Protein AF-A0A955V3N7-F1 (afdb_monomer_lite)

Foldseek 3Di:
DVVVVVVVVVVVVVVVVVVVVVCVVVVQLVVVCPFLLCPPFDQDPVVSAGAAAAAQFFDFDLDPPTDGDPVGHDAAFKAKEWPDQDDDKADDAFDPPQPLFQAFDDPQDDDPDGAWTKMKMFTASSDDVVNQHIGADGPQQAFAKKKKFKFWPQFPLQKAAQACPSPDPLRPDVSVRRLDTQWMDIFGDHRRMTIDTIHGLAFEASLWTIKMKMKMKAAGHAFDCVALNRRGHDGHIDIHQAQADFDSPSVQFDPSPPPDDDDSRDNPGTDTDGSDRDDNVDPNGNVSRMDGRPSPGSRMHMYTYHYDAFDFKFKKDFDDSVPDDVVVVFDWHWFAAPVRHIGIIGTDPPQKDAQPQHKDKIFIFGHHPSRHQYWDPAWFKKKKAWDPFKFWPPPDDPVGRGMDIDTAGTRNTGMTIMGTTGGMDIDTPPDPPPPVVVVPPPD

Sequence (443 aa):
MSARRRSADAARIAAVIALALACVAGGARDARAQDPVFSGDFVDPATSEIVELVPGAPWVLPDASVVPNPQAIGDVDLVVRTGLTGFTGAIPPTSPLRIPSAVPIAIAEPAGAGASIPVVVAISDGTTPPAEGMAIVSPELEGDPVLVIAFADLDGDGFVGVTALDGDPNDETIEEQEIAAVGRRFGFFASGQAPAQLFVGVAGPDEAPLRIVATAVAYVGATSPSFFGGVVPDGPAVMTRLPALLRTDPDDVIDGNLPGPPGENEPVGVEVTDHFTPDPVRDDYGEAFTLVADGSDATTDVADAKSGAVASFGLARLASSATYDSATGHPLRPGLDAAGARAVLEMLNPLVVDTGAGVEAVRIVPTDRLGNVATLGTPTLATLRAGPGLAIRAPDADADPTKETLLVLDTRGVGIDLEGAGALSVELVPEPSAIALQAGALA

Structure (mmCIF, N/CA/C/O backbone):
data_AF-A0A955V3N7-F1
#
_entry.id   AF-A0A955V3N7-F1
#
loop_
_atom_site.group_PDB
_atom_site.id
_atom_site.type_symbol
_atom_site.label_atom_id
_atom_site.label_alt_id
_atom_site.label_comp_id
_atom_site.label_asym_id
_atom_site.label_entity_id
_atom_site.label_seq_id
_atom_site.pdbx_PDB_ins_code
_atom_site.Cartn_x
_atom_site.Cartn_y
_atom_site.Cartn_z
_atom_site.occupancy
_atom_site.B_iso_or_equiv
_atom_site.auth_seq_id
_atom_site.auth_comp_id
_atom_site.auth_asym_id
_atom_site.auth_atom_id
_atom_site.pdbx_PDB_model_num
ATOM 1 N N . MET A 1 1 ? 69.698 -13.967 -31.836 1.00 51.81 1 MET A N 1
ATOM 2 C CA . MET A 1 1 ? 68.506 -13.777 -32.703 1.00 51.81 1 MET A CA 1
ATOM 3 C C . MET A 1 1 ? 67.192 -14.326 -32.127 1.00 51.81 1 MET A C 1
ATOM 5 O O . MET A 1 1 ? 66.151 -13.889 -32.597 1.00 51.81 1 MET A O 1
ATOM 9 N N . SER A 1 2 ? 67.180 -15.215 -31.120 1.00 56.25 2 SER A N 1
ATOM 10 C CA . SER A 1 2 ? 65.928 -15.809 -30.602 1.00 56.25 2 SER A CA 1
ATOM 11 C C . SER A 1 2 ? 65.138 -14.924 -29.620 1.00 56.25 2 SER A C 1
ATOM 13 O O . SER A 1 2 ? 63.918 -15.020 -29.585 1.00 56.25 2 SER A O 1
ATOM 15 N N . ALA A 1 3 ? 65.788 -14.014 -28.883 1.00 45.59 3 ALA A N 1
ATOM 16 C CA . ALA A 1 3 ? 65.109 -13.142 -27.914 1.00 45.59 3 ALA A CA 1
ATOM 17 C C . ALA A 1 3 ? 64.238 -12.044 -28.565 1.00 45.59 3 ALA A C 1
ATOM 19 O O . ALA A 1 3 ? 63.137 -11.777 -28.099 1.00 45.59 3 ALA A O 1
ATOM 20 N N . ARG A 1 4 ? 64.681 -11.462 -29.693 1.00 48.12 4 ARG A N 1
ATOM 21 C CA . ARG A 1 4 ? 63.918 -10.424 -30.420 1.00 48.12 4 ARG A CA 1
ATOM 22 C C . ARG A 1 4 ? 62.668 -10.959 -31.128 1.00 48.12 4 ARG A C 1
ATOM 24 O O . ARG A 1 4 ? 61.719 -10.211 -31.301 1.00 48.12 4 ARG A O 1
ATOM 31 N N . ARG A 1 5 ? 62.654 -12.238 -31.530 1.00 50.91 5 ARG A N 1
ATOM 32 C CA . ARG A 1 5 ? 61.455 -12.862 -32.120 1.00 50.91 5 ARG A CA 1
ATOM 33 C C . ARG A 1 5 ? 60.389 -13.139 -31.056 1.00 50.91 5 ARG A C 1
ATOM 35 O O . ARG A 1 5 ? 59.237 -12.798 -31.266 1.00 50.91 5 ARG A O 1
ATOM 42 N N . ARG A 1 6 ? 60.796 -13.610 -29.870 1.00 52.66 6 ARG A N 1
ATOM 43 C CA . ARG A 1 6 ? 59.872 -13.850 -28.747 1.00 52.66 6 ARG A CA 1
ATOM 44 C C . ARG A 1 6 ? 59.190 -12.575 -28.237 1.00 52.66 6 ARG A C 1
ATOM 46 O O . ARG A 1 6 ? 58.025 -12.643 -27.871 1.00 52.66 6 ARG A O 1
ATOM 53 N N . SER A 1 7 ? 59.869 -11.421 -28.244 1.00 57.09 7 SER A N 1
ATOM 54 C CA . SER A 1 7 ? 59.232 -10.162 -27.817 1.00 57.09 7 SER A CA 1
ATOM 55 C C . SER A 1 7 ? 58.260 -9.601 -28.862 1.00 57.09 7 SER A C 1
ATOM 57 O O . SER A 1 7 ? 57.270 -8.979 -28.494 1.00 57.09 7 SER A O 1
ATOM 59 N N . ALA A 1 8 ? 58.516 -9.834 -30.154 1.00 59.62 8 ALA A N 1
ATOM 60 C CA . ALA A 1 8 ? 57.617 -9.422 -31.231 1.00 59.62 8 ALA A CA 1
ATOM 61 C C . ALA A 1 8 ? 56.336 -10.273 -31.270 1.00 59.62 8 ALA A C 1
ATOM 63 O O . ALA A 1 8 ? 55.257 -9.734 -31.509 1.00 59.62 8 ALA A O 1
ATOM 64 N N . ASP A 1 9 ? 56.442 -11.572 -30.981 1.00 62.06 9 ASP A N 1
ATOM 65 C CA . ASP A 1 9 ? 55.284 -12.471 -30.911 1.00 62.06 9 ASP A CA 1
ATOM 66 C C . ASP A 1 9 ? 54.432 -12.197 -29.659 1.00 62.06 9 ASP A C 1
ATOM 68 O O . ASP A 1 9 ? 53.209 -12.134 -29.756 1.00 62.06 9 ASP A O 1
ATOM 72 N N . ALA A 1 10 ? 55.056 -11.913 -28.508 1.00 60.91 10 ALA A N 1
ATOM 73 C CA . ALA A 1 10 ? 54.340 -11.519 -27.290 1.00 60.91 10 ALA A CA 1
ATOM 74 C C . ALA A 1 10 ? 53.583 -10.186 -27.448 1.00 60.91 10 ALA A C 1
ATOM 76 O O . ALA A 1 10 ? 52.434 -10.078 -27.028 1.00 60.91 10 ALA A O 1
ATOM 77 N N . ALA A 1 11 ? 54.188 -9.190 -28.106 1.00 64.69 11 ALA A N 1
ATOM 78 C CA . ALA A 1 11 ? 53.539 -7.904 -28.367 1.00 64.69 11 ALA A CA 1
ATOM 79 C C . ALA A 1 11 ? 52.347 -8.028 -29.334 1.00 64.69 11 ALA A C 1
ATOM 81 O O . ALA A 1 11 ? 51.340 -7.346 -29.165 1.00 64.69 11 ALA A O 1
ATOM 82 N N . ARG A 1 12 ? 52.430 -8.925 -30.325 1.00 65.44 12 ARG A N 1
ATOM 83 C CA . ARG A 1 12 ? 51.323 -9.202 -31.254 1.00 65.44 12 ARG A CA 1
ATOM 84 C C . ARG A 1 12 ? 50.167 -9.928 -30.575 1.00 65.44 12 ARG A C 1
ATOM 86 O O . ARG A 1 12 ? 49.023 -9.565 -30.811 1.00 65.44 12 ARG A O 1
ATOM 93 N N . ILE A 1 13 ? 50.457 -10.904 -29.715 1.00 69.25 13 ILE A N 1
ATOM 94 C CA . ILE A 1 13 ? 49.429 -11.609 -28.936 1.00 69.25 13 ILE A CA 1
ATOM 95 C C . ILE A 1 13 ? 48.737 -10.639 -27.969 1.00 69.25 13 ILE A C 1
ATOM 97 O O . ILE A 1 13 ? 47.512 -10.611 -27.923 1.00 69.25 13 ILE A O 1
ATOM 101 N N . ALA A 1 14 ? 49.493 -9.785 -27.273 1.00 66.19 14 ALA A N 1
ATOM 102 C CA . ALA A 1 14 ? 48.924 -8.763 -26.394 1.00 66.19 14 ALA A CA 1
ATOM 103 C C . ALA A 1 14 ? 48.048 -7.752 -27.156 1.00 66.19 14 ALA A C 1
ATOM 105 O O . ALA A 1 14 ? 46.972 -7.410 -26.682 1.00 66.19 14 ALA A O 1
ATOM 106 N N . ALA A 1 15 ? 48.462 -7.320 -28.352 1.00 64.56 15 ALA A N 1
ATOM 107 C CA . ALA A 1 15 ? 47.669 -6.414 -29.184 1.00 64.56 15 ALA A CA 1
ATOM 108 C C . ALA A 1 15 ? 46.377 -7.064 -29.708 1.00 64.56 15 ALA A C 1
ATOM 110 O O . ALA A 1 15 ? 45.346 -6.405 -29.758 1.00 64.56 15 ALA A O 1
ATOM 111 N N . VAL A 1 16 ? 46.410 -8.353 -30.062 1.00 66.25 16 VAL A N 1
ATOM 112 C CA . VAL A 1 16 ? 45.211 -9.097 -30.487 1.00 66.25 16 VAL A CA 1
ATOM 113 C C . VAL A 1 16 ? 44.257 -9.321 -29.313 1.00 66.25 16 VAL A C 1
ATOM 115 O O . VAL A 1 16 ? 43.057 -9.153 -29.485 1.00 66.25 16 VAL A O 1
ATOM 118 N N . ILE A 1 17 ? 44.770 -9.634 -28.119 1.00 68.38 17 ILE A N 1
ATOM 119 C CA . ILE A 1 17 ? 43.953 -9.758 -26.902 1.00 68.38 17 ILE A CA 1
ATOM 120 C C . ILE A 1 17 ? 43.345 -8.404 -26.519 1.00 68.38 17 ILE A C 1
ATOM 122 O O . ILE A 1 17 ? 42.159 -8.341 -26.225 1.00 68.38 17 ILE A O 1
ATOM 126 N N . ALA A 1 18 ? 44.118 -7.317 -26.578 1.00 61.38 18 ALA A N 1
ATOM 127 C CA . ALA A 1 18 ? 43.623 -5.971 -26.298 1.00 61.38 18 ALA A CA 1
ATOM 128 C C . ALA A 1 18 ? 42.567 -5.516 -27.318 1.00 61.38 18 ALA A C 1
ATOM 130 O O . ALA A 1 18 ? 41.569 -4.923 -26.929 1.00 61.38 18 ALA A O 1
ATOM 131 N N . LEU A 1 19 ? 42.749 -5.829 -28.605 1.00 58.94 19 LEU A N 1
ATOM 132 C CA . LEU A 1 19 ? 41.763 -5.530 -29.644 1.00 58.94 19 LEU A CA 1
ATOM 133 C C . LEU A 1 19 ? 40.498 -6.384 -29.485 1.00 58.94 19 LEU A C 1
ATOM 135 O O . LEU A 1 19 ? 39.401 -5.866 -29.635 1.00 58.94 19 LEU A O 1
ATOM 139 N N . ALA A 1 20 ? 40.633 -7.664 -29.128 1.00 54.47 20 ALA A N 1
ATOM 140 C CA . ALA A 1 20 ? 39.494 -8.531 -28.836 1.00 54.47 20 ALA A CA 1
ATOM 141 C C . ALA A 1 20 ? 38.720 -8.054 -27.594 1.00 54.47 20 ALA A C 1
ATOM 143 O O . ALA A 1 20 ? 37.499 -7.976 -27.644 1.00 54.47 20 ALA A O 1
ATOM 144 N N . LEU A 1 21 ? 39.411 -7.657 -26.519 1.00 53.88 21 LEU A N 1
ATOM 145 C CA . LEU A 1 21 ? 38.796 -7.055 -25.328 1.00 53.88 21 LEU A CA 1
ATOM 146 C C . LEU A 1 21 ? 38.117 -5.718 -25.649 1.00 53.88 21 LEU A C 1
ATOM 148 O O . LEU A 1 21 ? 37.008 -5.484 -25.188 1.00 53.88 21 LEU A O 1
ATOM 152 N N . ALA A 1 22 ? 38.737 -4.871 -26.475 1.00 49.91 22 ALA A N 1
ATOM 153 C CA . ALA A 1 22 ? 38.151 -3.601 -26.902 1.00 49.91 22 ALA A CA 1
ATOM 154 C C . ALA A 1 22 ? 36.921 -3.793 -27.807 1.00 49.91 22 ALA A C 1
ATOM 156 O O . ALA A 1 22 ? 35.950 -3.057 -27.672 1.00 49.91 22 ALA A O 1
ATOM 157 N N . CYS A 1 23 ? 36.920 -4.794 -28.693 1.00 45.03 23 CYS A N 1
ATOM 158 C CA . CYS A 1 23 ? 35.763 -5.113 -29.533 1.00 45.03 23 CYS A CA 1
ATOM 159 C C . CYS A 1 23 ? 34.612 -5.752 -28.741 1.00 45.03 23 CYS A C 1
ATOM 161 O O . CYS A 1 23 ? 33.457 -5.477 -29.046 1.00 45.03 23 CYS A O 1
ATOM 163 N N . VAL A 1 24 ? 34.904 -6.566 -27.721 1.00 47.69 24 VAL A N 1
ATOM 164 C CA . VAL A 1 24 ? 33.879 -7.147 -26.835 1.00 47.69 24 VAL A CA 1
ATOM 165 C C . VAL A 1 24 ? 33.299 -6.084 -25.895 1.00 47.69 24 VAL A C 1
ATOM 167 O O . VAL A 1 24 ? 32.085 -6.005 -25.750 1.00 47.69 24 VAL A O 1
ATOM 170 N N . ALA A 1 25 ? 34.139 -5.218 -25.317 1.00 44.81 25 ALA A N 1
ATOM 171 C CA . ALA A 1 25 ? 33.689 -4.143 -24.433 1.00 44.81 25 ALA A CA 1
ATOM 172 C C . ALA A 1 25 ? 32.967 -3.007 -25.179 1.00 44.81 25 ALA A C 1
ATOM 174 O O . ALA A 1 25 ? 32.034 -2.433 -24.635 1.00 44.81 25 ALA A O 1
ATOM 175 N N . GLY A 1 26 ? 33.372 -2.684 -26.414 1.00 39.94 26 GLY A N 1
ATOM 176 C CA . GLY A 1 26 ? 32.692 -1.684 -27.245 1.00 39.94 26 GLY A CA 1
ATOM 177 C C . GLY A 1 26 ? 31.381 -2.194 -27.850 1.00 39.94 26 GLY A C 1
ATOM 178 O O . GLY A 1 26 ? 30.380 -1.491 -27.812 1.00 39.94 26 GLY A O 1
ATOM 179 N N . GLY A 1 27 ? 31.355 -3.439 -28.343 1.00 41.44 27 GLY A N 1
ATOM 180 C CA . GLY A 1 27 ? 30.162 -4.019 -28.972 1.00 41.44 27 GLY A CA 1
ATOM 181 C C . GLY A 1 27 ? 29.018 -4.333 -28.004 1.00 41.44 27 GLY A C 1
ATOM 182 O O . GLY A 1 27 ? 27.864 -4.272 -28.406 1.00 41.44 27 GLY A O 1
ATOM 183 N N . ALA A 1 28 ? 29.313 -4.637 -26.735 1.00 49.12 28 ALA A N 1
ATOM 184 C CA . ALA A 1 28 ? 28.283 -4.854 -25.714 1.00 49.12 28 ALA A CA 1
ATOM 185 C C . ALA A 1 28 ? 27.617 -3.547 -25.237 1.00 49.12 28 ALA A C 1
ATOM 187 O O . ALA A 1 28 ? 26.483 -3.576 -24.776 1.00 49.12 28 ALA A O 1
ATOM 188 N N . ARG A 1 29 ? 28.309 -2.405 -25.357 1.00 49.91 29 ARG A N 1
ATOM 189 C CA . ARG A 1 29 ? 27.811 -1.087 -24.923 1.00 49.91 29 ARG A CA 1
ATOM 190 C C . ARG A 1 29 ? 26.868 -0.456 -25.946 1.00 49.91 29 ARG A C 1
ATOM 192 O O . ARG A 1 29 ? 25.807 0.019 -25.567 1.00 49.91 29 ARG A O 1
ATOM 199 N N . ASP A 1 30 ? 27.211 -0.543 -27.233 1.00 50.16 30 ASP A N 1
ATOM 200 C CA . ASP A 1 30 ? 26.339 -0.088 -28.329 1.00 50.16 30 ASP A CA 1
ATOM 201 C C . ASP A 1 30 ? 25.070 -0.949 -28.483 1.00 50.16 30 ASP A C 1
ATOM 203 O O . ASP A 1 30 ? 24.101 -0.496 -29.083 1.00 50.16 30 ASP A O 1
ATOM 207 N N . ALA A 1 31 ? 25.070 -2.188 -27.970 1.00 52.09 31 ALA A N 1
ATOM 208 C CA . ALA A 1 31 ? 23.913 -3.082 -28.029 1.00 52.09 31 ALA A CA 1
ATOM 209 C C . ALA A 1 31 ? 22.810 -2.695 -27.026 1.00 52.09 31 ALA A C 1
ATOM 211 O O . ALA A 1 31 ? 21.649 -2.678 -27.419 1.00 52.09 31 ALA A O 1
ATOM 212 N N . ARG A 1 32 ? 23.168 -2.299 -25.791 1.00 58.25 32 ARG A N 1
ATOM 213 C CA . ARG A 1 32 ? 22.199 -1.853 -24.766 1.00 58.25 32 ARG A CA 1
ATOM 214 C C . ARG A 1 32 ? 21.434 -0.604 -25.206 1.00 58.25 32 ARG A C 1
ATOM 216 O O . ARG A 1 32 ? 20.219 -0.569 -25.137 1.00 58.25 32 ARG A O 1
ATOM 223 N N . ALA A 1 33 ? 22.129 0.380 -25.784 1.00 56.66 33 ALA A N 1
ATOM 224 C CA . ALA A 1 33 ? 21.506 1.585 -26.349 1.00 56.66 33 ALA A CA 1
ATOM 225 C C . ALA A 1 33 ? 20.619 1.327 -27.589 1.00 56.66 33 ALA A C 1
ATOM 227 O O . ALA A 1 33 ? 20.061 2.267 -28.152 1.00 56.66 33 ALA A O 1
ATOM 228 N N . GLN A 1 34 ? 20.534 0.079 -28.065 1.00 64.12 34 GLN A N 1
ATOM 229 C CA . GLN A 1 34 ? 19.681 -0.330 -29.182 1.00 64.12 34 GLN A CA 1
ATOM 230 C C . GLN A 1 34 ? 18.516 -1.226 -28.754 1.00 64.12 34 GLN A C 1
ATOM 232 O O . GLN A 1 34 ? 17.707 -1.567 -29.625 1.00 64.12 34 GLN A O 1
ATOM 237 N N . ASP A 1 35 ? 18.415 -1.622 -27.478 1.00 77.12 35 ASP A N 1
ATOM 238 C CA . ASP A 1 35 ? 17.228 -2.345 -27.029 1.00 77.12 35 ASP A CA 1
ATOM 239 C C . ASP A 1 35 ? 16.013 -1.406 -27.105 1.00 77.12 35 ASP A C 1
ATOM 241 O O . ASP A 1 35 ? 16.100 -0.256 -26.667 1.00 77.12 35 ASP A O 1
ATOM 245 N N . PRO A 1 36 ? 14.886 -1.859 -27.681 1.00 80.62 36 PRO A N 1
ATOM 246 C CA . PRO A 1 36 ? 13.670 -1.063 -27.766 1.00 80.62 36 PRO A CA 1
ATOM 247 C C . PRO A 1 36 ? 13.174 -0.493 -26.434 1.00 80.62 36 PRO A C 1
ATOM 249 O O . PRO A 1 36 ? 12.494 0.527 -26.476 1.00 80.62 36 PRO A O 1
ATOM 252 N N . VAL A 1 37 ? 13.498 -1.125 -25.296 1.00 83.50 37 VAL A N 1
ATOM 253 C CA . VAL A 1 37 ? 13.099 -0.628 -23.970 1.00 83.50 37 VAL A CA 1
ATOM 254 C C . VAL A 1 37 ? 13.778 0.693 -23.604 1.00 83.50 37 VAL A C 1
ATOM 256 O O . VAL A 1 37 ? 13.170 1.478 -22.911 1.00 83.50 37 VAL A O 1
ATOM 259 N N . PHE A 1 38 ? 14.977 0.976 -24.123 1.00 83.62 38 PHE A N 1
ATOM 260 C CA . PHE A 1 38 ? 15.722 2.213 -23.837 1.00 83.62 38 PHE A CA 1
ATOM 261 C C . PHE A 1 38 ? 15.551 3.279 -24.932 1.00 83.62 38 PHE A C 1
ATOM 263 O O . PHE A 1 38 ? 16.398 4.155 -25.146 1.00 83.62 38 PHE A O 1
ATOM 270 N N . SER A 1 39 ? 14.507 3.149 -25.751 1.00 80.25 39 SER A N 1
ATOM 271 C CA . SER A 1 39 ? 14.334 3.954 -26.957 1.00 80.25 39 SER A CA 1
ATOM 272 C C . SER A 1 39 ? 13.813 5.358 -26.641 1.00 80.25 39 SER A C 1
ATOM 274 O O . SER A 1 39 ? 12.639 5.648 -26.845 1.00 80.25 39 SER A O 1
ATOM 276 N N . GLY A 1 40 ? 14.714 6.279 -26.321 1.00 76.50 40 GLY A N 1
ATOM 277 C CA . GLY A 1 40 ? 14.338 7.649 -25.949 1.00 76.50 40 GLY A CA 1
ATOM 278 C C . GLY A 1 40 ? 15.094 8.134 -24.725 1.00 76.50 40 GLY A C 1
ATOM 279 O O . GLY A 1 40 ? 15.239 9.346 -24.540 1.00 76.50 40 GLY A O 1
ATOM 280 N N . ASP A 1 41 ? 15.663 7.182 -23.991 1.00 80.44 41 ASP A N 1
ATOM 281 C CA . ASP A 1 41 ? 16.395 7.423 -22.771 1.00 80.44 41 ASP A CA 1
ATOM 282 C C . ASP A 1 41 ? 17.622 8.302 -22.931 1.00 80.44 41 ASP A C 1
ATOM 284 O O . ASP A 1 41 ? 18.331 8.341 -23.950 1.00 80.44 41 ASP A O 1
ATOM 288 N N . PHE A 1 42 ? 17.902 9.006 -21.841 1.00 83.38 42 PHE A N 1
ATOM 289 C CA . PHE A 1 42 ? 19.084 9.827 -21.735 1.00 83.38 42 PHE A CA 1
ATOM 290 C C . PHE A 1 42 ? 20.336 8.955 -21.575 1.00 83.38 42 PHE A C 1
ATOM 292 O O . PHE A 1 42 ? 20.435 8.096 -20.703 1.00 83.38 42 PHE A O 1
ATOM 299 N N . VAL A 1 43 ? 21.344 9.239 -22.398 1.00 83.62 43 VAL A N 1
ATOM 300 C CA . VAL A 1 43 ? 22.683 8.661 -22.267 1.00 83.62 43 VAL A CA 1
ATOM 301 C C . VAL A 1 43 ? 23.594 9.718 -21.666 1.00 83.62 43 VAL A C 1
ATOM 303 O O . VAL A 1 43 ? 23.791 10.779 -22.271 1.00 83.62 43 VAL A O 1
ATOM 306 N N . ASP A 1 44 ? 24.177 9.434 -20.500 1.00 77.56 44 ASP A N 1
ATOM 307 C CA . ASP A 1 44 ? 25.108 10.358 -19.857 1.00 77.56 44 ASP A CA 1
ATOM 308 C C . ASP A 1 44 ? 26.333 10.568 -20.764 1.00 77.56 44 ASP A C 1
ATOM 310 O O . ASP A 1 44 ? 27.074 9.622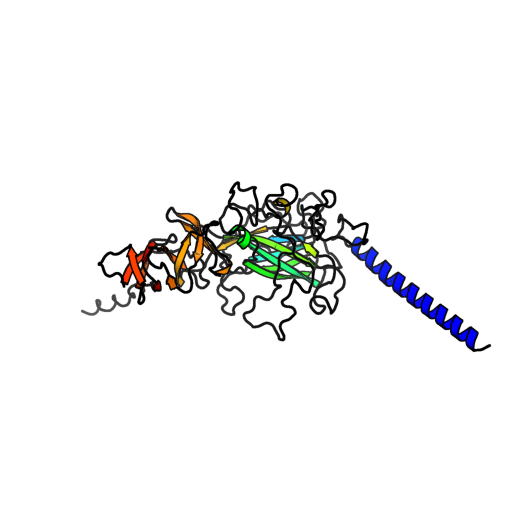 -21.048 1.00 77.56 44 ASP A O 1
ATOM 314 N N . PRO A 1 45 ? 26.605 11.800 -21.234 1.00 75.75 45 PRO A N 1
ATOM 315 C CA . PRO A 1 45 ? 27.745 12.065 -22.103 1.00 75.75 45 PRO A CA 1
ATOM 316 C C . PRO A 1 45 ? 29.103 11.810 -21.430 1.00 75.75 45 PRO A C 1
ATOM 318 O O . PRO A 1 45 ? 30.106 11.676 -22.138 1.00 75.75 45 PRO A O 1
ATOM 321 N N . ALA A 1 46 ? 29.174 11.772 -20.095 1.00 77.62 46 ALA A N 1
ATOM 322 C CA . ALA A 1 46 ? 30.409 11.530 -19.356 1.00 77.62 46 ALA A CA 1
ATOM 323 C C . ALA A 1 46 ? 30.780 10.040 -19.299 1.00 77.62 46 ALA A C 1
ATOM 325 O O . ALA A 1 46 ? 31.949 9.696 -19.500 1.00 77.62 46 ALA A O 1
ATOM 326 N N . THR A 1 47 ? 29.808 9.164 -19.048 1.00 75.56 47 THR A N 1
ATOM 327 C CA . THR A 1 47 ? 30.013 7.708 -18.922 1.00 75.56 47 THR A CA 1
ATOM 328 C C . THR A 1 47 ? 29.684 6.952 -20.210 1.00 75.56 47 THR A C 1
ATOM 330 O O . THR A 1 47 ? 30.233 5.874 -20.447 1.00 75.56 47 THR A O 1
ATOM 333 N N . SER A 1 48 ? 28.876 7.553 -21.091 1.00 75.94 48 SER A N 1
ATOM 334 C CA . SER A 1 48 ? 28.220 6.901 -22.234 1.00 75.94 48 SER A CA 1
ATOM 335 C C . SER A 1 48 ? 27.323 5.730 -21.817 1.00 75.94 48 SER A C 1
ATOM 337 O O . SER A 1 48 ? 27.177 4.769 -22.572 1.00 75.94 48 SER A O 1
ATOM 339 N N . GLU A 1 49 ? 26.760 5.796 -20.612 1.00 77.38 49 GLU A N 1
ATOM 340 C CA . GLU A 1 49 ? 25.831 4.806 -20.067 1.00 77.38 49 GLU A CA 1
ATOM 341 C C . GLU A 1 49 ? 24.407 5.373 -20.064 1.00 77.38 49 GLU A C 1
ATOM 343 O O . GLU A 1 49 ? 24.211 6.581 -19.906 1.00 77.38 49 GLU A O 1
ATOM 348 N N . ILE A 1 50 ? 23.424 4.496 -20.287 1.00 78.56 50 ILE A N 1
ATOM 349 C CA . ILE A 1 50 ? 22.012 4.817 -20.060 1.00 78.56 50 ILE A CA 1
ATOM 350 C C . ILE A 1 50 ? 21.844 5.067 -18.563 1.00 78.56 50 ILE A C 1
ATOM 352 O O . ILE A 1 50 ? 22.353 4.289 -17.751 1.00 78.56 50 ILE A O 1
ATOM 356 N N . VAL A 1 51 ? 21.188 6.169 -18.216 1.00 77.38 51 VAL A N 1
ATOM 357 C CA . VAL A 1 51 ? 20.921 6.521 -16.820 1.00 77.38 51 VAL A CA 1
ATOM 358 C C . VAL A 1 51 ? 19.571 5.966 -16.395 1.00 77.38 51 VAL A C 1
ATOM 360 O O . VAL A 1 51 ? 18.669 5.814 -17.208 1.00 77.38 51 VAL A O 1
ATOM 363 N N . GLU A 1 52 ? 19.428 5.697 -15.106 1.00 78.62 52 GLU A N 1
ATOM 364 C CA . GLU A 1 52 ? 18.165 5.249 -14.530 1.00 78.62 52 GLU A CA 1
ATOM 365 C C . GLU A 1 52 ? 17.235 6.442 -14.333 1.00 78.62 52 GLU A C 1
ATOM 367 O O . GLU A 1 52 ? 17.610 7.435 -13.696 1.00 78.62 52 GLU A O 1
ATOM 372 N N . LEU A 1 53 ? 16.029 6.343 -14.886 1.00 79.81 53 LEU A N 1
ATOM 373 C CA . LEU A 1 53 ? 15.022 7.393 -14.830 1.00 79.81 53 LEU A CA 1
ATOM 374 C C . LEU A 1 53 ? 13.704 6.822 -14.329 1.00 79.81 53 LEU A C 1
ATOM 376 O O . LEU A 1 53 ? 13.233 5.789 -14.792 1.00 79.81 53 LEU A O 1
ATOM 380 N N . VAL A 1 54 ? 13.087 7.535 -13.391 1.00 84.75 54 VAL A N 1
ATOM 381 C CA . VAL A 1 54 ? 11.685 7.303 -13.052 1.00 84.75 54 VAL A CA 1
ATOM 382 C C . VAL A 1 54 ? 10.834 8.005 -14.120 1.00 84.75 54 VAL A C 1
ATOM 384 O O . VAL A 1 54 ? 11.090 9.184 -14.398 1.00 84.75 54 VAL A O 1
ATOM 387 N N . PRO A 1 55 ? 9.819 7.342 -14.704 1.00 87.88 55 PRO A N 1
ATOM 388 C CA . PRO A 1 55 ? 8.911 7.962 -15.662 1.00 87.88 55 PRO A CA 1
ATOM 389 C C . PRO A 1 55 ? 8.350 9.298 -15.163 1.00 87.88 55 PRO A C 1
ATOM 391 O O . PRO A 1 55 ? 7.812 9.389 -14.059 1.00 87.88 55 PRO A O 1
ATOM 394 N N . GLY A 1 56 ? 8.479 10.348 -15.977 1.00 84.94 56 GLY A N 1
ATOM 395 C CA . GLY A 1 56 ? 8.020 11.703 -15.654 1.00 84.94 56 GLY A CA 1
ATOM 396 C C . GLY A 1 56 ? 8.911 12.491 -14.684 1.00 84.94 56 GLY A C 1
ATOM 397 O O . GLY A 1 56 ? 8.693 13.694 -14.527 1.00 84.94 56 GLY A O 1
ATOM 398 N N . ALA A 1 57 ? 9.933 11.871 -14.086 1.00 83.62 57 ALA A N 1
ATOM 399 C CA . ALA A 1 57 ? 10.882 12.540 -13.204 1.00 83.62 57 ALA A CA 1
ATOM 400 C C . ALA A 1 57 ? 12.152 12.980 -13.948 1.00 83.62 57 ALA A C 1
ATOM 402 O O . ALA A 1 57 ? 12.595 12.306 -14.885 1.00 83.62 57 ALA A O 1
ATOM 403 N N . PRO A 1 58 ? 12.761 14.113 -13.551 1.00 81.69 58 PRO A N 1
ATOM 404 C CA . PRO A 1 58 ? 14.064 14.497 -14.066 1.00 81.69 58 PRO A CA 1
ATOM 405 C C . PRO A 1 58 ? 15.152 13.561 -13.528 1.00 81.69 58 PRO A C 1
ATOM 407 O O . PRO A 1 58 ? 15.079 13.092 -12.393 1.00 81.69 58 PRO A O 1
ATOM 410 N N . TRP A 1 59 ? 16.218 13.365 -14.301 1.00 77.62 59 TRP A N 1
ATOM 411 C CA . TRP A 1 59 ? 17.411 12.678 -13.821 1.00 77.62 59 TRP A CA 1
ATOM 412 C C . TRP A 1 59 ? 18.005 13.435 -12.636 1.00 77.62 59 TRP A C 1
ATOM 414 O O . TRP A 1 59 ? 18.324 14.624 -12.744 1.00 77.62 59 TRP A O 1
ATOM 424 N N . VAL A 1 60 ? 18.191 12.740 -11.522 1.00 71.12 60 VAL A N 1
ATOM 425 C CA . VAL A 1 60 ? 18.825 13.282 -10.325 1.00 71.12 60 VAL A CA 1
ATOM 426 C C . VAL A 1 60 ? 20.210 12.670 -10.204 1.00 71.12 60 VAL A C 1
ATOM 428 O O . VAL A 1 60 ? 20.355 11.455 -10.104 1.00 71.12 60 VAL A O 1
ATOM 431 N N . LEU A 1 61 ? 21.243 13.514 -10.200 1.00 65.12 61 LEU A N 1
ATOM 432 C CA . LEU A 1 61 ? 22.594 13.057 -9.895 1.00 65.12 61 LEU A CA 1
ATOM 433 C C . LEU A 1 61 ? 22.677 12.698 -8.404 1.00 65.12 61 LEU A C 1
ATOM 435 O O . LEU A 1 61 ? 22.437 13.580 -7.572 1.00 65.12 61 LEU A O 1
ATOM 439 N N . PRO A 1 62 ? 23.056 11.457 -8.046 1.00 54.19 62 PRO A N 1
ATOM 440 C CA . PRO A 1 62 ? 23.273 11.070 -6.661 1.00 54.19 62 PRO A CA 1
ATOM 441 C C . PRO A 1 62 ? 24.618 11.632 -6.179 1.00 54.19 62 PRO A C 1
ATOM 443 O O . PRO A 1 62 ? 25.615 10.926 -6.032 1.00 54.19 62 PRO A O 1
ATOM 446 N N . ASP A 1 63 ? 24.677 12.947 -5.983 1.00 55.88 63 ASP A N 1
ATOM 447 C CA . ASP A 1 63 ? 25.774 13.636 -5.312 1.00 55.88 63 ASP A CA 1
ATOM 448 C C . ASP A 1 63 ? 25.268 14.403 -4.084 1.00 55.88 63 ASP A C 1
ATOM 450 O O . ASP A 1 63 ? 24.071 14.495 -3.824 1.00 55.88 63 ASP A O 1
ATOM 454 N N . ALA A 1 64 ? 26.191 14.966 -3.301 1.00 47.47 64 ALA A N 1
ATOM 455 C CA . ALA A 1 64 ? 25.872 15.675 -2.060 1.00 47.47 64 ALA A CA 1
ATOM 456 C C . ALA A 1 64 ? 24.981 16.928 -2.242 1.00 47.47 64 ALA A C 1
ATOM 458 O O . ALA A 1 64 ? 24.692 17.601 -1.253 1.00 47.47 64 ALA A O 1
ATOM 459 N N . SER A 1 65 ? 24.596 17.283 -3.473 1.00 56.75 65 SER A N 1
ATOM 460 C CA . SER A 1 65 ? 23.833 18.486 -3.798 1.00 56.75 65 SER A CA 1
ATOM 461 C C . SER A 1 65 ? 22.563 18.270 -4.621 1.00 56.75 65 SER A C 1
ATOM 463 O O . SER A 1 65 ? 21.886 19.269 -4.849 1.00 56.75 65 SER A O 1
ATOM 465 N N . VAL A 1 66 ? 22.221 17.032 -5.016 1.00 63.38 66 VAL A N 1
ATOM 466 C CA . VAL A 1 66 ? 20.962 16.652 -5.699 1.00 63.38 66 VAL A CA 1
ATOM 467 C C . VAL A 1 66 ? 20.510 17.735 -6.689 1.00 63.38 66 VAL A C 1
ATOM 469 O O . VAL A 1 66 ? 19.639 18.573 -6.415 1.00 63.38 66 VAL A O 1
ATOM 472 N N . VAL A 1 67 ? 21.162 17.761 -7.851 1.00 71.25 67 VAL A N 1
ATOM 473 C CA . VAL A 1 67 ? 20.840 18.714 -8.918 1.00 71.25 67 VAL A CA 1
ATOM 474 C C . VAL A 1 67 ? 20.016 17.991 -9.984 1.00 71.25 67 VAL A C 1
ATOM 476 O O . VAL A 1 67 ? 20.576 17.147 -10.689 1.00 71.25 67 VAL A O 1
ATOM 479 N N . PRO A 1 68 ? 18.714 18.299 -10.131 1.00 73.69 68 PRO A N 1
ATOM 480 C CA . PRO A 1 68 ? 17.900 17.710 -11.186 1.00 73.69 68 PRO A CA 1
ATOM 481 C C . PRO A 1 68 ? 18.364 18.216 -12.555 1.00 73.69 68 PRO A C 1
ATOM 483 O O . PRO A 1 68 ? 18.647 19.406 -12.741 1.00 73.69 68 PRO A O 1
ATOM 486 N N . ASN A 1 69 ? 18.408 17.323 -13.538 1.00 78.19 69 ASN A N 1
ATOM 487 C CA . ASN A 1 69 ? 18.596 17.672 -14.937 1.00 78.19 69 ASN A CA 1
ATOM 488 C C . ASN A 1 69 ? 17.235 17.668 -15.657 1.00 78.19 69 ASN A C 1
ATOM 490 O O . ASN A 1 69 ? 16.796 16.622 -16.130 1.00 78.19 69 ASN A O 1
ATOM 494 N N . PRO A 1 70 ? 16.579 18.829 -15.834 1.00 73.06 70 PRO A N 1
ATOM 495 C CA . PRO A 1 70 ? 15.250 18.904 -16.447 1.00 73.06 70 PRO A CA 1
ATOM 496 C C . PRO A 1 70 ? 15.250 18.608 -17.956 1.00 73.06 70 PRO A C 1
ATOM 498 O O . PRO A 1 70 ? 14.206 18.684 -18.595 1.00 73.06 70 PRO A O 1
ATOM 501 N N . GLN A 1 71 ? 16.416 18.368 -18.568 1.00 76.31 71 GLN A N 1
ATOM 502 C CA . GLN A 1 71 ? 16.528 17.958 -19.973 1.00 76.31 71 GLN A CA 1
ATOM 503 C C . GLN A 1 71 ? 16.562 16.433 -20.147 1.00 76.31 71 GLN A C 1
ATOM 505 O O . GLN A 1 71 ? 16.523 15.967 -21.282 1.00 76.31 71 GLN A O 1
ATOM 510 N N . ALA A 1 72 ? 16.653 15.678 -19.052 1.00 83.38 72 ALA A N 1
ATOM 511 C CA . ALA A 1 72 ? 16.621 14.224 -19.030 1.00 83.38 72 ALA A CA 1
ATOM 512 C C . ALA A 1 72 ? 15.415 13.808 -18.185 1.00 83.38 72 ALA A C 1
ATOM 514 O O . ALA A 1 72 ? 15.508 13.797 -16.964 1.00 83.38 72 ALA A O 1
ATOM 515 N N . ILE A 1 73 ? 14.273 13.575 -18.829 1.00 84.75 73 ILE A N 1
ATOM 516 C CA . ILE A 1 73 ? 13.028 13.153 -18.175 1.00 84.75 73 ILE A CA 1
ATOM 517 C C . ILE A 1 73 ? 12.790 11.700 -18.566 1.00 84.75 73 ILE A C 1
ATOM 519 O O . ILE A 1 73 ? 12.891 11.401 -19.755 1.00 84.75 73 ILE A O 1
ATOM 523 N N . GLY A 1 74 ? 12.477 10.843 -17.593 1.00 84.06 74 GLY A N 1
ATOM 524 C CA . GLY A 1 74 ? 12.139 9.446 -17.869 1.00 84.06 74 GLY A CA 1
ATOM 525 C C . GLY A 1 74 ? 10.882 9.325 -18.723 1.00 84.06 74 GLY A C 1
ATOM 526 O O . GLY A 1 74 ? 9.881 10.006 -18.463 1.00 84.06 74 GLY A O 1
ATOM 527 N N . ASP A 1 75 ? 10.929 8.478 -19.739 1.00 86.00 75 ASP A N 1
ATOM 528 C CA . ASP A 1 75 ? 9.774 8.035 -20.509 1.00 86.00 75 ASP A CA 1
ATOM 529 C C . ASP A 1 75 ? 9.156 6.770 -19.893 1.00 86.00 75 ASP A C 1
ATOM 531 O O . ASP A 1 75 ? 9.273 6.534 -18.692 1.00 86.00 75 ASP A O 1
ATOM 535 N N . VAL A 1 76 ? 8.330 6.054 -20.658 1.00 88.06 76 VAL A N 1
ATOM 536 C CA . VAL A 1 76 ? 7.543 4.920 -20.159 1.00 88.06 76 VAL A CA 1
ATOM 537 C C . VAL A 1 76 ? 8.146 3.621 -20.674 1.00 88.06 76 VAL A C 1
ATOM 539 O O . VAL A 1 76 ? 7.856 3.220 -21.801 1.00 88.06 76 VAL A O 1
ATOM 542 N N . ASP A 1 77 ? 8.886 2.935 -19.806 1.00 89.12 77 ASP A N 1
ATOM 543 C CA . ASP A 1 77 ? 9.521 1.649 -20.134 1.00 89.12 77 ASP A CA 1
ATOM 544 C C . ASP A 1 77 ? 8.690 0.462 -19.665 1.00 89.12 77 ASP A C 1
ATOM 546 O O . ASP A 1 77 ? 8.539 -0.549 -20.357 1.00 89.12 77 ASP A O 1
ATOM 550 N N . LEU A 1 78 ? 8.128 0.585 -18.461 1.00 93.06 78 LEU A N 1
ATOM 551 C CA . LEU A 1 78 ? 7.302 -0.432 -17.833 1.00 93.06 78 LEU A CA 1
ATOM 552 C C . LEU A 1 78 ? 5.911 0.108 -17.535 1.00 93.06 78 LEU A C 1
ATOM 554 O O . LEU A 1 78 ? 5.714 1.265 -17.163 1.00 93.06 78 LEU A O 1
ATOM 558 N N . VAL A 1 79 ? 4.937 -0.790 -17.640 1.00 94.62 79 VAL A N 1
ATOM 559 C CA . VAL A 1 79 ? 3.554 -0.523 -17.262 1.00 94.62 79 VAL A CA 1
ATOM 560 C C . VAL A 1 79 ? 3.008 -1.678 -16.438 1.00 94.62 79 VAL A C 1
ATOM 562 O O . VAL A 1 79 ? 3.086 -2.836 -16.851 1.00 94.62 79 VAL A O 1
ATOM 565 N N . VAL A 1 80 ? 2.413 -1.376 -15.287 1.00 93.31 80 VAL A N 1
ATOM 566 C CA . VAL A 1 80 ? 1.729 -2.355 -14.432 1.00 93.31 80 VAL A CA 1
ATOM 567 C C . VAL A 1 80 ? 0.225 -2.244 -14.613 1.00 93.31 80 VAL A C 1
ATOM 569 O O . VAL A 1 80 ? -0.321 -1.147 -14.662 1.00 93.31 80 VAL A O 1
ATOM 572 N N . ARG A 1 81 ? -0.468 -3.384 -14.683 1.00 92.19 81 ARG A N 1
ATOM 573 C CA . ARG A 1 81 ? -1.935 -3.446 -14.640 1.00 92.19 81 ARG A CA 1
ATOM 574 C C . ARG A 1 81 ? -2.433 -4.430 -13.607 1.00 92.19 81 ARG A C 1
ATOM 576 O O . ARG A 1 81 ? -2.021 -5.593 -13.606 1.00 92.19 81 ARG A O 1
ATOM 583 N N . THR A 1 82 ? -3.353 -3.981 -12.765 1.00 88.75 82 THR A N 1
ATOM 584 C CA . THR A 1 82 ? -4.020 -4.813 -11.763 1.00 88.75 82 THR A CA 1
ATOM 585 C C . THR A 1 82 ? -5.273 -5.459 -12.362 1.00 88.75 82 THR A C 1
ATOM 587 O O . THR A 1 82 ? -5.853 -5.012 -13.354 1.00 88.75 82 THR A O 1
ATOM 590 N N . GLY A 1 83 ? -5.698 -6.588 -11.798 1.00 82.19 83 GLY A N 1
ATOM 591 C CA . GLY A 1 83 ? -6.903 -7.292 -12.247 1.00 82.19 83 GLY A CA 1
ATOM 592 C C . GLY A 1 83 ? -6.715 -8.147 -13.502 1.00 82.19 83 GLY A C 1
ATOM 593 O O . GLY A 1 83 ? -7.672 -8.786 -13.942 1.00 82.19 83 GLY A O 1
ATOM 594 N N . LEU A 1 84 ? -5.504 -8.197 -14.062 1.00 83.25 84 LEU A N 1
ATOM 595 C CA . LEU A 1 84 ? -5.185 -8.912 -15.294 1.00 83.25 84 LEU A CA 1
ATOM 596 C C . LEU A 1 84 ? -4.122 -9.985 -15.053 1.00 83.25 84 LEU A C 1
ATOM 598 O O . LEU A 1 84 ? -3.207 -9.819 -14.256 1.00 83.25 84 LEU A O 1
ATOM 602 N N . THR A 1 85 ? -4.235 -11.090 -15.785 1.00 83.06 85 THR A N 1
ATOM 603 C CA . THR A 1 85 ? -3.215 -12.153 -15.842 1.00 83.06 85 THR A CA 1
ATOM 604 C C . THR A 1 85 ? -2.449 -12.156 -17.168 1.00 83.06 85 THR A C 1
ATOM 606 O O . THR A 1 85 ? -1.620 -13.032 -17.398 1.00 83.06 85 THR A O 1
ATOM 609 N N . GLY A 1 86 ? -2.761 -11.207 -18.052 1.00 86.75 86 GLY A N 1
ATOM 610 C CA . GLY A 1 86 ? -2.196 -11.060 -19.388 1.00 86.75 86 GLY A CA 1
ATOM 611 C C . GLY A 1 86 ? -3.175 -10.375 -20.340 1.00 86.75 86 GLY A C 1
ATOM 612 O O . GLY A 1 86 ? -4.381 -10.318 -20.084 1.00 86.75 86 GLY A O 1
ATOM 613 N N . PHE A 1 87 ? -2.659 -9.866 -21.452 1.00 89.00 87 PHE A N 1
ATOM 614 C CA . PHE A 1 87 ? -3.447 -9.239 -22.515 1.00 89.00 87 PHE A CA 1
ATOM 615 C C . PHE A 1 87 ? -2.776 -9.424 -23.886 1.00 89.00 87 PHE A C 1
ATOM 617 O O . PHE A 1 87 ? -1.692 -9.993 -24.004 1.00 89.00 87 PHE A O 1
ATOM 624 N N . THR A 1 88 ? -3.438 -8.971 -24.952 1.00 83.62 88 THR A N 1
ATOM 625 C CA . THR A 1 88 ? -2.911 -9.038 -26.324 1.00 83.62 88 THR A CA 1
ATOM 626 C C . THR A 1 88 ? -3.072 -7.700 -27.031 1.00 83.62 88 THR A C 1
ATOM 628 O O . THR A 1 88 ? -4.179 -7.162 -27.051 1.00 83.62 88 THR A O 1
ATOM 631 N N . GLY A 1 89 ? -2.020 -7.228 -27.701 1.00 80.94 89 GLY A N 1
ATOM 632 C CA . GLY A 1 89 ? -2.052 -5.987 -28.475 1.00 80.94 89 GLY A CA 1
ATOM 633 C C . GLY A 1 89 ? -1.645 -4.776 -27.639 1.00 80.94 89 GLY A C 1
ATOM 634 O O . GLY A 1 89 ? -0.646 -4.837 -26.932 1.00 80.94 89 GLY A O 1
ATOM 635 N N . ALA A 1 90 ? -2.396 -3.680 -27.766 1.00 85.19 90 ALA A N 1
ATOM 636 C CA . ALA A 1 90 ? -2.140 -2.458 -27.007 1.00 85.19 90 ALA A CA 1
ATOM 637 C C . ALA A 1 90 ? -2.231 -2.715 -25.499 1.00 85.19 90 ALA A C 1
ATOM 639 O O . ALA A 1 90 ? -3.061 -3.521 -25.058 1.00 85.19 90 ALA A O 1
ATOM 640 N N . ILE A 1 91 ? -1.396 -2.013 -24.733 1.00 90.06 91 ILE A N 1
ATOM 641 C CA . ILE A 1 91 ? -1.470 -2.041 -23.276 1.00 90.06 91 ILE A CA 1
ATOM 642 C C . ILE A 1 91 ? -2.844 -1.480 -22.879 1.00 90.06 91 ILE A C 1
ATOM 644 O O . ILE A 1 91 ? -3.238 -0.420 -23.376 1.00 90.06 91 ILE A O 1
ATOM 648 N N . PRO A 1 92 ? -3.637 -2.204 -22.067 1.00 88.19 92 PRO A N 1
ATOM 649 C CA . PRO A 1 92 ? -4.919 -1.697 -21.606 1.00 88.19 92 PRO A CA 1
ATOM 650 C C . PRO A 1 92 ? -4.730 -0.384 -20.841 1.00 88.19 92 PRO A C 1
ATOM 652 O O . PRO A 1 92 ? -3.709 -0.227 -20.167 1.00 88.19 92 PRO A O 1
ATOM 655 N N . PRO A 1 93 ? -5.708 0.534 -20.878 1.00 84.69 93 PRO A N 1
ATOM 656 C CA . PRO A 1 93 ? -5.676 1.674 -19.977 1.00 84.69 93 PRO A CA 1
ATOM 657 C C . PRO A 1 93 ? -5.708 1.205 -18.522 1.00 84.69 93 PRO A C 1
ATOM 659 O O . PRO A 1 93 ? -6.073 0.051 -18.250 1.00 84.69 93 PRO A O 1
ATOM 662 N N . THR A 1 94 ? -5.346 2.093 -17.600 1.00 80.44 94 THR A N 1
ATOM 663 C CA . THR A 1 94 ? -5.515 1.846 -16.165 1.00 80.44 94 THR A CA 1
ATOM 664 C C . THR A 1 94 ? -6.908 1.314 -15.870 1.00 80.44 94 THR A C 1
ATOM 666 O O . THR A 1 94 ? -7.921 1.727 -16.453 1.00 80.44 94 THR A O 1
ATOM 669 N N . SER A 1 95 ? -6.956 0.303 -15.014 1.00 62.28 95 SER A N 1
ATOM 670 C CA . SER A 1 95 ? -8.186 -0.411 -14.758 1.00 62.28 95 SER A CA 1
ATOM 671 C C . SER A 1 95 ? -8.959 0.322 -13.665 1.00 62.28 95 SER A C 1
ATOM 673 O O . SER A 1 95 ? -8.549 0.301 -12.509 1.00 62.28 95 SER A O 1
ATOM 675 N N . PRO A 1 96 ? -10.151 0.892 -13.930 1.00 46.41 96 PRO A N 1
ATOM 676 C CA . PRO A 1 96 ? -10.998 1.385 -12.848 1.00 46.41 96 PRO A CA 1
ATOM 677 C C . PRO A 1 96 ? -11.629 0.230 -12.051 1.00 46.41 96 PRO A C 1
ATOM 679 O O . PRO A 1 96 ? -12.516 0.474 -11.226 1.00 46.41 96 PRO A O 1
ATOM 682 N N . LEU A 1 97 ? -11.254 -1.034 -12.319 1.00 44.72 97 LEU A N 1
ATOM 683 C CA . LEU A 1 97 ? -11.707 -2.182 -11.545 1.00 44.72 97 LEU A CA 1
ATOM 684 C C . LEU A 1 97 ? -11.160 -2.060 -10.125 1.00 44.72 97 LEU A C 1
ATOM 686 O O . LEU A 1 97 ? -10.111 -2.587 -9.779 1.00 44.72 97 LEU A O 1
ATOM 690 N N . ARG A 1 98 ? -11.976 -1.433 -9.280 1.00 48.69 98 ARG A N 1
ATOM 691 C CA . ARG A 1 98 ? -12.015 -1.641 -7.837 1.00 48.69 98 ARG A CA 1
ATOM 692 C C . ARG A 1 98 ? -12.270 -3.125 -7.612 1.00 48.69 98 ARG A C 1
ATOM 694 O O . ARG A 1 98 ? -13.427 -3.548 -7.563 1.00 48.69 98 ARG A O 1
ATOM 701 N N . ILE A 1 99 ? -11.221 -3.946 -7.616 1.00 40.44 99 ILE A N 1
ATOM 702 C CA . ILE A 1 99 ? -11.352 -5.383 -7.380 1.00 40.44 99 ILE A CA 1
ATOM 703 C C . ILE A 1 99 ? -11.997 -5.511 -5.994 1.00 40.44 99 ILE A C 1
ATOM 705 O O . ILE A 1 99 ? -11.370 -5.125 -5.012 1.00 40.44 99 ILE A O 1
ATOM 709 N N . PRO A 1 100 ? -13.238 -6.023 -5.866 1.00 33.34 100 PRO A N 1
ATOM 710 C CA . PRO A 1 100 ? -13.985 -5.961 -4.604 1.00 33.34 100 PRO A CA 1
ATOM 711 C C . PRO A 1 100 ? -13.415 -6.848 -3.491 1.00 33.34 100 PRO A C 1
ATOM 713 O O . PRO A 1 100 ? -14.058 -7.020 -2.458 1.00 33.34 100 PRO A O 1
ATOM 716 N N . SER A 1 101 ? -12.270 -7.481 -3.725 1.00 37.03 101 SER A N 1
ATOM 717 C CA . SER A 1 101 ? -11.799 -8.621 -2.959 1.00 37.03 101 SER A CA 1
ATOM 718 C C . SER A 1 101 ? -10.319 -8.878 -3.224 1.00 37.03 101 SER A C 1
ATOM 720 O O . SER A 1 101 ? -9.946 -9.972 -3.642 1.00 37.03 101 SER A O 1
ATOM 722 N N . ALA A 1 102 ? -9.460 -7.894 -2.975 1.00 36.34 102 ALA A N 1
ATOM 723 C CA . ALA A 1 102 ? -8.185 -8.240 -2.370 1.00 36.34 102 ALA A CA 1
ATOM 724 C C . ALA A 1 102 ? -8.484 -8.373 -0.879 1.00 36.34 102 ALA A C 1
ATOM 726 O O . ALA A 1 102 ? -8.497 -7.386 -0.154 1.00 36.34 102 ALA A O 1
ATOM 727 N N . VAL A 1 103 ? -8.880 -9.575 -0.462 1.00 36.25 103 VAL A N 1
ATOM 728 C CA . VAL A 1 103 ? -8.920 -9.918 0.959 1.00 36.25 103 VAL A CA 1
ATOM 729 C C . VAL A 1 103 ? -7.477 -10.287 1.279 1.00 36.25 103 VAL A C 1
ATOM 731 O O . VAL A 1 103 ? -7.069 -11.379 0.884 1.00 36.25 103 VAL A O 1
ATOM 734 N N . PRO A 1 104 ? -6.647 -9.424 1.881 1.00 30.89 104 PRO A N 1
ATOM 735 C CA . PRO A 1 104 ? -5.311 -9.818 2.244 1.00 30.89 104 PRO A CA 1
ATOM 736 C C . PRO A 1 104 ? -5.467 -10.785 3.385 1.00 30.89 104 PRO A C 1
ATOM 738 O O . PRO A 1 104 ? -5.897 -10.439 4.483 1.00 30.89 104 PRO A O 1
ATOM 741 N N . ILE A 1 105 ? -5.131 -12.031 3.128 1.00 34.56 105 ILE A N 1
ATOM 742 C CA . ILE A 1 105 ? -4.831 -12.895 4.234 1.00 34.56 105 ILE A CA 1
ATOM 743 C C . ILE A 1 105 ? -3.621 -13.715 3.832 1.00 34.56 105 ILE A C 1
ATOM 745 O O . ILE A 1 105 ? -3.641 -14.480 2.866 1.00 34.56 105 ILE A O 1
ATOM 749 N N . ALA A 1 106 ? -2.589 -13.474 4.631 1.00 29.86 106 ALA A N 1
ATOM 750 C CA . ALA A 1 106 ? -1.185 -13.765 4.433 1.00 29.86 106 ALA A CA 1
ATOM 751 C C . ALA A 1 106 ? -0.430 -12.719 3.578 1.00 29.86 106 ALA A C 1
ATOM 753 O O . ALA A 1 106 ? -0.345 -12.817 2.357 1.00 29.86 106 ALA A O 1
ATOM 754 N N . ILE A 1 107 ? 0.241 -11.785 4.272 1.00 31.28 107 ILE A N 1
ATOM 755 C CA . ILE A 1 107 ? 1.695 -11.618 4.059 1.00 31.28 107 ILE A CA 1
ATOM 756 C C . ILE A 1 107 ? 2.300 -13.019 4.123 1.00 31.28 107 ILE A C 1
ATOM 758 O O . ILE A 1 107 ? 1.799 -13.806 4.918 1.00 31.28 107 ILE A O 1
ATOM 762 N N . ALA A 1 108 ? 3.311 -13.324 3.308 1.00 30.23 108 ALA A N 1
ATOM 763 C CA . ALA A 1 108 ? 4.043 -14.592 3.297 1.00 30.23 108 ALA A CA 1
ATOM 764 C C . ALA A 1 108 ? 4.172 -15.258 4.690 1.00 30.23 108 ALA A C 1
ATOM 766 O O . ALA A 1 108 ? 5.136 -15.062 5.410 1.00 30.23 108 ALA A O 1
ATOM 767 N N . GLU A 1 109 ? 3.171 -16.059 5.039 1.00 32.03 109 GLU A N 1
ATOM 768 C CA . GLU A 1 109 ? 3.124 -17.032 6.117 1.00 32.03 109 GLU A CA 1
ATOM 769 C C . GLU A 1 109 ? 2.128 -18.124 5.674 1.00 32.03 109 GLU A C 1
ATOM 771 O O . GLU A 1 109 ? 1.182 -17.848 4.923 1.00 32.03 109 GLU A O 1
ATOM 776 N N . PRO A 1 110 ? 2.292 -19.384 6.111 1.00 30.12 110 PRO A N 1
ATOM 777 C CA . PRO A 1 110 ? 1.825 -20.588 5.409 1.00 30.12 110 PRO A CA 1
ATOM 778 C C . PRO A 1 110 ? 0.311 -20.859 5.505 1.00 30.12 110 PRO A C 1
ATOM 780 O O . PRO A 1 110 ? -0.140 -21.988 5.308 1.00 30.12 110 PRO A O 1
ATOM 783 N N . ALA A 1 111 ? -0.501 -19.859 5.852 1.00 37.69 111 ALA A N 1
ATOM 784 C CA . ALA A 1 111 ? -1.865 -20.044 6.350 1.00 37.69 111 ALA A CA 1
ATOM 785 C C . ALA A 1 111 ? -2.989 -19.595 5.394 1.00 37.69 111 ALA A C 1
ATOM 787 O O . ALA A 1 111 ? -4.153 -19.611 5.795 1.00 37.69 111 ALA A O 1
ATOM 788 N N . GLY A 1 112 ? -2.669 -19.247 4.140 1.00 41.94 112 GLY A N 1
ATOM 789 C CA . GLY A 1 112 ? -3.579 -19.347 2.987 1.00 41.94 112 GLY A CA 1
ATOM 790 C C . GLY A 1 112 ? -4.973 -18.748 3.155 1.00 41.94 112 GLY A C 1
ATOM 791 O O . GLY A 1 112 ? -5.957 -19.391 2.794 1.00 41.94 112 GLY A O 1
ATOM 792 N N . ALA A 1 113 ? -5.090 -17.559 3.732 1.00 45.81 113 ALA A N 1
ATOM 793 C CA . ALA A 1 113 ? -6.401 -17.095 4.141 1.00 45.81 113 ALA A CA 1
ATOM 794 C C . ALA A 1 113 ? -7.033 -16.092 3.130 1.00 45.81 113 ALA A C 1
ATOM 796 O O . ALA A 1 113 ? -8.227 -15.861 3.228 1.00 45.81 113 ALA A O 1
ATOM 797 N N . GLY A 1 114 ? -6.301 -15.511 2.163 1.00 52.34 114 GLY A N 1
ATOM 798 C CA . GLY A 1 114 ? -6.779 -14.388 1.337 1.00 52.34 114 GLY A CA 1
ATOM 799 C C . GLY A 1 114 ? -6.680 -14.536 -0.172 1.00 52.34 114 GLY A C 1
ATOM 800 O O . GLY A 1 114 ? -6.242 -15.560 -0.686 1.00 52.34 114 GLY A O 1
ATOM 801 N N . ALA A 1 115 ? -7.117 -13.496 -0.884 1.00 62.41 115 ALA A N 1
ATOM 802 C CA . ALA A 1 115 ? -7.107 -13.410 -2.337 1.00 62.41 115 ALA A CA 1
ATOM 803 C C . ALA A 1 115 ? -5.920 -12.570 -2.824 1.00 62.41 115 ALA A C 1
ATOM 805 O O . ALA A 1 115 ? -5.740 -11.428 -2.407 1.00 62.41 115 ALA A O 1
ATOM 806 N N . SER A 1 116 ? -5.138 -13.138 -3.741 1.00 72.75 116 SER A N 1
ATOM 807 C CA . SER A 1 116 ? -4.089 -12.417 -4.461 1.00 72.75 116 SER A CA 1
ATOM 808 C C . SER A 1 116 ? -4.679 -11.362 -5.393 1.00 72.75 116 SER A C 1
ATOM 810 O O . SER A 1 116 ? -5.697 -11.620 -6.043 1.00 72.75 116 SER A O 1
ATOM 812 N N . ILE A 1 117 ? -3.971 -10.251 -5.568 1.00 79.12 117 ILE A N 1
ATOM 813 C CA . ILE A 1 117 ? -4.224 -9.277 -6.629 1.00 79.12 117 ILE A CA 1
ATOM 814 C C . ILE A 1 117 ? -3.479 -9.760 -7.879 1.00 79.12 117 ILE A C 1
ATOM 816 O O . ILE A 1 117 ? -2.245 -9.783 -7.874 1.00 79.12 117 ILE A O 1
ATOM 820 N N . PRO A 1 118 ? -4.179 -10.200 -8.941 1.00 85.06 118 PRO A N 1
ATOM 821 C CA . PRO A 1 118 ? -3.511 -10.517 -10.192 1.00 85.06 118 PRO A CA 1
ATOM 822 C C . PRO A 1 118 ? -2.955 -9.224 -10.785 1.00 85.06 118 PRO A C 1
ATOM 824 O O . PRO A 1 118 ? -3.661 -8.216 -10.855 1.00 85.06 118 PRO A O 1
ATOM 827 N N . VAL A 1 119 ? -1.694 -9.267 -11.189 1.00 87.19 119 VAL A N 1
ATOM 828 C CA . VAL A 1 119 ? -1.011 -8.155 -11.842 1.00 87.19 119 VAL A CA 1
ATOM 829 C C . VAL A 1 119 ? -0.301 -8.659 -13.088 1.00 87.19 119 VAL A C 1
ATOM 831 O O . VAL A 1 119 ? 0.142 -9.810 -13.145 1.00 87.19 119 VAL A O 1
ATOM 834 N N . VAL A 1 120 ? -0.158 -7.790 -14.076 1.00 92.50 120 VAL A N 1
ATOM 835 C CA . VAL A 1 120 ? 0.715 -8.015 -15.225 1.00 92.50 120 VAL A CA 1
ATOM 836 C C . VAL A 1 120 ? 1.592 -6.791 -15.416 1.00 92.50 120 VAL A C 1
ATOM 838 O O . VAL A 1 120 ? 1.088 -5.671 -15.453 1.00 92.50 120 VAL A O 1
ATOM 841 N N . VAL A 1 121 ? 2.898 -7.014 -15.522 1.00 94.38 121 VAL A N 1
ATOM 842 C CA . VAL A 1 121 ? 3.843 -5.992 -15.976 1.00 94.38 121 VAL A CA 1
ATOM 843 C C . VAL A 1 121 ? 4.050 -6.167 -17.471 1.00 94.38 121 VAL A C 1
ATOM 845 O O . VAL A 1 121 ? 4.177 -7.297 -17.942 1.00 94.38 121 VAL A O 1
ATOM 848 N N . ALA A 1 122 ? 4.077 -5.078 -18.222 1.00 95.06 122 ALA A N 1
ATOM 849 C CA . ALA A 1 122 ? 4.358 -5.069 -19.646 1.00 95.06 122 ALA A CA 1
ATOM 850 C C . ALA A 1 122 ? 5.521 -4.135 -19.951 1.00 95.06 122 ALA A C 1
ATOM 852 O O . ALA A 1 122 ? 5.647 -3.083 -19.328 1.00 95.06 122 ALA A O 1
ATOM 853 N N . ILE A 1 123 ? 6.329 -4.529 -20.928 1.00 94.00 123 ILE A N 1
ATOM 854 C CA . ILE A 1 123 ? 7.361 -3.670 -21.504 1.00 94.00 123 ILE A CA 1
ATOM 855 C C . ILE A 1 123 ?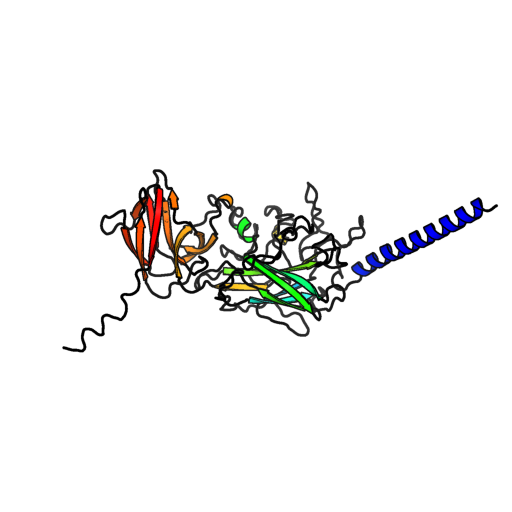 6.671 -2.774 -22.529 1.00 94.00 123 ILE A C 1
ATOM 857 O O . ILE A 1 123 ? 5.978 -3.284 -23.417 1.00 94.00 123 ILE A O 1
ATOM 861 N N . SER A 1 124 ? 6.824 -1.466 -22.387 1.00 92.00 124 SER A N 1
ATOM 862 C CA . SER A 1 124 ? 6.240 -0.463 -23.270 1.00 92.00 124 SER A CA 1
ATOM 863 C C . SER A 1 124 ? 7.275 0.067 -24.256 1.00 92.00 124 SER A C 1
ATOM 865 O O . SER A 1 124 ? 8.473 0.016 -24.007 1.00 92.00 124 SER A O 1
ATOM 867 N N . ASP A 1 125 ? 6.803 0.548 -25.404 1.00 86.62 125 ASP A N 1
ATOM 868 C CA . ASP A 1 125 ? 7.615 1.317 -26.350 1.00 86.62 125 ASP A CA 1
ATOM 869 C C . ASP A 1 125 ? 7.552 2.832 -26.112 1.00 86.62 125 ASP A C 1
ATOM 871 O O . ASP A 1 125 ? 8.057 3.596 -26.937 1.00 86.62 125 ASP A O 1
ATOM 875 N N . GLY A 1 126 ? 6.847 3.277 -25.065 1.00 82.25 126 GLY A N 1
ATOM 876 C CA . GLY A 1 126 ? 6.664 4.691 -24.732 1.00 82.25 126 GLY A CA 1
ATOM 877 C C . GLY A 1 126 ? 5.931 5.514 -25.803 1.00 82.25 126 GLY A C 1
ATOM 878 O O . GLY A 1 126 ? 5.822 6.739 -25.689 1.00 82.25 126 GLY A O 1
ATOM 879 N N . THR A 1 127 ? 5.415 4.888 -26.870 1.00 82.25 127 THR A N 1
ATOM 880 C CA . THR A 1 127 ? 4.836 5.624 -27.999 1.00 82.25 127 THR A CA 1
ATOM 881 C C . THR A 1 127 ? 3.417 6.090 -27.697 1.00 82.25 127 THR A C 1
ATOM 883 O O . THR A 1 127 ? 2.551 5.316 -27.310 1.00 82.25 127 THR A O 1
ATOM 886 N N . THR A 1 128 ? 3.128 7.370 -27.939 1.00 74.38 128 THR A N 1
ATOM 887 C CA . THR A 1 128 ? 1.792 7.935 -27.697 1.00 74.38 128 THR A CA 1
ATOM 888 C C . THR A 1 128 ? 1.084 8.318 -29.006 1.00 74.38 128 THR A C 1
ATOM 890 O O . THR A 1 128 ? 1.712 8.917 -29.888 1.00 74.38 128 THR A O 1
ATOM 893 N N . PRO A 1 129 ? -0.233 8.033 -29.178 1.00 73.06 129 PRO A N 1
ATOM 894 C CA . PRO A 1 129 ? -1.168 7.337 -28.269 1.00 73.06 129 PRO A CA 1
ATOM 895 C C . PRO A 1 129 ? -1.214 5.791 -28.432 1.00 73.06 129 PRO A C 1
ATOM 897 O O . PRO A 1 129 ? -1.025 5.311 -29.555 1.00 73.06 129 PRO A O 1
ATOM 900 N N . PRO A 1 130 ? -1.616 5.022 -27.385 1.00 78.75 130 PRO A N 1
ATOM 901 C CA . PRO A 1 130 ? -2.158 5.474 -26.090 1.00 78.75 130 PRO A CA 1
ATOM 902 C C . PRO A 1 130 ? -1.057 5.963 -25.129 1.00 78.75 130 PRO A C 1
ATOM 904 O O . PRO A 1 130 ? 0.113 5.878 -25.472 1.00 78.75 130 PRO A O 1
ATOM 907 N N . ALA A 1 131 ? -1.406 6.558 -23.982 1.00 82.00 131 ALA A N 1
ATOM 908 C CA . ALA A 1 131 ? -0.412 7.169 -23.079 1.00 82.00 131 ALA A CA 1
ATOM 909 C C . ALA A 1 131 ? 0.603 6.144 -22.545 1.00 82.00 131 ALA A C 1
ATOM 911 O O . ALA A 1 131 ? 1.715 6.493 -22.172 1.00 82.00 131 ALA A O 1
ATOM 912 N N . GLU A 1 132 ? 0.194 4.883 -22.535 1.00 83.44 132 GLU A N 1
ATOM 913 C CA . GLU A 1 132 ? 0.888 3.772 -21.899 1.00 83.44 132 GLU A CA 1
ATOM 914 C C . GLU A 1 132 ? 1.703 2.962 -22.913 1.00 83.44 132 GLU A C 1
ATOM 916 O O . GLU A 1 132 ? 2.396 2.024 -22.536 1.00 83.44 132 GLU A O 1
ATOM 921 N N . GLY A 1 133 ? 1.636 3.339 -24.194 1.00 85.56 133 GLY A N 1
ATOM 922 C CA . GLY A 1 133 ? 2.363 2.710 -25.289 1.00 85.56 133 GLY A CA 1
ATOM 923 C C . GLY A 1 133 ? 1.814 1.361 -25.741 1.00 85.56 133 GLY A C 1
ATOM 924 O O . GLY A 1 133 ? 0.716 0.914 -25.379 1.00 85.56 133 GLY A O 1
ATOM 925 N N . MET A 1 134 ? 2.581 0.715 -26.612 1.00 88.38 134 MET A N 1
ATOM 926 C CA . MET A 1 134 ? 2.311 -0.636 -27.090 1.00 88.38 134 MET A CA 1
ATOM 927 C C . MET A 1 134 ? 3.197 -1.634 -26.357 1.00 88.38 134 MET A C 1
ATOM 929 O O . MET A 1 134 ? 4.373 -1.381 -26.123 1.00 88.38 134 MET A O 1
ATOM 933 N N . ALA A 1 135 ? 2.644 -2.811 -26.056 1.00 90.25 135 ALA A N 1
ATOM 934 C CA . ALA A 1 135 ? 3.443 -3.880 -25.480 1.00 90.25 135 ALA A CA 1
ATOM 935 C C . ALA A 1 135 ? 4.451 -4.392 -26.513 1.00 90.25 135 ALA A C 1
ATOM 937 O O . ALA A 1 135 ? 4.068 -4.807 -27.617 1.00 90.25 135 ALA A O 1
ATOM 938 N N . ILE A 1 136 ? 5.721 -4.403 -26.131 1.00 91.25 136 ILE A N 1
ATOM 939 C CA . ILE A 1 136 ? 6.825 -4.898 -26.948 1.00 91.25 136 ILE A CA 1
ATOM 940 C C . ILE A 1 136 ? 7.486 -6.113 -26.313 1.00 91.25 136 ILE A C 1
ATOM 942 O O . ILE A 1 136 ? 7.340 -6.393 -25.128 1.00 91.25 136 ILE A O 1
ATOM 946 N N . VAL A 1 137 ? 8.223 -6.858 -27.133 1.00 89.12 137 VAL A N 1
ATOM 947 C CA . VAL A 1 137 ? 9.085 -7.943 -26.664 1.00 89.12 137 VAL A CA 1
ATOM 948 C C . VAL A 1 137 ? 10.516 -7.433 -26.712 1.00 89.12 137 VAL A C 1
ATOM 950 O O . VAL A 1 137 ? 11.045 -7.225 -27.805 1.00 89.12 137 VAL A O 1
ATOM 953 N N . SER A 1 138 ? 11.127 -7.249 -25.544 1.00 85.56 138 SER A N 1
ATOM 954 C CA . SER A 1 138 ? 12.563 -6.998 -25.428 1.00 85.56 138 SER A CA 1
ATOM 955 C C . SER A 1 138 ? 13.294 -8.338 -25.308 1.00 85.56 138 SER A C 1
ATOM 957 O O . SER A 1 138 ? 12.997 -9.118 -24.400 1.00 85.56 138 SER A O 1
ATOM 959 N N . PRO A 1 139 ? 14.231 -8.652 -26.219 1.00 81.62 139 PRO A N 1
ATOM 960 C CA . PRO A 1 139 ? 15.079 -9.827 -26.082 1.00 81.62 139 PRO A CA 1
ATOM 961 C C . PRO A 1 139 ? 15.981 -9.778 -24.847 1.00 81.62 139 PRO A C 1
ATOM 963 O O . PRO A 1 139 ? 16.382 -10.845 -24.390 1.00 81.62 139 PRO A O 1
ATOM 966 N N . GLU A 1 140 ? 16.325 -8.584 -24.346 1.00 80.06 140 GLU A N 1
ATOM 967 C CA . GLU A 1 140 ? 17.166 -8.440 -23.154 1.00 80.06 140 GLU A CA 1
ATOM 968 C C . GLU A 1 140 ? 16.420 -8.806 -21.874 1.00 80.06 140 GLU A C 1
ATOM 970 O O . GLU A 1 140 ? 17.036 -9.403 -21.008 1.00 80.06 140 GLU A O 1
ATOM 975 N N . LEU A 1 141 ? 15.115 -8.532 -21.787 1.00 82.81 141 LEU A N 1
ATOM 976 C CA . LEU A 1 141 ? 14.307 -8.820 -20.596 1.00 82.81 141 LEU A CA 1
ATOM 977 C C . LEU A 1 141 ? 13.620 -10.193 -20.615 1.00 82.81 141 LEU A C 1
ATOM 979 O O . LEU A 1 141 ? 13.034 -10.605 -19.618 1.00 82.81 141 LEU A O 1
ATOM 983 N N . GLU A 1 142 ? 13.626 -10.920 -21.732 1.00 85.38 142 GLU A N 1
ATOM 984 C CA . GLU A 1 142 ? 12.903 -12.191 -21.834 1.00 85.38 142 GLU A CA 1
ATOM 985 C C . GLU A 1 142 ? 13.486 -13.258 -20.884 1.00 85.38 142 GLU A C 1
ATOM 987 O O . GLU A 1 142 ? 14.613 -13.725 -21.047 1.00 85.38 142 GLU A O 1
ATOM 992 N N . GLY A 1 143 ? 12.673 -13.715 -19.929 1.00 77.56 143 GLY A N 1
ATOM 993 C CA . GLY A 1 143 ? 13.068 -14.647 -18.873 1.00 77.56 143 GLY A CA 1
ATOM 994 C C . GLY A 1 143 ? 13.617 -13.978 -17.611 1.00 77.56 143 GLY A C 1
ATOM 995 O O . GLY A 1 143 ? 13.790 -14.677 -16.607 1.00 77.56 143 GLY A O 1
ATOM 996 N N . ASP A 1 144 ? 13.827 -12.662 -17.631 1.00 77.81 144 ASP A N 1
ATOM 997 C CA . ASP A 1 144 ? 14.348 -11.918 -16.490 1.00 77.81 144 ASP A CA 1
ATOM 998 C C . ASP A 1 144 ? 13.262 -11.623 -15.444 1.00 77.81 144 ASP A C 1
ATOM 1000 O O . ASP A 1 144 ? 12.065 -11.532 -15.765 1.00 77.81 144 ASP A O 1
ATOM 1004 N N . PRO A 1 145 ? 13.659 -11.515 -14.162 1.00 75.31 145 PRO A N 1
ATOM 1005 C CA . PRO A 1 145 ? 12.744 -11.184 -13.086 1.00 75.31 145 PRO A CA 1
ATOM 1006 C C . PRO A 1 145 ? 12.346 -9.706 -13.126 1.00 75.31 145 PRO A C 1
ATOM 1008 O O . PRO A 1 145 ? 13.165 -8.821 -13.360 1.00 75.31 145 PRO A O 1
ATOM 1011 N N . VAL A 1 146 ? 11.091 -9.442 -12.776 1.00 80.19 146 VAL A N 1
ATOM 1012 C CA . VAL A 1 146 ? 10.584 -8.100 -12.475 1.00 80.19 146 VAL A CA 1
ATOM 1013 C C . VAL A 1 146 ? 9.977 -8.091 -11.083 1.00 80.19 146 VAL A C 1
ATOM 1015 O O . VAL A 1 146 ? 9.205 -8.987 -10.729 1.00 80.19 146 VAL A O 1
ATOM 1018 N N . LEU A 1 147 ? 10.336 -7.096 -10.280 1.00 80.31 147 LEU A N 1
ATOM 1019 C CA . LEU A 1 147 ? 9.779 -6.888 -8.952 1.00 80.31 147 LEU A CA 1
ATOM 1020 C C . LEU A 1 147 ? 8.550 -5.988 -9.061 1.00 80.31 147 LEU A C 1
ATOM 1022 O O . LEU A 1 147 ? 8.657 -4.855 -9.511 1.00 80.31 147 LEU A O 1
ATOM 1026 N N . VAL A 1 148 ? 7.398 -6.482 -8.618 1.00 83.81 148 VAL A N 1
ATOM 1027 C CA . VAL A 1 148 ? 6.185 -5.686 -8.403 1.00 83.81 148 VAL A CA 1
ATOM 1028 C C . VAL A 1 148 ? 6.133 -5.261 -6.943 1.00 83.81 148 VAL A C 1
ATOM 1030 O O . VAL A 1 148 ? 6.284 -6.104 -6.051 1.00 83.81 148 VAL A O 1
ATOM 1033 N N . ILE A 1 149 ? 5.878 -3.979 -6.702 1.00 85.19 149 ILE A N 1
ATOM 1034 C CA . ILE A 1 149 ? 5.802 -3.370 -5.372 1.00 85.19 149 ILE A CA 1
ATOM 1035 C C . ILE A 1 149 ? 4.431 -2.703 -5.223 1.00 85.19 149 ILE A C 1
ATOM 1037 O O . ILE A 1 149 ? 3.919 -2.110 -6.167 1.00 85.19 149 ILE A O 1
ATOM 1041 N N . ALA A 1 150 ? 3.806 -2.837 -4.056 1.00 85.94 150 ALA A N 1
ATOM 1042 C CA . ALA A 1 150 ? 2.626 -2.066 -3.683 1.00 85.94 150 ALA A CA 1
ATOM 1043 C C . ALA A 1 150 ? 2.990 -1.046 -2.611 1.00 85.94 150 ALA A C 1
ATOM 1045 O O . ALA A 1 150 ? 3.541 -1.426 -1.576 1.00 85.94 150 ALA A O 1
ATOM 1046 N N . PHE A 1 151 ? 2.586 0.197 -2.836 1.00 89.56 151 PHE A N 1
ATOM 1047 C CA . PHE A 1 151 ? 2.574 1.268 -1.842 1.00 89.56 151 PHE A CA 1
ATOM 1048 C C . PHE A 1 151 ? 1.130 1.623 -1.484 1.00 89.56 151 PHE A C 1
ATOM 1050 O O . PHE A 1 151 ? 0.208 1.250 -2.217 1.00 89.56 151 PHE A O 1
ATOM 1057 N N . ALA A 1 152 ? 0.922 2.270 -0.344 1.00 88.44 152 ALA A N 1
ATOM 1058 C CA . ALA A 1 152 ? -0.401 2.466 0.236 1.00 88.44 152 ALA A CA 1
ATOM 1059 C C . ALA A 1 152 ? -0.678 3.939 0.521 1.00 88.44 152 ALA A C 1
ATOM 1061 O O . ALA A 1 152 ? 0.109 4.558 1.217 1.00 88.44 152 ALA A O 1
ATOM 1062 N N . ASP A 1 153 ? -1.836 4.400 0.050 1.00 89.50 153 ASP A N 1
ATOM 1063 C CA . ASP A 1 153 ? -2.488 5.656 0.440 1.00 89.50 153 ASP A CA 1
ATOM 1064 C C . ASP A 1 153 ? -3.229 5.369 1.761 1.00 89.50 153 ASP A C 1
ATOM 1066 O O . ASP A 1 153 ? -4.367 4.847 1.791 1.00 89.50 153 ASP A O 1
ATOM 1070 N N . LEU A 1 154 ? -2.488 5.527 2.859 1.00 87.69 154 LEU A N 1
ATOM 1071 C CA . LEU A 1 154 ? -2.885 5.157 4.213 1.00 87.69 154 LEU A CA 1
ATOM 1072 C C . LEU A 1 154 ? -3.991 6.077 4.717 1.00 87.69 154 LEU A C 1
ATOM 1074 O O . LEU A 1 154 ? -4.938 5.584 5.348 1.00 87.69 154 LEU A O 1
ATOM 1078 N N . ASP A 1 155 ? -3.895 7.374 4.451 1.00 84.31 155 ASP A N 1
ATOM 1079 C CA . ASP A 1 155 ? -4.785 8.382 5.021 1.00 84.31 155 ASP A CA 1
ATOM 1080 C C . ASP A 1 155 ? -5.970 8.774 4.121 1.00 84.31 155 ASP A C 1
ATOM 1082 O O . ASP A 1 155 ? -7.025 9.177 4.630 1.00 84.31 155 ASP A O 1
ATOM 1086 N N . GLY A 1 156 ? -5.911 8.447 2.831 1.00 87.19 156 GLY A N 1
ATOM 1087 C CA . GLY A 1 156 ? -6.977 8.626 1.846 1.00 87.19 156 GLY A CA 1
ATOM 1088 C C . GLY A 1 156 ? -7.008 9.973 1.162 1.00 87.19 156 GLY A C 1
ATOM 1089 O O . GLY A 1 156 ? -8.083 10.327 0.657 1.00 87.19 156 GLY A O 1
ATOM 1090 N N . ASP A 1 157 ? -5.914 10.718 1.180 1.00 85.25 157 ASP A N 1
ATOM 1091 C CA . ASP A 1 157 ? -5.784 11.996 0.486 1.00 85.25 157 ASP A CA 1
ATOM 1092 C C . ASP A 1 157 ? -5.734 11.832 -1.054 1.00 85.25 157 ASP A C 1
ATOM 1094 O O . ASP A 1 157 ? -6.106 12.745 -1.802 1.00 85.25 157 ASP A O 1
ATOM 1098 N N . GLY A 1 158 ? -5.432 10.618 -1.527 1.00 88.44 158 GLY A N 1
ATOM 1099 C CA . GLY A 1 158 ? -5.350 10.244 -2.935 1.00 88.44 158 GLY A CA 1
ATOM 1100 C C . GLY A 1 158 ? -3.936 10.273 -3.511 1.00 88.44 158 GLY A C 1
ATOM 1101 O O . GLY A 1 158 ? -3.792 10.090 -4.730 1.00 88.44 158 GLY A O 1
ATOM 1102 N N . PHE A 1 159 ? -2.923 10.464 -2.678 1.00 88.00 159 PHE A N 1
ATOM 1103 C CA . PHE A 1 159 ? -1.516 10.444 -3.032 1.00 88.00 159 PHE A CA 1
ATOM 1104 C C . PHE A 1 159 ? -0.792 9.338 -2.260 1.00 88.00 159 PHE A C 1
ATOM 1106 O O . PHE A 1 159 ? -1.380 8.620 -1.459 1.00 88.00 159 PHE A O 1
ATOM 1113 N N . VAL A 1 160 ? 0.444 9.067 -2.668 1.00 88.06 160 VAL A N 1
ATOM 1114 C CA . VAL A 1 160 ? 1.348 8.179 -1.946 1.00 88.06 160 VAL A CA 1
ATOM 1115 C C . VAL A 1 160 ? 2.724 8.803 -1.964 1.00 88.06 160 VAL A C 1
ATOM 1117 O O . VAL A 1 160 ? 3.327 8.955 -3.043 1.00 88.06 160 VAL A O 1
ATOM 1120 N N . GLY A 1 161 ? 3.233 9.044 -0.764 1.00 80.06 161 GLY A N 1
ATOM 1121 C CA . GLY A 1 161 ? 4.554 9.588 -0.526 1.00 80.06 161 GLY A CA 1
ATOM 1122 C C . GLY A 1 161 ? 4.552 11.109 -0.505 1.00 80.06 161 GLY A C 1
ATOM 1123 O O . GLY A 1 161 ? 3.706 11.770 -1.098 1.00 80.06 161 GLY A O 1
ATOM 1124 N N . VAL A 1 162 ? 5.594 11.639 0.129 1.00 72.56 162 VAL A N 1
ATOM 1125 C CA . VAL A 1 162 ? 5.707 13.038 0.542 1.00 72.56 162 VAL A CA 1
ATOM 1126 C C . VAL A 1 162 ? 5.382 14.015 -0.602 1.00 72.56 162 VAL A C 1
ATOM 1128 O O . VAL A 1 162 ? 6.143 14.128 -1.568 1.00 72.56 162 VAL A O 1
ATOM 1131 N N . THR A 1 163 ? 4.250 14.717 -0.503 1.00 73.00 163 THR A N 1
ATOM 1132 C CA . THR A 1 163 ? 3.725 15.650 -1.518 1.00 73.00 163 THR A CA 1
ATOM 1133 C C . THR A 1 163 ? 3.237 16.933 -0.865 1.00 73.00 163 THR A C 1
ATOM 1135 O O . THR A 1 163 ? 2.829 16.908 0.283 1.00 73.00 163 THR A O 1
ATOM 1138 N N . ALA A 1 164 ? 3.273 18.048 -1.598 1.00 69.50 164 ALA A N 1
ATOM 1139 C CA . ALA A 1 164 ? 2.634 19.302 -1.201 1.00 69.50 164 ALA A CA 1
ATOM 1140 C C . ALA A 1 164 ? 1.335 19.575 -1.999 1.00 69.50 164 ALA A C 1
ATOM 1142 O O . ALA A 1 164 ? 0.751 20.664 -1.896 1.00 69.50 164 ALA A O 1
ATOM 1143 N N . LEU A 1 165 ? 0.903 18.644 -2.866 1.00 67.25 165 LEU A N 1
ATOM 1144 C CA . LEU A 1 165 ? -0.266 18.802 -3.749 1.00 67.25 165 LEU A CA 1
ATOM 1145 C C . LEU A 1 165 ? -1.609 18.667 -3.029 1.00 67.25 165 LEU A C 1
ATOM 1147 O O . LEU A 1 165 ? -2.614 19.204 -3.512 1.00 67.25 165 LEU A O 1
ATOM 1151 N N . ASP A 1 166 ? -1.635 17.951 -1.918 1.00 62.84 166 ASP A N 1
ATOM 1152 C CA . ASP A 1 166 ? -2.803 17.709 -1.073 1.00 62.84 166 ASP A CA 1
ATOM 1153 C C . ASP A 1 166 ? -3.149 18.942 -0.201 1.00 62.84 166 ASP A C 1
ATOM 1155 O O . ASP A 1 166 ? -4.316 19.191 0.129 1.00 62.84 166 ASP A O 1
ATOM 1159 N N . GLY A 1 167 ? -2.155 19.798 0.054 1.00 62.41 167 GLY A N 1
ATOM 1160 C CA . GLY A 1 167 ? -2.273 21.058 0.775 1.00 62.41 167 GLY A CA 1
ATOM 1161 C C . GLY A 1 167 ? -2.252 20.923 2.299 1.00 62.41 167 GLY A C 1
ATOM 1162 O O . GLY A 1 167 ? -2.633 21.898 2.971 1.00 62.41 167 GLY A O 1
ATOM 1163 N N . ASP A 1 168 ? -1.840 19.776 2.845 1.00 65.81 168 ASP A N 1
ATOM 1164 C CA . ASP A 1 168 ? -1.457 19.655 4.253 1.00 65.81 168 ASP A CA 1
ATOM 1165 C C . ASP A 1 168 ? -0.028 20.232 4.430 1.00 65.81 168 ASP A C 1
ATOM 1167 O O . ASP A 1 168 ? 0.768 20.283 3.502 1.00 65.81 168 ASP A O 1
ATOM 1171 N N . PRO A 1 169 ? 0.254 20.958 5.526 1.00 55.75 169 PRO A N 1
ATOM 1172 C CA . PRO A 1 169 ? 1.611 21.405 5.845 1.00 55.75 169 PRO A CA 1
ATOM 1173 C C . PRO A 1 169 ? 2.351 20.481 6.830 1.00 55.75 169 PRO A C 1
ATOM 1175 O O . PRO A 1 169 ? 3.382 20.902 7.362 1.00 55.75 169 PRO A O 1
ATOM 1178 N N . ASN A 1 170 ? 1.813 19.302 7.166 1.00 56.81 170 ASN A N 1
ATOM 1179 C CA . ASN A 1 170 ? 2.376 18.373 8.161 1.00 56.81 170 ASN A CA 1
ATOM 1180 C C . ASN A 1 170 ? 2.701 16.987 7.576 1.00 56.81 170 ASN A C 1
ATOM 1182 O O . ASN A 1 170 ? 2.610 15.982 8.292 1.00 56.81 170 ASN A O 1
ATOM 1186 N N . ASP A 1 171 ? 3.119 16.964 6.315 1.00 60.12 171 ASP A N 1
ATOM 1187 C CA . ASP A 1 171 ? 3.208 15.795 5.425 1.00 60.12 171 ASP A CA 1
ATOM 1188 C C . ASP A 1 171 ? 4.404 14.888 5.715 1.00 60.12 171 ASP A C 1
ATOM 1190 O O . ASP A 1 171 ? 4.892 14.203 4.835 1.00 60.12 171 ASP A O 1
ATOM 1194 N N . GLU A 1 172 ? 4.976 14.901 6.917 1.00 64.75 172 GLU A N 1
ATOM 1195 C CA . GLU A 1 172 ? 6.267 14.236 7.120 1.00 64.75 172 GLU A CA 1
ATOM 1196 C C . GLU A 1 172 ? 6.066 12.792 7.603 1.00 64.75 172 GLU A C 1
ATOM 1198 O O . GLU A 1 172 ? 6.329 11.832 6.887 1.00 64.75 172 GLU A O 1
ATOM 1203 N N . THR A 1 173 ? 5.545 12.579 8.812 1.00 71.62 173 THR A N 1
ATOM 1204 C CA . THR A 1 173 ? 5.714 11.264 9.462 1.00 71.62 173 THR A CA 1
ATOM 1205 C C . THR A 1 173 ? 4.730 10.178 9.012 1.00 71.62 173 THR A C 1
ATOM 1207 O O . THR A 1 173 ? 5.031 8.996 9.176 1.00 71.62 173 THR A O 1
ATOM 1210 N N . ILE A 1 174 ? 3.545 10.538 8.499 1.00 76.12 174 ILE A N 1
ATOM 1211 C CA . ILE A 1 174 ? 2.582 9.556 7.956 1.00 76.12 174 ILE A CA 1
ATOM 1212 C C . ILE A 1 174 ? 2.960 9.205 6.513 1.00 76.12 174 ILE A C 1
ATOM 1214 O O . ILE A 1 174 ? 3.068 8.019 6.213 1.00 76.12 174 ILE A O 1
ATOM 1218 N N . GLU A 1 175 ? 3.282 10.200 5.687 1.00 77.06 175 GLU A N 1
ATOM 1219 C CA . GLU A 1 175 ? 3.790 10.027 4.316 1.00 77.06 175 GLU A CA 1
ATOM 1220 C C . GLU A 1 175 ? 5.081 9.206 4.244 1.00 77.06 175 GLU A C 1
ATOM 1222 O O . GLU A 1 175 ? 5.256 8.355 3.371 1.00 77.06 175 GLU A O 1
ATOM 1227 N N . GLU A 1 176 ? 5.983 9.377 5.215 1.00 75.69 176 GLU A N 1
ATOM 1228 C CA . GLU A 1 176 ? 7.166 8.520 5.367 1.00 75.69 176 GLU A CA 1
ATOM 1229 C C . GLU A 1 176 ? 6.812 7.033 5.551 1.00 75.69 176 GLU A C 1
ATOM 1231 O O . GLU A 1 176 ? 7.647 6.160 5.314 1.00 75.69 176 GLU A O 1
ATOM 1236 N N . GLN A 1 177 ? 5.595 6.704 5.994 1.00 79.75 177 GLN A N 1
ATOM 1237 C CA . GLN A 1 177 ? 5.129 5.315 6.060 1.00 79.75 177 GLN A CA 1
ATOM 1238 C C . GLN A 1 177 ? 4.478 4.847 4.757 1.00 79.75 177 GLN A C 1
ATOM 1240 O O . GLN A 1 177 ? 4.371 3.640 4.539 1.00 79.75 177 GLN A O 1
ATOM 1245 N N . GLU A 1 178 ? 4.069 5.756 3.878 1.00 84.31 178 GLU A N 1
ATOM 1246 C CA . GLU A 1 178 ? 3.451 5.426 2.591 1.00 84.31 178 GLU A CA 1
ATOM 1247 C C . GLU A 1 178 ? 4.476 4.993 1.543 1.00 84.31 178 GLU A C 1
ATOM 1249 O O . GLU A 1 178 ? 4.202 4.124 0.708 1.00 84.31 178 GLU A O 1
ATOM 1254 N N . ILE A 1 179 ? 5.704 5.506 1.657 1.00 79.06 179 ILE A N 1
ATOM 1255 C CA . ILE A 1 179 ? 6.854 5.055 0.861 1.00 79.06 179 ILE A CA 1
ATOM 1256 C C . ILE A 1 179 ? 7.358 3.666 1.292 1.00 79.06 179 ILE A C 1
ATOM 1258 O O . ILE A 1 179 ? 8.151 3.041 0.588 1.00 79.06 179 ILE A O 1
ATOM 1262 N N . ALA A 1 180 ? 6.865 3.116 2.407 1.00 78.69 180 ALA A N 1
ATOM 1263 C CA . ALA A 1 180 ? 7.140 1.737 2.786 1.00 78.69 180 ALA A CA 1
ATOM 1264 C C . ALA A 1 180 ? 6.250 0.764 1.994 1.00 78.69 180 ALA A C 1
ATOM 1266 O O . ALA A 1 180 ? 5.020 0.823 2.012 1.00 78.69 180 ALA A O 1
ATOM 1267 N N . ALA A 1 181 ? 6.874 -0.206 1.324 1.00 78.56 181 ALA A N 1
ATOM 1268 C CA . ALA A 1 181 ? 6.127 -1.199 0.558 1.00 78.56 181 ALA A CA 1
ATOM 1269 C C . ALA A 1 181 ? 5.212 -2.055 1.457 1.00 78.56 181 ALA A C 1
ATOM 1271 O O . ALA A 1 181 ? 5.679 -2.764 2.352 1.00 78.56 181 ALA A O 1
ATOM 1272 N N . VAL A 1 182 ? 3.917 -2.092 1.141 1.00 78.62 182 VAL A N 1
ATOM 1273 C CA . VAL A 1 182 ? 2.915 -2.929 1.827 1.00 78.62 182 VAL A CA 1
ATOM 1274 C C . VAL A 1 182 ? 2.748 -4.316 1.198 1.00 78.62 182 VAL A C 1
ATOM 1276 O O . VAL A 1 182 ? 2.063 -5.177 1.761 1.00 78.62 182 VAL A O 1
ATOM 1279 N N . GLY A 1 183 ? 3.364 -4.546 0.036 1.00 76.62 183 GLY A N 1
ATOM 1280 C CA . GLY A 1 183 ? 3.394 -5.830 -0.661 1.00 76.62 183 GLY A CA 1
ATOM 1281 C C . GLY A 1 183 ? 4.482 -5.885 -1.731 1.00 76.62 183 GLY A C 1
ATOM 1282 O O . GLY A 1 183 ? 4.812 -4.869 -2.339 1.00 76.62 183 GLY A O 1
ATOM 1283 N N . ARG A 1 184 ? 5.047 -7.077 -1.965 1.00 75.12 184 ARG A N 1
ATOM 1284 C CA . ARG A 1 184 ? 6.102 -7.314 -2.966 1.00 75.12 184 ARG A CA 1
ATOM 1285 C C . ARG A 1 184 ? 5.941 -8.687 -3.620 1.00 75.12 184 ARG A C 1
ATOM 1287 O O . ARG A 1 184 ? 5.590 -9.661 -2.945 1.00 75.12 184 ARG A O 1
ATOM 1294 N N . ARG A 1 185 ? 6.197 -8.792 -4.927 1.00 73.50 185 ARG A N 1
ATOM 1295 C CA . ARG A 1 185 ? 6.206 -10.078 -5.648 1.00 73.50 185 ARG A CA 1
ATOM 1296 C C . ARG A 1 185 ? 7.057 -10.032 -6.913 1.00 73.50 185 ARG A C 1
ATOM 1298 O O . ARG A 1 185 ? 6.980 -9.070 -7.660 1.00 73.50 185 ARG A O 1
ATOM 1305 N N . PHE A 1 186 ? 7.757 -11.123 -7.216 1.00 73.50 186 PHE A N 1
ATOM 1306 C CA . PHE A 1 186 ? 8.376 -11.311 -8.528 1.00 73.50 186 PHE A CA 1
ATOM 1307 C C . PHE A 1 186 ? 7.406 -11.857 -9.585 1.00 73.50 186 PHE A C 1
ATOM 1309 O O . PHE A 1 186 ? 6.636 -12.791 -9.324 1.00 73.50 186 PHE A O 1
ATOM 1316 N N . GLY A 1 187 ? 7.507 -11.303 -10.790 1.00 74.31 187 GLY A N 1
ATOM 1317 C CA . GLY A 1 187 ? 7.094 -11.914 -12.050 1.00 74.31 187 GLY A CA 1
ATOM 1318 C C . GLY A 1 187 ? 8.319 -12.241 -12.908 1.00 74.31 187 GLY A C 1
ATOM 1319 O O . GLY A 1 187 ? 9.436 -11.852 -12.576 1.00 74.31 187 GLY A O 1
ATOM 1320 N N . PHE A 1 188 ? 8.105 -12.949 -14.014 1.00 82.25 188 PHE A N 1
ATOM 1321 C CA . PHE A 1 188 ? 9.145 -13.212 -15.012 1.00 82.25 188 PHE A CA 1
ATOM 1322 C C . PHE A 1 188 ? 8.606 -12.861 -16.385 1.00 82.25 188 PHE A C 1
ATOM 1324 O O . PHE A 1 188 ? 7.491 -13.277 -16.722 1.00 82.25 188 PHE A O 1
ATOM 1331 N N . PHE A 1 189 ? 9.377 -12.107 -17.160 1.00 84.06 189 PHE A N 1
ATOM 1332 C CA . PHE A 1 189 ? 8.958 -11.728 -18.499 1.00 84.06 189 PHE A CA 1
ATOM 1333 C C . PHE A 1 189 ? 8.927 -12.940 -19.424 1.00 84.06 189 PHE A C 1
ATOM 1335 O O . PHE A 1 189 ? 9.875 -13.719 -19.520 1.00 84.06 189 PHE A O 1
ATOM 1342 N N . ALA A 1 190 ? 7.808 -13.082 -20.116 1.00 87.50 190 ALA A N 1
ATOM 1343 C CA . ALA A 1 190 ? 7.609 -14.014 -21.199 1.00 87.50 190 ALA A CA 1
ATOM 1344 C C . ALA A 1 190 ? 6.751 -13.339 -22.272 1.00 87.50 190 ALA A C 1
ATOM 1346 O O . ALA A 1 190 ? 5.619 -12.922 -22.014 1.00 87.50 190 ALA A O 1
ATOM 1347 N N . SER A 1 191 ? 7.265 -13.251 -23.495 1.00 89.19 191 SER A N 1
ATOM 1348 C CA . SER A 1 191 ? 6.608 -12.574 -24.618 1.00 89.19 191 SER A CA 1
ATOM 1349 C C . SER A 1 191 ? 6.224 -11.122 -24.300 1.00 89.19 191 SER A C 1
ATOM 1351 O O . SER A 1 191 ? 5.120 -10.684 -24.632 1.00 89.19 191 SER A O 1
ATOM 1353 N N . GLY A 1 192 ? 7.132 -10.384 -23.650 1.00 89.06 192 GLY A N 1
ATOM 1354 C CA . GLY A 1 192 ? 6.950 -8.958 -23.337 1.00 89.06 192 GLY A CA 1
ATOM 1355 C C . GLY A 1 192 ? 6.038 -8.648 -22.144 1.00 89.06 192 GLY A C 1
ATOM 1356 O O . GLY A 1 192 ? 5.724 -7.486 -21.892 1.00 89.06 192 GLY A O 1
ATOM 1357 N N . GLN A 1 193 ? 5.583 -9.672 -21.415 1.00 94.19 193 GLN A N 1
ATOM 1358 C CA . GLN A 1 193 ? 4.713 -9.529 -20.245 1.00 94.19 193 GLN A CA 1
ATOM 1359 C C . GLN A 1 193 ? 5.187 -10.405 -19.088 1.00 94.19 193 GLN A C 1
ATOM 1361 O O . GLN A 1 193 ? 5.663 -11.513 -19.304 1.00 94.19 193 GLN A O 1
ATOM 1366 N N . ALA A 1 194 ? 4.982 -9.952 -17.858 1.00 89.56 194 ALA A N 1
ATOM 1367 C CA . ALA A 1 194 ? 5.284 -10.694 -16.644 1.00 89.56 194 ALA A CA 1
ATOM 1368 C C . ALA A 1 194 ? 4.051 -10.737 -15.726 1.00 89.56 194 ALA A C 1
ATOM 1370 O O . ALA A 1 194 ? 3.793 -9.784 -14.984 1.00 89.56 194 ALA A O 1
ATOM 1371 N N . PRO A 1 195 ? 3.252 -11.817 -15.765 1.00 87.00 195 PRO A N 1
ATOM 1372 C CA . PRO A 1 195 ? 2.155 -11.989 -14.825 1.00 87.00 195 PRO A CA 1
ATOM 1373 C C . PRO A 1 195 ? 2.686 -12.331 -13.427 1.00 87.00 195 PRO A C 1
ATOM 1375 O O . PRO A 1 195 ? 3.577 -13.169 -13.272 1.00 87.00 195 PRO A O 1
ATOM 1378 N N . ALA A 1 196 ? 2.090 -11.737 -12.397 1.00 79.38 196 ALA A N 1
ATOM 1379 C CA . ALA A 1 196 ? 2.374 -12.043 -11.000 1.00 79.38 196 ALA A CA 1
ATOM 1380 C C . ALA A 1 196 ? 1.098 -12.011 -10.138 1.00 79.38 196 ALA A C 1
ATOM 1382 O O . ALA A 1 196 ? 0.005 -11.653 -10.580 1.00 79.38 196 ALA A O 1
ATOM 1383 N N . GLN A 1 197 ? 1.240 -12.449 -8.888 1.00 80.12 197 GLN A N 1
ATOM 1384 C CA . GLN A 1 197 ? 0.185 -12.430 -7.875 1.00 80.12 197 GLN A CA 1
ATOM 1385 C C . GLN A 1 197 ? 0.680 -11.647 -6.666 1.00 80.12 197 GLN A C 1
ATOM 1387 O O . GLN A 1 197 ? 1.517 -12.139 -5.908 1.00 80.12 197 GLN A O 1
ATOM 1392 N N . LEU A 1 198 ? 0.180 -10.428 -6.513 1.00 76.19 198 LEU A N 1
ATOM 1393 C CA . LEU A 1 198 ? 0.567 -9.523 -5.444 1.00 76.19 198 LEU A CA 1
ATOM 1394 C C . LEU A 1 198 ? -0.263 -9.797 -4.186 1.00 76.19 198 LEU A C 1
ATOM 1396 O O . LEU A 1 198 ? -1.476 -10.003 -4.251 1.00 76.19 198 LEU A O 1
ATOM 1400 N N . PHE A 1 199 ? 0.408 -9.796 -3.039 1.00 75.31 199 PHE A N 1
ATOM 1401 C CA . PHE A 1 199 ? -0.196 -9.939 -1.718 1.00 75.31 199 PHE A CA 1
ATOM 1402 C C . PHE A 1 199 ? 0.219 -8.736 -0.881 1.00 75.31 199 PHE A C 1
ATOM 1404 O O . PHE A 1 199 ? 1.383 -8.339 -0.926 1.00 75.31 199 PHE A O 1
ATOM 1411 N N . VAL A 1 200 ? -0.725 -8.172 -0.130 1.00 76.06 200 VAL A N 1
ATOM 1412 C CA . VAL A 1 200 ? -0.481 -7.020 0.744 1.00 76.06 200 VAL A CA 1
ATOM 1413 C C . VAL A 1 200 ? -0.775 -7.381 2.190 1.00 76.06 200 VAL A C 1
ATOM 1415 O O . VAL A 1 200 ? -1.638 -8.212 2.466 1.00 76.06 200 VAL A O 1
ATOM 1418 N N . GLY A 1 201 ? -0.029 -6.786 3.114 1.00 74.19 201 GLY A N 1
ATOM 1419 C CA . GLY A 1 201 ? -0.188 -7.025 4.548 1.00 74.19 201 GLY A CA 1
ATOM 1420 C C . GLY A 1 201 ? -1.134 -6.083 5.267 1.00 74.19 201 GLY A C 1
ATOM 1421 O O . GLY A 1 201 ? -1.605 -6.393 6.362 1.00 74.19 201 GLY A O 1
ATOM 1422 N N . VAL A 1 202 ? -1.404 -4.946 4.638 1.00 81.12 202 VAL A N 1
ATOM 1423 C CA . VAL A 1 202 ? -2.183 -3.845 5.191 1.00 81.12 202 VAL A CA 1
ATOM 1424 C C . VAL A 1 202 ? -3.485 -3.727 4.412 1.00 81.12 202 VAL A C 1
ATOM 1426 O O . VAL A 1 202 ? -3.510 -3.902 3.193 1.00 81.12 202 VAL A O 1
ATOM 1429 N N . ALA A 1 203 ? -4.578 -3.475 5.124 1.00 85.69 203 ALA A N 1
ATOM 1430 C CA . ALA A 1 203 ? -5.910 -3.362 4.546 1.00 85.69 203 ALA A CA 1
ATOM 1431 C C . ALA A 1 203 ? -6.812 -2.492 5.416 1.00 85.69 203 ALA A C 1
ATOM 1433 O O . ALA A 1 203 ? -6.593 -2.389 6.624 1.00 85.69 203 ALA A O 1
ATOM 1434 N N . GLY A 1 204 ? -7.860 -1.942 4.807 1.00 87.88 204 GLY A N 1
ATOM 1435 C CA . GLY A 1 204 ? -8.901 -1.189 5.507 1.00 87.88 204 GLY A CA 1
ATOM 1436 C C . GLY A 1 204 ? -10.244 -1.911 5.518 1.00 87.88 204 GLY A C 1
ATOM 1437 O O . GLY A 1 204 ? -10.440 -2.846 4.740 1.00 87.88 204 GLY A O 1
ATOM 1438 N N . PRO A 1 205 ? -11.178 -1.506 6.387 1.00 90.75 205 PRO A N 1
ATOM 1439 C CA . PRO A 1 205 ? -12.528 -2.061 6.404 1.00 90.75 205 PRO A CA 1
ATOM 1440 C C . PRO A 1 205 ? -13.289 -1.733 5.108 1.00 90.75 205 PRO A C 1
ATOM 1442 O O . PRO A 1 205 ? -12.912 -0.832 4.368 1.00 90.75 205 PRO A O 1
ATOM 1445 N N . ASP A 1 206 ? -14.395 -2.422 4.828 1.00 86.56 206 ASP A N 1
ATOM 1446 C CA . ASP A 1 206 ? -15.234 -2.204 3.639 1.00 86.56 206 ASP A CA 1
ATOM 1447 C C . ASP A 1 206 ? -15.693 -0.749 3.461 1.00 86.56 206 ASP A C 1
ATOM 1449 O O . ASP A 1 206 ? -15.869 -0.290 2.331 1.00 86.56 206 ASP A O 1
ATOM 1453 N N . GLU A 1 207 ? -15.909 -0.034 4.563 1.00 88.12 207 GLU A N 1
ATOM 1454 C CA . GLU A 1 207 ? -16.331 1.366 4.591 1.00 88.12 207 GLU A CA 1
ATOM 1455 C C . GLU A 1 207 ? -15.187 2.349 4.294 1.00 88.12 207 GLU A C 1
ATOM 1457 O O . GLU A 1 207 ? -15.445 3.481 3.887 1.00 88.12 207 GLU A O 1
ATOM 1462 N N . ALA A 1 208 ? -13.937 1.917 4.472 1.00 88.62 208 ALA A N 1
ATOM 1463 C CA . ALA A 1 208 ? -12.724 2.678 4.186 1.00 88.62 208 ALA A CA 1
ATOM 1464 C C . ALA A 1 208 ? -11.624 1.728 3.669 1.00 88.62 208 ALA A C 1
ATOM 1466 O O . ALA A 1 208 ? -10.622 1.517 4.355 1.00 88.62 208 ALA A O 1
ATOM 1467 N N . PRO A 1 209 ? -11.812 1.112 2.483 1.00 86.88 209 PRO A N 1
ATOM 1468 C CA . PRO A 1 209 ? -10.878 0.117 1.963 1.00 86.88 209 PRO A CA 1
ATOM 1469 C C . PRO A 1 209 ? -9.559 0.799 1.636 1.00 86.88 209 PRO A C 1
ATOM 1471 O O . PRO A 1 209 ? -9.595 1.912 1.125 1.00 86.88 209 PRO A O 1
ATOM 1474 N N . LEU A 1 210 ? -8.421 0.156 1.894 1.00 87.81 210 LEU A N 1
ATOM 1475 C CA . LEU A 1 210 ? -7.110 0.746 1.621 1.00 87.81 210 LEU A CA 1
ATOM 1476 C C . LEU A 1 210 ? -6.888 0.855 0.117 1.00 87.81 210 LEU A C 1
ATOM 1478 O O . LEU A 1 210 ? -7.086 -0.127 -0.595 1.00 87.81 210 LEU A O 1
ATOM 1482 N N . ARG A 1 211 ? -6.431 2.010 -0.356 1.00 89.44 211 ARG A N 1
ATOM 1483 C CA . ARG A 1 211 ? -6.030 2.178 -1.747 1.00 89.44 211 ARG A CA 1
ATOM 1484 C C . ARG A 1 211 ? -4.540 1.867 -1.845 1.00 89.44 211 ARG A C 1
ATOM 1486 O O . ARG A 1 211 ? -3.751 2.373 -1.057 1.00 89.44 211 ARG A O 1
ATOM 1493 N N . ILE A 1 212 ? -4.173 1.001 -2.784 1.00 89.50 212 ILE A N 1
ATOM 1494 C CA . ILE A 1 212 ? -2.774 0.712 -3.095 1.00 89.50 212 ILE A CA 1
ATOM 1495 C C . ILE A 1 212 ? -2.445 1.141 -4.520 1.00 89.50 212 ILE A C 1
ATOM 1497 O O . ILE A 1 212 ? -3.299 1.047 -5.411 1.00 89.50 212 ILE A O 1
ATOM 1501 N N . VAL A 1 213 ? -1.193 1.533 -4.731 1.00 91.75 213 VAL A N 1
ATOM 1502 C CA . VAL A 1 213 ? -0.609 1.796 -6.048 1.00 91.75 213 VAL A CA 1
ATOM 1503 C C . VAL A 1 213 ? 0.427 0.716 -6.337 1.00 91.75 213 VAL A C 1
ATOM 1505 O O . VAL A 1 213 ? 1.355 0.506 -5.555 1.00 91.75 213 VAL A O 1
ATOM 1508 N N . ALA A 1 214 ? 0.242 -0.006 -7.441 1.00 91.00 214 ALA A N 1
ATOM 1509 C CA . ALA A 1 214 ? 1.154 -1.046 -7.891 1.00 91.00 214 ALA A CA 1
ATOM 1510 C C . ALA A 1 214 ? 2.184 -0.468 -8.870 1.00 91.00 214 ALA A C 1
ATOM 1512 O O . ALA A 1 214 ? 1.826 0.144 -9.879 1.00 91.00 214 ALA A O 1
ATOM 1513 N N . THR A 1 215 ? 3.455 -0.715 -8.580 1.00 92.38 215 THR A N 1
ATOM 1514 C CA . THR A 1 215 ? 4.620 -0.269 -9.349 1.00 92.38 215 THR A CA 1
ATOM 1515 C C . THR A 1 215 ? 5.492 -1.468 -9.719 1.00 92.38 215 THR A C 1
ATOM 1517 O O . THR A 1 215 ? 5.296 -2.576 -9.202 1.00 92.38 215 THR A O 1
ATOM 1520 N N . ALA A 1 216 ? 6.446 -1.285 -10.631 1.00 90.00 216 ALA A N 1
ATOM 1521 C CA . ALA A 1 216 ? 7.393 -2.332 -10.988 1.00 90.00 216 ALA A CA 1
ATOM 1522 C C . ALA A 1 216 ? 8.792 -1.805 -11.298 1.00 90.00 216 ALA A C 1
ATOM 1524 O O . ALA A 1 216 ? 8.952 -0.686 -11.780 1.00 90.00 216 ALA A O 1
ATOM 1525 N N . VAL A 1 217 ? 9.784 -2.664 -11.057 1.00 86.38 217 VAL A N 1
ATOM 1526 C CA . VAL A 1 217 ? 11.197 -2.438 -11.378 1.00 86.38 217 VAL A CA 1
ATOM 1527 C C . VAL A 1 217 ? 11.796 -3.711 -11.963 1.00 86.38 217 VAL A C 1
ATOM 1529 O O . VAL A 1 217 ? 11.635 -4.799 -11.398 1.00 86.38 217 VAL A O 1
ATOM 1532 N N . ALA A 1 218 ? 12.498 -3.584 -13.082 1.00 83.00 218 ALA A N 1
ATOM 1533 C CA . ALA A 1 218 ? 13.311 -4.641 -13.670 1.00 83.00 218 ALA A CA 1
ATOM 1534 C C . ALA A 1 218 ? 14.703 -4.100 -13.987 1.00 83.00 218 ALA A C 1
ATOM 1536 O O . ALA A 1 218 ? 14.865 -2.922 -14.280 1.00 83.00 218 ALA A O 1
ATOM 1537 N N . TYR A 1 219 ? 15.701 -4.973 -13.945 1.00 79.56 219 TYR A N 1
ATOM 1538 C CA . TYR A 1 219 ? 17.064 -4.631 -14.333 1.00 79.56 219 TYR A CA 1
ATOM 1539 C C . TYR A 1 219 ? 17.359 -5.236 -15.691 1.00 79.56 219 TYR A C 1
ATOM 1541 O O . TYR A 1 219 ? 16.914 -6.347 -15.975 1.00 79.56 219 TYR A O 1
ATOM 1549 N N . VAL A 1 220 ? 18.131 -4.525 -16.505 1.00 79.19 220 VAL A N 1
ATOM 1550 C CA . VAL A 1 220 ? 18.460 -4.969 -17.859 1.00 79.19 220 VAL A CA 1
ATOM 1551 C C . VAL A 1 220 ? 19.961 -5.176 -18.002 1.00 79.19 220 VAL A C 1
ATOM 1553 O O . VAL A 1 220 ? 20.776 -4.431 -17.458 1.00 79.19 220 VAL A O 1
ATOM 1556 N N . GLY A 1 221 ? 20.354 -6.174 -18.790 1.00 75.81 221 GLY A N 1
ATOM 1557 C CA . GLY A 1 221 ? 21.733 -6.364 -19.212 1.00 75.81 221 GLY A CA 1
ATOM 1558 C C . GLY A 1 221 ? 22.298 -7.729 -18.842 1.00 75.81 221 GLY A C 1
ATOM 1559 O O . GLY A 1 221 ? 21.646 -8.757 -18.958 1.00 75.81 221 GLY A O 1
ATOM 1560 N N . ALA A 1 222 ? 23.575 -7.765 -18.462 1.00 72.50 222 ALA A N 1
ATOM 1561 C CA . ALA A 1 222 ? 24.269 -9.029 -18.243 1.00 72.50 222 ALA A CA 1
ATOM 1562 C C . ALA A 1 222 ? 24.232 -9.384 -16.760 1.00 72.50 222 ALA A C 1
ATOM 1564 O O . ALA A 1 222 ? 24.582 -8.555 -15.931 1.00 72.50 222 ALA A O 1
ATOM 1565 N N . THR A 1 223 ? 23.890 -10.622 -16.419 1.00 70.12 223 THR A N 1
ATOM 1566 C CA . THR A 1 223 ? 23.991 -11.101 -15.035 1.00 70.12 223 THR A CA 1
ATOM 1567 C C . THR A 1 223 ? 25.450 -11.131 -14.581 1.00 70.12 223 THR A C 1
ATOM 1569 O O . THR A 1 223 ? 26.309 -11.681 -15.283 1.00 70.12 223 THR A O 1
ATOM 1572 N N . SER A 1 224 ? 25.725 -10.629 -13.381 1.00 64.38 224 SER A N 1
ATOM 1573 C CA . SER A 1 224 ? 27.043 -10.714 -12.752 1.00 64.38 224 SER A CA 1
ATOM 1574 C C . SER A 1 224 ? 26.965 -11.534 -11.465 1.00 64.38 224 SER A C 1
ATOM 1576 O O . SER A 1 224 ? 26.095 -11.273 -10.645 1.00 64.38 224 SER A O 1
ATOM 1578 N N . PRO A 1 225 ? 27.880 -12.487 -11.199 1.00 64.75 225 PRO A N 1
ATOM 1579 C CA . PRO A 1 225 ? 27.899 -13.209 -9.925 1.00 64.75 225 PRO A CA 1
ATOM 1580 C C . PRO A 1 225 ? 28.043 -12.306 -8.690 1.00 64.75 225 PRO A C 1
ATOM 1582 O O . PRO A 1 225 ? 27.703 -12.736 -7.591 1.00 64.75 225 PRO A O 1
ATOM 1585 N N . SER A 1 226 ? 28.568 -11.086 -8.856 1.00 59.97 226 SER A N 1
ATOM 1586 C CA . SER A 1 226 ? 28.667 -10.080 -7.791 1.00 59.97 226 SER A CA 1
ATOM 1587 C C . SER A 1 226 ? 27.385 -9.268 -7.586 1.00 59.97 226 SER A C 1
ATOM 1589 O O . SER A 1 226 ? 27.336 -8.483 -6.653 1.00 59.97 226 SER A O 1
ATOM 1591 N N . PHE A 1 227 ? 26.371 -9.450 -8.434 1.00 55.81 227 PHE A N 1
ATOM 1592 C CA . PHE A 1 227 ? 25.100 -8.731 -8.415 1.00 55.81 227 PHE A CA 1
ATOM 1593 C C . PHE A 1 227 ? 23.970 -9.751 -8.204 1.00 55.81 227 PHE A C 1
ATOM 1595 O O . PHE A 1 227 ? 23.737 -10.613 -9.054 1.00 55.81 227 PHE A O 1
ATOM 1602 N N . PHE A 1 228 ? 23.337 -9.754 -7.025 1.00 57.91 228 PHE A N 1
ATOM 1603 C CA . PHE A 1 228 ? 22.335 -10.763 -6.619 1.00 57.91 228 PHE A CA 1
ATOM 1604 C C . PHE A 1 228 ? 22.742 -12.224 -6.895 1.00 57.91 228 PHE A C 1
ATOM 1606 O O . PHE A 1 228 ? 21.939 -13.046 -7.345 1.00 57.91 228 PHE A O 1
ATOM 1613 N N . GLY A 1 229 ? 24.019 -12.564 -6.696 1.00 61.03 229 GLY A N 1
ATOM 1614 C CA . GLY A 1 229 ? 24.527 -13.916 -6.954 1.00 61.03 229 GLY A CA 1
ATOM 1615 C C . GLY A 1 229 ? 24.436 -14.370 -8.420 1.00 61.03 229 GLY A C 1
ATOM 1616 O O . GLY A 1 229 ? 24.551 -15.567 -8.688 1.00 61.03 229 GLY A O 1
ATOM 1617 N N . GLY A 1 230 ? 24.234 -13.446 -9.367 1.00 62.62 230 GLY A N 1
ATOM 1618 C CA . GLY A 1 230 ? 24.083 -13.724 -10.798 1.00 62.62 230 GLY A CA 1
ATOM 1619 C C . GLY A 1 230 ? 22.672 -14.110 -11.236 1.00 62.62 230 GLY A C 1
ATOM 1620 O O . GLY A 1 230 ? 22.529 -14.685 -12.312 1.00 62.62 230 GLY A O 1
ATOM 1621 N N . VAL A 1 231 ? 21.651 -13.838 -10.417 1.00 61.78 231 VAL A N 1
ATOM 1622 C CA . VAL A 1 231 ? 20.242 -14.167 -10.719 1.00 61.78 231 VAL A CA 1
ATOM 1623 C C . VAL A 1 231 ? 19.483 -12.983 -11.335 1.00 61.78 231 VAL A C 1
ATOM 1625 O O . VAL A 1 231 ? 18.466 -13.190 -11.988 1.00 61.78 231 VAL A O 1
ATOM 1628 N N . VAL A 1 232 ? 19.988 -11.760 -11.159 1.00 67.38 232 VAL A N 1
ATOM 1629 C CA . VAL A 1 232 ? 19.417 -10.520 -11.707 1.00 67.38 232 VAL A CA 1
ATOM 1630 C C . VAL A 1 232 ? 20.453 -9.867 -12.638 1.00 67.38 232 VAL A C 1
ATOM 1632 O O . VAL A 1 232 ? 21.656 -9.974 -12.361 1.00 67.38 232 VAL A O 1
ATOM 1635 N N . PRO A 1 233 ? 20.041 -9.236 -13.752 1.00 71.38 233 PRO A N 1
ATOM 1636 C CA . PRO A 1 233 ? 20.944 -8.459 -14.598 1.00 71.38 233 PRO A CA 1
ATOM 1637 C C . PRO A 1 233 ? 21.636 -7.313 -13.849 1.00 71.38 233 PRO A C 1
ATOM 1639 O O . PRO A 1 233 ? 20.997 -6.592 -13.098 1.00 71.38 233 PRO A O 1
ATOM 1642 N N . ASP A 1 234 ? 22.938 -7.144 -14.088 1.00 70.44 234 ASP A N 1
ATOM 1643 C CA . ASP A 1 234 ? 23.777 -6.060 -13.562 1.00 70.44 234 ASP A CA 1
ATOM 1644 C C . ASP A 1 234 ? 23.859 -4.939 -14.618 1.00 70.44 234 ASP A C 1
ATOM 1646 O O . ASP A 1 234 ? 24.701 -4.931 -15.538 1.00 70.44 234 ASP A O 1
ATOM 1650 N N . GLY A 1 235 ? 22.880 -4.045 -14.568 1.00 72.94 235 GLY A N 1
ATOM 1651 C CA . GLY A 1 235 ? 22.742 -2.905 -15.466 1.00 72.94 235 GLY A CA 1
ATOM 1652 C C . GLY A 1 235 ? 21.620 -1.975 -15.011 1.00 72.94 235 GLY A C 1
ATOM 1653 O O . GLY A 1 235 ? 21.142 -2.136 -13.891 1.00 72.94 235 GLY A O 1
ATOM 1654 N N . PRO A 1 236 ? 21.239 -0.982 -15.830 1.00 76.81 236 PRO A N 1
ATOM 1655 C CA . PRO A 1 236 ? 20.287 0.032 -15.404 1.00 76.81 236 PRO A CA 1
ATOM 1656 C C . PRO A 1 236 ? 18.916 -0.581 -15.101 1.00 76.81 236 PRO A C 1
ATOM 1658 O O . PRO A 1 236 ? 18.469 -1.519 -15.777 1.00 76.81 236 PRO A O 1
ATOM 1661 N N . ALA A 1 237 ? 18.259 -0.034 -14.085 1.00 79.19 237 ALA A N 1
ATOM 1662 C CA . ALA A 1 237 ? 16.861 -0.305 -13.802 1.00 79.19 237 ALA A CA 1
ATOM 1663 C C . ALA A 1 237 ? 15.932 0.434 -14.780 1.00 79.19 237 ALA A C 1
ATOM 1665 O O . ALA A 1 237 ? 16.066 1.639 -14.984 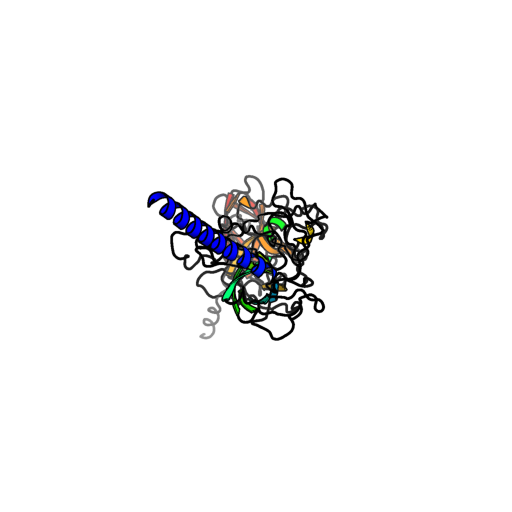1.00 79.19 237 ALA A O 1
ATOM 1666 N N . VAL A 1 238 ? 14.948 -0.293 -15.305 1.00 84.94 238 VAL A N 1
ATOM 1667 C CA . VAL A 1 238 ? 13.742 0.247 -15.944 1.00 84.94 238 VAL A CA 1
ATOM 1668 C C . VAL A 1 238 ? 12.574 0.092 -14.979 1.00 84.94 238 VAL A C 1
ATOM 1670 O O . VAL A 1 238 ? 12.462 -0.916 -14.267 1.00 84.94 238 VAL A O 1
ATOM 1673 N N . MET A 1 239 ? 11.710 1.097 -14.908 1.00 87.69 239 MET A N 1
ATOM 1674 C CA . MET A 1 239 ? 10.724 1.185 -13.834 1.00 87.69 239 MET A CA 1
ATOM 1675 C C . MET A 1 239 ? 9.424 1.847 -14.276 1.00 87.69 239 MET A C 1
ATOM 1677 O O . MET A 1 239 ? 9.368 2.575 -15.261 1.00 87.69 239 MET A O 1
ATOM 1681 N N . THR A 1 240 ? 8.352 1.580 -13.536 1.00 92.12 240 THR A N 1
ATOM 1682 C CA . THR A 1 240 ? 7.189 2.475 -13.527 1.00 92.12 240 THR A CA 1
ATOM 1683 C C . THR A 1 240 ? 7.515 3.716 -12.700 1.00 92.12 240 THR A C 1
ATOM 1685 O O . THR A 1 240 ? 8.573 3.795 -12.077 1.00 92.12 240 THR A O 1
ATOM 1688 N N . ARG A 1 241 ? 6.576 4.658 -12.584 1.00 90.56 241 ARG A N 1
ATOM 1689 C CA . ARG A 1 241 ? 6.681 5.704 -11.564 1.00 90.56 241 ARG A CA 1
ATOM 1690 C C . ARG A 1 241 ? 6.832 5.099 -10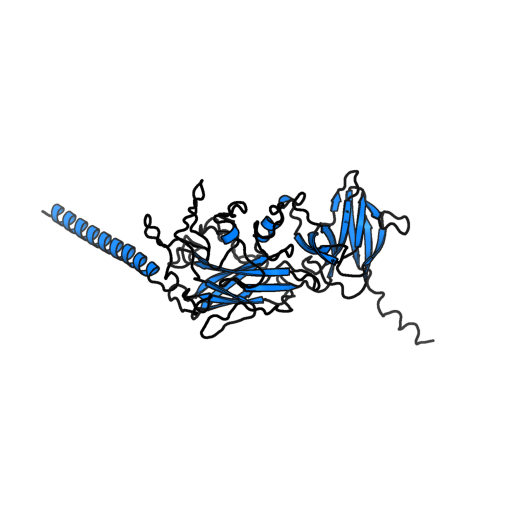.158 1.00 90.56 241 ARG A C 1
ATOM 1692 O O . ARG A 1 241 ? 6.249 4.046 -9.874 1.00 90.56 241 ARG A O 1
ATOM 1699 N N . LEU A 1 242 ? 7.628 5.748 -9.306 1.00 87.19 242 LEU A N 1
ATOM 1700 C CA . LEU A 1 242 ? 7.972 5.313 -7.946 1.00 87.19 242 LEU A CA 1
ATOM 1701 C C . LEU A 1 242 ? 7.988 6.505 -6.972 1.00 87.19 242 LEU A C 1
ATOM 1703 O O . LEU A 1 242 ? 8.390 7.588 -7.396 1.00 87.19 242 LEU A O 1
ATOM 1707 N N . PRO A 1 243 ? 7.651 6.289 -5.681 1.00 82.44 243 PRO A N 1
ATOM 1708 C CA . PRO A 1 243 ? 7.629 7.331 -4.647 1.00 82.44 243 PRO A CA 1
ATOM 1709 C C . PRO A 1 243 ? 9.024 7.738 -4.155 1.00 82.44 243 PRO A C 1
ATOM 1711 O O . PRO A 1 243 ? 9.178 8.706 -3.419 1.00 82.44 243 PRO A O 1
ATOM 1714 N N . ALA A 1 244 ? 10.052 7.006 -4.579 1.00 76.56 244 ALA A N 1
ATOM 1715 C CA . ALA A 1 244 ? 11.450 7.274 -4.297 1.00 76.56 244 ALA A CA 1
ATOM 1716 C C . ALA A 1 244 ? 12.314 6.691 -5.420 1.00 76.56 244 ALA A C 1
ATOM 1718 O O . ALA A 1 244 ? 11.889 5.782 -6.143 1.00 76.56 244 ALA A O 1
ATOM 1719 N N . LEU A 1 245 ? 13.550 7.175 -5.543 1.00 70.81 245 LEU A N 1
ATOM 1720 C CA . LEU A 1 245 ? 14.545 6.487 -6.361 1.00 70.81 245 LEU A CA 1
ATOM 1721 C C . LEU A 1 245 ? 15.108 5.322 -5.542 1.00 70.81 245 LEU A C 1
ATOM 1723 O O . LEU A 1 245 ? 15.736 5.526 -4.498 1.00 70.81 245 LEU A O 1
ATOM 1727 N N . LEU A 1 246 ? 14.889 4.096 -6.010 1.00 63.56 246 LEU A N 1
ATOM 1728 C CA . LEU A 1 246 ? 15.459 2.918 -5.364 1.00 63.56 246 LEU A CA 1
ATOM 1729 C C . LEU A 1 246 ? 16.934 2.816 -5.742 1.00 63.56 246 LEU A C 1
ATOM 1731 O O . LEU A 1 246 ? 17.288 2.997 -6.907 1.00 63.56 246 LEU A O 1
ATOM 1735 N N . ARG A 1 247 ? 17.813 2.552 -4.769 1.00 56.03 247 ARG A N 1
ATOM 1736 C CA . ARG A 1 247 ? 19.246 2.436 -5.064 1.00 56.03 247 ARG A CA 1
ATOM 1737 C C . ARG A 1 247 ? 19.476 1.187 -5.905 1.00 56.03 247 ARG A C 1
ATOM 1739 O O . ARG A 1 247 ? 18.943 0.134 -5.597 1.00 56.03 247 ARG A O 1
ATOM 1746 N N . THR A 1 248 ? 20.303 1.275 -6.934 1.00 50.25 248 THR A N 1
ATOM 1747 C CA . THR A 1 248 ? 20.659 0.138 -7.803 1.00 50.25 248 THR A CA 1
ATOM 1748 C C . THR A 1 248 ? 21.948 -0.558 -7.392 1.00 50.25 248 THR A C 1
ATOM 1750 O O . THR A 1 248 ? 22.481 -1.407 -8.102 1.00 50.25 248 THR A O 1
ATOM 1753 N N . ASP A 1 249 ? 22.411 -0.246 -6.182 1.00 49.66 249 ASP A N 1
ATOM 1754 C CA . ASP A 1 249 ? 23.526 -0.914 -5.537 1.00 49.66 249 ASP A CA 1
ATOM 1755 C C . ASP A 1 249 ? 23.059 -2.287 -5.026 1.00 49.66 249 ASP A C 1
ATOM 1757 O O . ASP A 1 249 ? 22.205 -2.345 -4.134 1.00 49.66 249 ASP A O 1
ATOM 1761 N N . PRO A 1 250 ? 23.599 -3.399 -5.556 1.00 45.44 250 PRO A N 1
ATOM 1762 C CA . PRO A 1 250 ? 23.237 -4.735 -5.099 1.00 45.44 250 PRO A CA 1
ATOM 1763 C C . PRO A 1 250 ? 23.614 -4.981 -3.637 1.00 45.44 250 PRO A C 1
ATOM 1765 O O . PRO A 1 250 ? 23.166 -5.993 -3.108 1.00 45.44 250 PRO A O 1
ATOM 1768 N N . ASP A 1 251 ? 24.427 -4.113 -3.010 1.00 43.31 251 ASP A N 1
ATOM 1769 C CA . ASP A 1 251 ? 24.763 -4.164 -1.584 1.00 43.31 251 ASP A CA 1
ATOM 1770 C C . ASP A 1 251 ? 23.729 -3.462 -0.677 1.00 43.31 251 ASP A C 1
ATOM 1772 O O . ASP A 1 251 ? 23.618 -3.815 0.498 1.00 43.31 251 ASP A O 1
ATOM 1776 N N . ASP A 1 252 ? 22.933 -2.533 -1.218 1.00 44.00 252 ASP A N 1
ATOM 1777 C CA . ASP A 1 252 ? 21.907 -1.766 -0.478 1.00 44.00 252 ASP A CA 1
ATOM 1778 C C . ASP A 1 252 ? 20.467 -2.152 -0.851 1.00 44.00 252 ASP A C 1
ATOM 1780 O O . ASP A 1 252 ? 19.492 -1.627 -0.306 1.00 44.00 252 ASP A O 1
ATOM 1784 N N . VAL A 1 253 ? 20.351 -3.107 -1.769 1.00 44.34 253 VAL A N 1
ATOM 1785 C CA . VAL A 1 253 ? 19.145 -3.864 -2.071 1.00 44.34 253 VAL A CA 1
ATOM 1786 C C . VAL A 1 253 ? 19.410 -5.308 -1.649 1.00 44.34 253 VAL A C 1
ATOM 1788 O O . VAL A 1 253 ? 19.601 -6.189 -2.485 1.00 44.34 253 VAL A O 1
ATOM 1791 N N . ILE A 1 254 ? 19.514 -5.580 -0.344 1.00 41.72 254 ILE A N 1
ATOM 1792 C CA . ILE A 1 254 ? 19.927 -6.907 0.138 1.00 41.72 254 ILE A CA 1
ATOM 1793 C C . ILE A 1 254 ? 18.897 -7.563 1.041 1.00 41.72 254 ILE A C 1
ATOM 1795 O O . ILE A 1 254 ? 18.669 -7.163 2.170 1.00 41.72 254 ILE A O 1
ATOM 1799 N N . ASP A 1 255 ? 18.449 -8.722 0.555 1.00 37.03 255 ASP A N 1
ATOM 1800 C CA . ASP A 1 255 ? 18.457 -9.960 1.342 1.00 37.03 255 ASP A CA 1
ATOM 1801 C C . ASP A 1 255 ? 19.309 -11.061 0.651 1.00 37.03 255 ASP A C 1
ATOM 1803 O O . ASP A 1 255 ? 19.117 -12.264 0.808 1.00 37.03 255 ASP A O 1
ATOM 1807 N N . GLY A 1 256 ? 20.295 -10.653 -0.162 1.00 33.66 256 GLY A N 1
ATOM 1808 C CA . GLY A 1 256 ? 21.307 -11.526 -0.779 1.00 33.66 256 GLY A CA 1
ATOM 1809 C C . GLY A 1 256 ? 22.406 -12.025 0.175 1.00 33.66 256 GLY A C 1
ATOM 1810 O O . GLY A 1 256 ? 23.344 -12.683 -0.273 1.00 33.66 256 GLY A O 1
ATOM 1811 N N . ASN A 1 257 ? 22.308 -11.723 1.475 1.00 34.16 257 ASN A N 1
ATOM 1812 C CA . ASN A 1 257 ? 23.310 -12.068 2.489 1.00 34.16 257 ASN A CA 1
ATOM 1813 C C . ASN A 1 257 ? 22.769 -12.927 3.642 1.00 34.16 257 ASN A C 1
ATOM 1815 O O . ASN A 1 257 ? 23.469 -13.091 4.645 1.00 34.16 257 ASN A O 1
ATOM 1819 N N . LEU A 1 258 ? 21.583 -13.536 3.519 1.00 34.62 258 LEU A N 1
ATOM 1820 C CA . LEU A 1 258 ? 21.203 -14.597 4.451 1.00 34.62 258 LEU A CA 1
ATOM 1821 C C . LEU A 1 258 ? 22.085 -15.830 4.203 1.00 34.62 258 LEU A C 1
ATOM 1823 O O . LEU A 1 258 ? 22.069 -16.405 3.110 1.00 34.62 258 LEU A O 1
ATOM 1827 N N . PRO A 1 259 ? 22.860 -16.299 5.197 1.00 29.00 259 PRO A N 1
ATOM 1828 C CA . PRO A 1 259 ? 23.490 -17.602 5.111 1.00 29.00 259 PRO A CA 1
ATOM 1829 C C . PRO A 1 259 ? 22.404 -18.679 5.247 1.00 29.00 259 PRO A C 1
ATOM 1831 O O . PRO A 1 259 ? 22.172 -19.204 6.334 1.00 29.00 259 PRO A O 1
ATOM 1834 N N . GLY A 1 260 ? 21.740 -19.031 4.147 1.00 37.25 260 GLY A N 1
ATOM 1835 C CA . GLY A 1 260 ? 20.753 -20.109 4.118 1.00 37.25 260 GLY A CA 1
ATOM 1836 C C . GLY A 1 260 ? 19.670 -19.922 3.057 1.00 37.25 260 GLY A C 1
ATOM 1837 O O . GLY A 1 260 ? 19.551 -18.848 2.480 1.00 37.25 260 GLY A O 1
ATOM 1838 N N . PRO A 1 261 ? 18.887 -20.974 2.758 1.00 32.22 261 PRO A N 1
ATOM 1839 C CA . PRO A 1 261 ? 17.628 -20.792 2.045 1.00 32.22 261 PRO A CA 1
ATOM 1840 C C . PRO A 1 261 ? 16.714 -19.862 2.865 1.00 32.22 261 PRO A C 1
ATOM 1842 O O . PRO A 1 261 ? 16.723 -19.988 4.094 1.00 32.22 261 PRO A O 1
ATOM 1845 N N . PRO A 1 262 ? 15.932 -18.981 2.215 1.00 35.84 262 PRO A N 1
ATOM 1846 C CA . PRO A 1 262 ? 14.972 -18.128 2.909 1.00 35.84 262 PRO A CA 1
ATOM 1847 C C . PRO A 1 262 ? 14.048 -18.982 3.779 1.00 35.84 262 PRO A C 1
ATOM 1849 O O . PRO A 1 262 ? 13.650 -20.092 3.390 1.00 35.84 262 PRO A O 1
ATOM 1852 N N . GLY A 1 263 ? 13.743 -18.484 4.973 1.00 33.03 263 GLY A N 1
ATOM 1853 C CA . GLY A 1 263 ? 12.778 -19.105 5.866 1.00 33.03 263 GLY A CA 1
ATOM 1854 C C . GLY A 1 263 ? 11.406 -19.203 5.195 1.00 33.03 263 GLY A C 1
ATOM 1855 O O . GLY A 1 263 ? 11.023 -18.360 4.393 1.00 33.03 263 GLY A O 1
ATOM 1856 N N . GLU A 1 264 ? 10.626 -20.227 5.547 1.00 30.92 264 GLU A N 1
ATOM 1857 C CA . GLU A 1 264 ? 9.275 -20.486 5.004 1.00 30.92 264 GLU A CA 1
ATOM 1858 C C . GLU A 1 264 ? 8.279 -19.314 5.205 1.00 30.92 264 GLU A C 1
ATOM 1860 O O . GLU A 1 264 ? 7.228 -19.279 4.568 1.00 30.92 264 GLU A O 1
ATOM 1865 N N . ASN A 1 265 ? 8.641 -18.347 6.058 1.00 35.56 265 ASN A N 1
ATOM 1866 C CA . ASN A 1 265 ? 7.830 -17.215 6.514 1.00 35.56 265 ASN A CA 1
ATOM 1867 C C . ASN A 1 265 ? 8.472 -15.846 6.213 1.00 35.56 265 ASN A C 1
ATOM 1869 O O . ASN A 1 265 ? 8.003 -14.824 6.706 1.00 35.56 265 ASN A O 1
ATOM 1873 N N . GLU A 1 266 ? 9.583 -15.806 5.476 1.00 33.09 266 GLU A N 1
ATOM 1874 C CA . GLU A 1 266 ? 10.220 -14.540 5.110 1.00 33.09 266 GLU A CA 1
ATOM 1875 C C . GLU A 1 266 ? 9.559 -14.003 3.830 1.00 33.09 266 GLU A C 1
ATOM 1877 O O . GLU A 1 266 ? 9.404 -14.756 2.858 1.00 33.09 266 GLU A O 1
ATOM 1882 N N . PRO A 1 267 ? 9.126 -12.726 3.787 1.00 37.75 267 PRO A N 1
ATOM 1883 C CA . PRO A 1 267 ? 8.750 -12.105 2.528 1.00 37.75 267 PRO A CA 1
ATOM 1884 C C . PRO A 1 267 ? 9.958 -12.174 1.592 1.00 37.75 267 PRO A C 1
ATOM 1886 O O . PRO A 1 267 ? 10.949 -11.480 1.778 1.00 37.75 267 PRO A O 1
ATOM 1889 N N . VAL A 1 268 ? 9.894 -13.049 0.588 1.00 35.84 268 VAL A N 1
ATOM 1890 C CA . VAL A 1 268 ? 10.955 -13.155 -0.415 1.00 35.84 268 VAL A CA 1
ATOM 1891 C C . VAL A 1 268 ? 10.936 -11.876 -1.238 1.00 35.84 268 VAL A C 1
ATOM 1893 O O . VAL A 1 268 ? 10.058 -11.699 -2.085 1.00 35.84 268 VAL A O 1
ATOM 1896 N N . GLY A 1 269 ? 11.896 -10.990 -1.003 1.00 37.44 269 GLY A N 1
ATOM 1897 C CA . GLY A 1 269 ? 12.057 -9.805 -1.829 1.00 37.44 269 GLY A CA 1
ATOM 1898 C C . GLY A 1 269 ? 12.684 -8.648 -1.082 1.00 37.44 269 GLY A C 1
ATOM 1899 O O . GLY A 1 269 ? 11.984 -7.943 -0.363 1.00 37.44 269 GLY A O 1
ATOM 1900 N N . VAL A 1 270 ? 13.975 -8.446 -1.360 1.00 37.81 270 VAL A N 1
ATOM 1901 C CA . VAL A 1 270 ? 14.591 -7.131 -1.575 1.00 37.81 270 VAL A CA 1
ATOM 1902 C C . VAL A 1 270 ? 14.184 -6.101 -0.517 1.00 37.81 270 VAL A C 1
ATOM 1904 O O . VAL A 1 270 ? 13.142 -5.462 -0.649 1.00 37.81 270 VAL A O 1
ATOM 1907 N N . GLU A 1 271 ? 15.000 -5.921 0.527 1.00 37.66 271 GLU A N 1
ATOM 1908 C CA . GLU A 1 271 ? 14.928 -4.704 1.338 1.00 37.66 271 GLU A CA 1
ATOM 1909 C C . GLU A 1 271 ? 15.177 -3.518 0.401 1.00 37.66 271 GLU A C 1
ATOM 1911 O O . GLU A 1 271 ? 16.216 -3.420 -0.246 1.00 37.66 271 GLU A O 1
ATOM 1916 N N . VAL A 1 272 ? 14.145 -2.699 0.224 1.00 42.78 272 VAL A N 1
ATOM 1917 C CA . VAL A 1 272 ? 14.208 -1.485 -0.575 1.00 42.78 272 VAL A CA 1
ATOM 1918 C C . VAL A 1 272 ? 14.576 -0.384 0.399 1.00 42.78 272 VAL A C 1
ATOM 1920 O O . VAL A 1 272 ? 13.749 -0.015 1.230 1.00 42.78 272 VAL A O 1
ATOM 1923 N N . THR A 1 273 ? 15.817 0.079 0.332 1.00 44.25 273 THR A N 1
ATOM 1924 C CA . THR A 1 273 ? 16.242 1.282 1.044 1.00 44.25 273 THR A CA 1
ATOM 1925 C C . THR A 1 273 ? 16.152 2.456 0.079 1.00 44.25 273 THR A C 1
ATOM 1927 O O . THR A 1 273 ? 16.642 2.364 -1.052 1.00 44.25 273 THR A O 1
ATOM 1930 N N . ASP A 1 274 ? 15.532 3.554 0.508 1.00 50.56 274 ASP A N 1
ATOM 1931 C CA . ASP A 1 274 ? 15.441 4.762 -0.306 1.00 50.56 274 ASP A CA 1
ATOM 1932 C C . ASP A 1 274 ? 16.851 5.289 -0.581 1.00 50.56 274 ASP A C 1
ATOM 1934 O O . ASP A 1 274 ? 17.609 5.610 0.339 1.00 50.56 274 ASP A O 1
ATOM 1938 N N . HIS A 1 275 ? 17.234 5.378 -1.857 1.00 52.44 275 HIS A N 1
ATOM 1939 C CA . HIS A 1 275 ? 18.460 6.094 -2.213 1.00 52.44 275 HIS A CA 1
ATOM 1940 C C . HIS A 1 275 ? 18.277 7.591 -2.003 1.00 52.44 275 HIS A C 1
ATOM 1942 O O . HIS A 1 275 ? 19.200 8.318 -1.630 1.00 52.44 275 HIS A O 1
ATOM 1948 N N . PHE A 1 276 ? 17.064 8.023 -2.316 1.00 56.09 276 PHE A N 1
ATOM 1949 C CA . PHE A 1 276 ? 16.656 9.395 -2.371 1.00 56.09 276 PHE A CA 1
ATOM 1950 C C . PHE A 1 276 ? 15.149 9.446 -2.148 1.00 56.09 276 PHE A C 1
ATOM 1952 O O . PHE A 1 276 ? 14.371 9.099 -3.040 1.00 56.09 276 PHE A O 1
ATOM 1959 N N . THR A 1 277 ? 14.760 9.879 -0.953 1.00 63.75 277 THR A N 1
ATOM 1960 C CA . THR A 1 277 ? 13.413 10.382 -0.704 1.00 63.75 277 THR A CA 1
ATOM 1961 C C . THR A 1 277 ? 13.398 11.830 -1.201 1.00 63.75 277 THR A C 1
ATOM 1963 O O . THR A 1 277 ? 14.238 12.628 -0.759 1.00 63.75 277 THR A O 1
ATOM 1966 N N . PRO A 1 278 ? 12.535 12.175 -2.166 1.00 63.62 278 PRO A N 1
ATOM 1967 C CA . PRO A 1 278 ? 12.439 13.537 -2.663 1.00 63.62 278 PRO A CA 1
ATOM 1968 C C . PRO A 1 278 ? 12.106 14.491 -1.519 1.00 63.62 278 PRO A C 1
ATOM 1970 O O . PRO A 1 278 ? 11.288 14.181 -0.662 1.00 63.62 278 PRO A O 1
ATOM 1973 N N . ASP A 1 279 ? 12.730 15.668 -1.525 1.00 67.44 279 ASP A N 1
ATOM 1974 C CA . ASP A 1 279 ? 12.285 16.766 -0.671 1.00 67.44 279 ASP A CA 1
ATOM 1975 C C . ASP A 1 279 ? 10.942 17.274 -1.231 1.00 67.44 279 ASP A C 1
ATOM 1977 O O . ASP A 1 279 ? 10.935 17.791 -2.357 1.00 67.44 279 ASP A O 1
ATOM 1981 N N . PRO A 1 280 ? 9.821 17.127 -0.502 1.00 63.53 280 PRO A N 1
ATOM 1982 C CA . PRO A 1 280 ? 8.497 17.531 -0.984 1.00 63.53 280 PRO A CA 1
ATOM 1983 C C . PRO A 1 280 ? 8.411 19.042 -1.221 1.00 63.53 280 PRO A C 1
ATOM 1985 O O . PRO A 1 280 ? 7.664 19.503 -2.077 1.00 63.53 280 PRO A O 1
ATOM 1988 N N . VAL A 1 281 ? 9.234 19.837 -0.525 1.00 64.62 281 VAL A N 1
ATOM 1989 C CA . VAL A 1 281 ? 9.261 21.304 -0.642 1.00 64.62 281 VAL A CA 1
ATOM 1990 C C . VAL A 1 281 ? 9.933 21.747 -1.947 1.00 64.62 281 VAL A C 1
ATOM 1992 O O . VAL A 1 281 ? 9.963 22.935 -2.288 1.00 64.62 281 VAL A O 1
ATOM 1995 N N . ARG A 1 282 ? 10.515 20.809 -2.701 1.00 67.62 282 ARG A N 1
ATOM 1996 C CA . ARG A 1 282 ? 11.165 21.087 -3.975 1.00 67.62 282 ARG A CA 1
ATOM 1997 C C . ARG A 1 282 ? 10.228 20.867 -5.149 1.00 67.62 282 ARG A C 1
ATOM 1999 O O . ARG A 1 282 ? 10.268 19.834 -5.812 1.00 67.62 282 ARG A O 1
ATOM 2006 N N . ASP A 1 283 ? 9.514 21.937 -5.494 1.00 66.88 283 ASP A N 1
ATOM 2007 C CA . ASP A 1 283 ? 8.642 22.057 -6.674 1.00 66.88 283 ASP A CA 1
ATOM 2008 C C . ASP A 1 283 ? 9.289 21.615 -8.005 1.00 66.88 283 ASP A C 1
ATOM 2010 O O . ASP A 1 283 ? 8.595 21.402 -8.998 1.00 66.88 283 ASP A O 1
ATOM 2014 N N . ASP A 1 284 ? 10.622 21.547 -8.082 1.00 64.81 284 ASP A N 1
ATOM 2015 C CA . ASP A 1 284 ? 11.339 21.221 -9.311 1.00 64.81 284 ASP A CA 1
ATOM 2016 C C . ASP A 1 284 ? 11.572 19.722 -9.548 1.00 64.81 284 ASP A C 1
ATOM 2018 O O . ASP A 1 284 ? 11.933 19.354 -10.668 1.00 64.81 284 ASP A O 1
ATOM 2022 N N . TYR A 1 285 ? 11.336 18.861 -8.550 1.00 70.94 285 TYR A N 1
ATOM 2023 C CA . TYR A 1 285 ? 11.324 17.406 -8.755 1.00 70.94 285 TYR A CA 1
ATOM 2024 C C . TYR A 1 285 ? 10.490 16.598 -7.750 1.00 70.94 285 TYR A C 1
ATOM 2026 O O . TYR A 1 285 ? 10.189 15.453 -8.069 1.00 70.94 285 TYR A O 1
ATOM 2034 N N . GLY A 1 286 ? 10.142 17.124 -6.567 1.00 71.44 286 GLY A N 1
ATOM 2035 C CA . GLY A 1 286 ? 9.505 16.359 -5.483 1.00 71.44 286 GLY A CA 1
ATOM 2036 C C . GLY A 1 286 ? 8.228 15.661 -5.944 1.00 71.44 286 GLY A C 1
ATOM 2037 O O . GLY A 1 286 ? 8.136 14.436 -5.927 1.00 71.44 286 GLY A O 1
ATOM 2038 N N . GLU A 1 287 ? 7.330 16.440 -6.544 1.00 78.62 287 GLU A N 1
ATOM 2039 C CA . GLU A 1 287 ? 6.050 15.957 -7.075 1.00 78.62 287 GLU A CA 1
ATOM 2040 C C . GLU A 1 287 ? 6.168 14.943 -8.213 1.00 78.62 287 GLU A C 1
ATOM 2042 O O . GLU A 1 287 ? 5.218 14.222 -8.525 1.00 78.62 287 GLU A O 1
ATOM 2047 N N . ALA A 1 288 ? 7.324 14.861 -8.874 1.00 80.12 288 ALA A N 1
ATOM 2048 C CA . ALA A 1 288 ? 7.517 13.868 -9.921 1.00 80.12 288 ALA A CA 1
ATOM 2049 C C . ALA A 1 288 ? 7.579 12.440 -9.355 1.00 80.12 288 ALA A C 1
ATOM 2051 O O . ALA A 1 288 ? 7.268 11.489 -10.071 1.00 80.12 288 ALA A O 1
ATOM 2052 N N . PHE A 1 289 ? 7.904 12.289 -8.072 1.00 82.12 289 PHE A N 1
ATOM 2053 C CA . PHE A 1 289 ? 7.953 10.997 -7.395 1.00 82.12 289 PHE A CA 1
ATOM 2054 C C . PHE A 1 289 ? 6.631 10.645 -6.702 1.00 82.12 289 PHE A C 1
ATOM 2056 O O . PHE A 1 289 ? 6.307 9.470 -6.611 1.00 82.12 289 PHE A O 1
ATOM 2063 N N . THR A 1 290 ? 5.796 11.612 -6.322 1.00 85.94 290 THR A N 1
ATOM 2064 C CA . THR A 1 290 ? 4.470 11.334 -5.747 1.00 85.94 290 THR A CA 1
ATOM 2065 C C . THR A 1 290 ? 3.629 10.444 -6.662 1.00 85.94 290 THR A C 1
ATOM 2067 O O . THR A 1 290 ? 3.449 10.744 -7.850 1.00 85.94 290 THR A O 1
ATOM 2070 N N . LEU A 1 291 ? 3.083 9.351 -6.127 1.00 89.56 291 LEU A N 1
ATOM 2071 C CA . LEU A 1 291 ? 2.161 8.513 -6.892 1.00 89.56 291 LEU A CA 1
ATOM 2072 C C . LEU A 1 291 ? 0.732 9.011 -6.705 1.00 89.56 291 LEU A C 1
ATOM 2074 O O . LEU A 1 291 ? 0.294 9.252 -5.588 1.00 89.56 291 LEU A O 1
ATOM 2078 N N . VAL A 1 292 ? -0.027 9.097 -7.795 1.00 89.06 292 VAL A N 1
ATOM 2079 C CA . VAL A 1 292 ? -1.449 9.456 -7.725 1.00 89.06 292 VAL A CA 1
ATOM 2080 C C . VAL A 1 292 ? -2.292 8.185 -7.633 1.00 89.06 292 VAL A C 1
ATOM 2082 O O . VAL A 1 292 ? -2.204 7.295 -8.484 1.00 89.06 292 VAL A O 1
ATOM 2085 N N . ALA A 1 293 ? -3.150 8.103 -6.622 1.00 88.56 293 ALA A N 1
ATOM 2086 C CA . ALA A 1 293 ? -3.942 6.918 -6.303 1.00 88.56 293 ALA A CA 1
ATOM 2087 C C . ALA A 1 293 ? -5.322 6.876 -7.006 1.00 88.56 293 ALA A C 1
ATOM 2089 O O . ALA A 1 293 ? -6.148 5.981 -6.764 1.00 88.56 293 ALA A O 1
ATOM 2090 N N . ASP A 1 294 ? -5.583 7.822 -7.917 1.00 85.50 294 ASP A N 1
ATOM 2091 C CA . ASP A 1 294 ? -6.830 7.959 -8.681 1.00 85.50 294 ASP A CA 1
ATOM 2092 C C . ASP A 1 294 ? -6.880 7.111 -9.971 1.00 85.50 294 ASP A C 1
ATOM 2094 O O . ASP A 1 294 ? -7.952 6.953 -10.565 1.00 85.50 294 ASP A O 1
ATOM 2098 N N . GLY A 1 295 ? -5.746 6.519 -10.365 1.00 84.81 295 GLY A N 1
ATOM 2099 C CA . GLY A 1 295 ? -5.598 5.707 -11.575 1.00 84.81 295 GLY A CA 1
ATOM 2100 C C . GLY A 1 295 ? -5.364 6.514 -12.857 1.00 84.81 295 GLY A C 1
ATOM 2101 O O . GLY A 1 295 ? -5.620 5.999 -13.945 1.00 84.81 295 GLY A O 1
ATOM 2102 N N . SER A 1 296 ? -4.928 7.771 -12.762 1.00 86.69 296 SER A N 1
ATOM 2103 C CA . SER A 1 296 ? -4.609 8.619 -13.921 1.00 86.69 296 SER A CA 1
ATOM 2104 C C . SER A 1 296 ? -3.190 8.437 -14.474 1.00 86.69 296 SER A C 1
ATOM 2106 O O . SER A 1 296 ? -2.924 8.873 -15.597 1.00 86.69 296 SER A O 1
ATOM 2108 N N . ASP A 1 297 ? -2.289 7.794 -13.728 1.00 88.81 297 ASP A N 1
ATOM 2109 C CA . ASP A 1 297 ? -0.906 7.561 -14.149 1.00 88.81 297 ASP A CA 1
ATOM 2110 C C . ASP A 1 297 ? -0.820 6.481 -15.240 1.00 88.81 297 ASP A C 1
ATOM 2112 O O . ASP A 1 297 ? -1.458 5.435 -15.162 1.00 88.81 297 ASP A O 1
ATOM 2116 N N . ALA A 1 298 ? -0.019 6.724 -16.276 1.00 89.25 298 ALA A N 1
ATOM 2117 C CA . ALA A 1 298 ? 0.122 5.804 -17.403 1.00 89.25 298 ALA A CA 1
ATOM 2118 C C . ALA A 1 298 ? 0.841 4.494 -17.024 1.00 89.25 298 ALA A C 1
ATOM 2120 O O . ALA A 1 298 ? 0.567 3.432 -17.600 1.00 89.25 298 ALA A O 1
ATOM 2121 N N . THR A 1 299 ? 1.768 4.565 -16.069 1.00 92.44 299 THR A N 1
ATOM 2122 C CA . THR A 1 299 ? 2.746 3.507 -15.781 1.00 92.44 299 THR A CA 1
ATOM 2123 C C . THR A 1 299 ? 2.337 2.623 -14.611 1.00 92.44 299 THR A C 1
ATOM 2125 O O . THR A 1 299 ? 2.641 1.429 -14.606 1.00 92.44 299 THR A O 1
ATOM 2128 N N . THR A 1 300 ? 1.606 3.174 -13.645 1.00 92.88 300 THR A N 1
ATOM 2129 C CA . THR A 1 300 ? 1.118 2.448 -12.468 1.00 92.88 300 THR A CA 1
ATOM 2130 C C . THR A 1 300 ? -0.347 2.049 -12.636 1.00 92.88 300 THR A C 1
ATOM 2132 O O . THR A 1 300 ? -1.005 2.388 -13.621 1.00 92.88 300 THR A O 1
ATOM 2135 N N . ASP A 1 301 ? -0.866 1.264 -11.696 1.00 92.19 301 ASP A N 1
ATOM 2136 C CA . ASP A 1 301 ? -2.296 0.969 -11.611 1.00 92.19 301 ASP A CA 1
ATOM 2137 C C . ASP A 1 301 ? -2.690 0.762 -10.148 1.00 92.19 301 ASP A C 1
ATOM 2139 O O . ASP A 1 301 ? -1.840 0.553 -9.278 1.00 92.19 301 ASP A O 1
ATOM 2143 N N . VAL A 1 302 ? -3.983 0.834 -9.864 1.00 89.81 302 VAL A N 1
ATOM 2144 C CA . VAL A 1 302 ? -4.500 0.893 -8.495 1.00 89.81 302 VAL A CA 1
ATOM 2145 C C . VAL A 1 302 ? -5.307 -0.345 -8.135 1.00 89.81 302 VAL A C 1
ATOM 2147 O O . VAL A 1 302 ? -5.867 -1.030 -8.992 1.00 89.81 302 VAL A O 1
ATOM 2150 N N . ALA A 1 303 ? -5.391 -0.646 -6.843 1.00 86.12 303 ALA A N 1
ATOM 2151 C CA . ALA A 1 303 ? -6.317 -1.645 -6.319 1.00 86.12 303 ALA A CA 1
ATOM 2152 C C . ALA A 1 303 ? -6.813 -1.255 -4.923 1.00 86.12 303 ALA A C 1
ATOM 2154 O O . ALA A 1 303 ? -6.173 -0.481 -4.216 1.00 86.12 303 ALA A O 1
ATOM 2155 N N . ASP A 1 304 ? -7.956 -1.813 -4.523 1.00 86.44 304 ASP A N 1
ATOM 2156 C CA . ASP A 1 304 ? -8.489 -1.655 -3.170 1.00 86.44 304 ASP A CA 1
ATOM 2157 C C . ASP A 1 304 ? -8.201 -2.931 -2.355 1.00 86.44 304 ASP A C 1
ATOM 2159 O O . ASP A 1 304 ? -8.561 -4.038 -2.773 1.00 86.44 304 ASP A O 1
ATOM 2163 N N . ALA A 1 305 ? -7.584 -2.781 -1.182 1.00 83.81 305 ALA A N 1
ATOM 2164 C CA . ALA A 1 305 ? -7.309 -3.843 -0.219 1.00 83.81 305 ALA A CA 1
ATOM 2165 C C . ALA A 1 305 ? -8.256 -3.756 0.986 1.00 83.81 305 ALA A C 1
ATOM 2167 O O . ALA A 1 305 ? -8.322 -2.749 1.700 1.00 83.81 305 ALA A O 1
ATOM 2168 N N . LYS A 1 306 ? -8.994 -4.844 1.215 1.00 85.69 306 LYS A N 1
ATOM 2169 C CA . LYS A 1 306 ? -10.078 -4.930 2.199 1.00 85.69 306 LYS A CA 1
ATOM 2170 C C . LYS A 1 306 ? -9.766 -5.950 3.268 1.00 85.69 306 LYS A C 1
ATOM 2172 O O . LYS A 1 306 ? -9.518 -7.103 2.941 1.00 85.69 306 LYS A O 1
ATOM 2177 N N . SER A 1 307 ? -9.831 -5.557 4.527 1.00 85.19 307 SER A N 1
ATOM 2178 C CA . SER A 1 307 ? -9.543 -6.428 5.660 1.00 85.19 307 SER A CA 1
ATOM 2179 C C . SER A 1 307 ? -10.431 -7.670 5.703 1.00 85.19 307 SER A C 1
ATOM 2181 O O . SER A 1 307 ? -11.525 -7.739 5.134 1.00 85.19 307 SER A O 1
ATOM 2183 N N . GLY A 1 308 ? -9.912 -8.700 6.369 1.00 81.19 308 GLY A N 1
ATOM 2184 C CA . GLY A 1 308 ? -10.626 -9.953 6.556 1.00 81.19 308 GLY A CA 1
ATOM 2185 C C . GLY A 1 308 ? -11.778 -9.849 7.559 1.00 81.19 308 GLY A C 1
ATOM 2186 O O . GLY A 1 308 ? -12.066 -8.810 8.147 1.00 81.19 308 GLY A O 1
ATOM 2187 N N . ALA A 1 309 ? -12.429 -10.988 7.801 1.00 83.69 309 ALA A N 1
ATOM 2188 C CA . ALA A 1 309 ? -13.442 -11.089 8.845 1.00 83.69 309 ALA A CA 1
ATOM 2189 C C . ALA A 1 309 ? -12.853 -10.789 10.235 1.00 83.69 309 ALA A C 1
ATOM 2191 O O . ALA A 1 309 ? -11.717 -11.173 10.532 1.00 83.69 309 ALA A O 1
ATOM 2192 N N . VAL A 1 310 ? -13.671 -10.178 11.099 1.00 86.25 310 VAL A N 1
ATOM 2193 C CA . VAL A 1 310 ? -13.323 -9.898 12.498 1.00 86.25 310 VAL A CA 1
ATOM 2194 C C . VAL A 1 310 ? -12.862 -11.182 13.194 1.00 86.25 310 VAL A C 1
ATOM 2196 O O . VAL A 1 310 ? -13.576 -12.187 13.222 1.00 86.25 310 VAL A O 1
ATOM 2199 N N . ALA A 1 311 ? -11.662 -11.137 13.763 1.00 83.88 311 ALA A N 1
ATOM 2200 C CA . ALA A 1 311 ? -11.043 -12.220 14.518 1.00 83.88 311 ALA A CA 1
ATOM 2201 C C . ALA A 1 311 ? -10.837 -11.850 15.993 1.00 83.88 311 ALA A C 1
ATOM 2203 O O . ALA A 1 311 ? -10.910 -12.722 16.860 1.00 83.88 311 ALA A O 1
ATOM 2204 N N . SER A 1 312 ? -10.595 -10.572 16.278 1.00 86.31 312 SER A N 1
ATOM 2205 C CA . SER A 1 312 ? -10.352 -10.049 17.622 1.00 86.31 312 SER A CA 1
ATOM 2206 C C . SER A 1 312 ? -10.712 -8.566 17.708 1.00 86.31 312 SER A C 1
ATOM 2208 O O . SER A 1 312 ? -11.223 -7.979 16.756 1.00 86.31 312 SER A O 1
ATOM 2210 N N . PHE A 1 313 ? -10.439 -7.962 18.860 1.00 89.19 313 PHE A N 1
ATOM 2211 C CA . PHE A 1 313 ? -10.432 -6.517 19.033 1.00 89.19 313 PHE A CA 1
ATOM 2212 C C . PHE A 1 313 ? -9.017 -6.052 19.373 1.00 89.19 313 PHE A C 1
ATOM 2214 O O . PHE A 1 313 ? -8.337 -6.687 20.180 1.00 89.19 313 PHE A O 1
ATOM 2221 N N . GLY A 1 314 ? -8.593 -4.950 18.763 1.00 87.94 314 GLY A N 1
ATOM 2222 C CA . GLY A 1 314 ? -7.319 -4.288 19.023 1.00 87.94 314 GLY A CA 1
ATOM 2223 C C . GLY A 1 314 ? -7.513 -2.947 19.721 1.00 87.94 314 GLY A C 1
ATOM 2224 O O . GLY A 1 314 ? -8.605 -2.374 19.687 1.00 87.94 314 GLY A O 1
ATOM 2225 N N . LEU A 1 315 ? -6.442 -2.451 20.338 1.00 88.75 315 LEU A N 1
ATOM 2226 C CA . LEU A 1 315 ? -6.360 -1.066 20.786 1.00 88.75 315 LEU A CA 1
ATOM 2227 C C . LEU A 1 315 ? -5.736 -0.199 19.707 1.00 88.75 315 LEU A C 1
ATOM 2229 O O . LEU A 1 315 ? -4.731 -0.573 19.104 1.00 88.75 315 LEU A O 1
ATOM 2233 N N . ALA A 1 316 ? -6.328 0.967 19.516 1.00 91.62 316 ALA A N 1
ATOM 2234 C CA . ALA A 1 316 ? -5.886 1.943 18.549 1.00 91.62 316 ALA A CA 1
ATOM 2235 C C . ALA A 1 316 ? -6.046 3.363 19.084 1.00 91.62 316 ALA A C 1
ATOM 2237 O O . ALA A 1 316 ? -6.914 3.634 19.917 1.00 91.62 316 ALA A O 1
ATOM 2238 N N . ARG A 1 317 ? -5.268 4.288 18.540 1.00 89.81 317 ARG A N 1
ATOM 2239 C CA . ARG A 1 317 ? -5.515 5.730 18.647 1.00 89.81 317 ARG A CA 1
ATOM 2240 C C . ARG A 1 317 ? -5.425 6.365 17.267 1.00 89.81 317 ARG A C 1
ATOM 2242 O O . ARG A 1 317 ? -4.925 5.742 16.336 1.00 89.81 317 ARG A O 1
ATOM 2249 N N . LEU A 1 318 ? -5.945 7.581 17.126 1.00 89.25 318 LEU A N 1
ATOM 2250 C CA . LEU A 1 318 ? -5.742 8.339 15.894 1.00 89.25 318 LEU A CA 1
ATOM 2251 C C . LEU A 1 318 ? -4.250 8.637 15.755 1.00 89.25 318 LEU A C 1
ATOM 2253 O O . LEU A 1 318 ? -3.642 9.145 16.701 1.00 89.25 318 LEU A O 1
ATOM 2257 N N . ALA A 1 319 ? -3.684 8.299 14.601 1.00 87.00 319 ALA A N 1
ATOM 2258 C CA . ALA A 1 319 ? -2.338 8.725 14.266 1.00 87.00 319 ALA A CA 1
ATOM 2259 C C . ALA A 1 319 ? -2.319 10.253 14.124 1.00 87.00 319 ALA A C 1
ATOM 2261 O O . ALA A 1 319 ? -3.305 10.877 13.732 1.00 87.00 319 ALA A O 1
ATOM 2262 N N . SER A 1 320 ? -1.198 10.857 14.490 1.00 80.62 320 SER A N 1
ATOM 2263 C CA . SER A 1 320 ? -0.976 12.293 14.368 1.00 80.62 320 SER A CA 1
ATOM 2264 C C . SER A 1 320 ? 0.463 12.484 13.937 1.00 80.62 320 SER A C 1
ATOM 2266 O O . SER A 1 320 ? 1.362 12.015 14.636 1.00 80.62 320 SER A O 1
ATOM 2268 N N . SER A 1 321 ? 0.682 13.179 12.823 1.00 72.38 321 SER A N 1
ATOM 2269 C CA . SER A 1 321 ? 2.021 13.492 12.309 1.00 72.38 321 SER A CA 1
ATOM 2270 C C . SER A 1 321 ? 2.891 14.190 13.360 1.00 72.38 321 SER A C 1
ATOM 2272 O O . SER A 1 321 ? 4.076 13.921 13.471 1.00 72.38 321 SER A O 1
ATOM 2274 N N . ALA A 1 322 ? 2.295 14.990 14.250 1.00 73.69 322 ALA A N 1
ATOM 2275 C CA . ALA A 1 322 ? 3.026 15.673 15.318 1.00 73.69 322 ALA A CA 1
ATOM 2276 C C . ALA A 1 322 ? 3.531 14.759 16.456 1.00 73.69 322 ALA A C 1
ATOM 2278 O O . ALA A 1 322 ? 4.325 15.204 17.288 1.00 73.69 322 ALA A O 1
ATOM 2279 N N . THR A 1 323 ? 3.015 13.534 16.581 1.00 74.94 323 THR A N 1
ATOM 2280 C CA . THR A 1 323 ? 3.260 12.671 17.757 1.00 74.94 323 THR A CA 1
ATOM 2281 C C . THR A 1 323 ? 3.569 11.221 17.424 1.00 74.94 323 THR A C 1
ATOM 2283 O O . THR A 1 323 ? 3.974 10.481 18.319 1.00 74.94 323 THR A O 1
ATOM 2286 N N . TYR A 1 324 ? 3.319 10.795 16.189 1.00 79.25 324 TYR A N 1
ATOM 2287 C CA . TYR A 1 324 ? 3.678 9.467 15.735 1.00 79.25 324 TYR A CA 1
ATOM 2288 C C . TYR A 1 324 ? 5.201 9.361 15.671 1.00 79.25 324 TYR A C 1
ATOM 2290 O O . TYR A 1 324 ? 5.880 10.268 15.202 1.00 79.25 324 TYR A O 1
ATOM 2298 N N . ASP A 1 325 ? 5.728 8.259 16.187 1.00 75.38 325 ASP A N 1
ATOM 2299 C CA . ASP A 1 325 ? 7.152 7.961 16.174 1.00 75.38 325 ASP A CA 1
ATOM 2300 C C . ASP A 1 325 ? 7.319 6.570 15.571 1.00 75.38 325 ASP A C 1
ATOM 2302 O O . ASP A 1 325 ? 7.005 5.560 16.212 1.00 75.38 325 ASP A O 1
ATOM 2306 N N . SER A 1 326 ? 7.809 6.518 14.333 1.00 70.62 326 SER A N 1
ATOM 2307 C CA . SER A 1 326 ? 8.056 5.270 13.610 1.00 70.62 326 SER A CA 1
ATOM 2308 C C . SER A 1 326 ? 9.037 4.353 14.355 1.00 70.62 326 SER A C 1
ATOM 2310 O O . SER A 1 326 ? 8.942 3.128 14.242 1.00 70.62 326 SER A O 1
ATOM 2312 N N . ALA A 1 327 ? 9.905 4.898 15.221 1.00 69.81 327 ALA A N 1
ATOM 2313 C CA . ALA A 1 327 ? 10.837 4.116 16.034 1.00 69.81 327 ALA A CA 1
ATOM 2314 C C . ALA A 1 327 ? 10.145 3.281 17.124 1.00 69.81 327 ALA A C 1
ATOM 2316 O O . ALA A 1 327 ? 10.722 2.305 17.611 1.00 69.81 327 ALA A O 1
ATOM 2317 N N . THR A 1 328 ? 8.910 3.627 17.505 1.00 69.62 328 THR A N 1
ATOM 2318 C CA . THR A 1 328 ? 8.117 2.822 18.451 1.00 69.62 328 THR A CA 1
ATOM 2319 C C . THR A 1 328 ? 7.640 1.505 17.838 1.00 69.62 328 THR A C 1
ATOM 2321 O O . THR A 1 328 ? 7.330 0.566 18.571 1.00 69.62 328 THR A O 1
ATOM 2324 N N . GLY A 1 329 ? 7.614 1.407 16.502 1.00 70.50 329 GLY A N 1
ATOM 2325 C CA . GLY A 1 329 ? 7.228 0.202 15.771 1.00 70.50 329 GLY A CA 1
ATOM 2326 C C . GLY A 1 329 ? 5.730 -0.109 15.803 1.00 70.50 329 GLY A C 1
ATOM 2327 O O . GLY A 1 329 ? 5.332 -1.210 15.418 1.00 70.50 329 GLY A O 1
ATOM 2328 N N . HIS A 1 330 ? 4.885 0.819 16.262 1.00 83.38 330 HIS A N 1
ATOM 2329 C CA . HIS A 1 330 ? 3.437 0.638 16.207 1.00 83.38 330 HIS A CA 1
ATOM 2330 C C . HIS A 1 330 ? 2.935 0.748 14.761 1.00 83.38 330 HIS A C 1
ATOM 2332 O O . HIS A 1 330 ? 3.168 1.771 14.106 1.00 83.38 330 HIS A O 1
ATOM 2338 N N . PRO A 1 331 ? 2.230 -0.275 14.241 1.00 86.62 331 PRO A N 1
ATOM 2339 C CA . PRO A 1 331 ? 1.801 -0.262 12.856 1.00 86.62 331 PRO A CA 1
ATOM 2340 C C . PRO A 1 331 ? 0.627 0.696 12.650 1.00 86.62 331 PRO A C 1
ATOM 2342 O O . PRO A 1 331 ? -0.353 0.673 13.402 1.00 86.62 331 PRO A O 1
ATOM 2345 N N . LEU A 1 332 ? 0.704 1.479 11.576 1.00 88.75 332 LEU A N 1
ATOM 2346 C CA . LEU A 1 332 ? -0.409 2.276 11.076 1.00 88.75 332 LEU A CA 1
ATOM 2347 C C . LEU A 1 332 ? -1.379 1.395 10.280 1.00 88.75 332 LEU A C 1
ATOM 2349 O O . LEU A 1 332 ? -0.974 0.492 9.533 1.00 88.75 332 LEU A O 1
ATOM 2353 N N . ARG A 1 333 ? -2.678 1.626 10.474 1.00 90.56 333 ARG A N 1
ATOM 2354 C CA . ARG A 1 333 ? -3.764 0.924 9.788 1.00 90.56 333 ARG A CA 1
ATOM 2355 C C . ARG A 1 333 ? -4.850 1.905 9.348 1.00 90.56 333 ARG A C 1
ATOM 2357 O O . ARG A 1 333 ? -5.275 2.725 10.159 1.00 90.56 333 ARG A O 1
ATOM 2364 N N . PRO A 1 334 ? -5.361 1.789 8.115 1.00 90.56 334 PRO A N 1
ATOM 2365 C CA . PRO A 1 334 ? -6.534 2.544 7.699 1.00 90.56 334 PRO A CA 1
ATOM 2366 C C . PRO A 1 334 ? -7.758 2.082 8.497 1.00 90.56 334 PRO A C 1
ATOM 2368 O O . PRO A 1 334 ? -7.958 0.891 8.758 1.00 90.56 334 PRO A O 1
ATOM 2371 N N . GLY A 1 335 ? -8.590 3.033 8.891 1.00 93.31 335 GLY A N 1
ATOM 2372 C CA . GLY A 1 335 ? -9.776 2.791 9.695 1.00 93.31 335 GLY A CA 1
ATOM 2373 C C . GLY A 1 335 ? -10.753 3.954 9.619 1.00 93.31 335 GLY A C 1
ATOM 2374 O O . GLY A 1 335 ? -10.806 4.690 8.634 1.00 93.31 335 GLY A O 1
ATOM 2375 N N . LEU A 1 336 ? -11.555 4.096 10.673 1.00 93.69 336 LEU A N 1
ATOM 2376 C CA . LEU A 1 336 ? -12.548 5.156 10.790 1.00 93.69 336 LEU A CA 1
ATOM 2377 C C . LEU A 1 336 ? -12.356 5.932 12.090 1.00 93.69 336 LEU A C 1
ATOM 2379 O O . LEU A 1 336 ? -12.083 5.348 13.143 1.00 93.69 336 LEU A O 1
ATOM 2383 N N . ASP A 1 337 ? -12.572 7.241 12.053 1.00 92.19 337 ASP A N 1
ATOM 2384 C CA . ASP A 1 337 ? -12.676 8.067 13.249 1.00 92.19 337 ASP A CA 1
ATOM 2385 C C . ASP A 1 337 ? -14.032 7.864 13.969 1.00 92.19 337 ASP A C 1
ATOM 2387 O O . ASP A 1 337 ? -14.842 7.002 13.621 1.00 92.19 337 ASP A O 1
ATOM 2391 N N . ALA A 1 338 ? -14.286 8.635 15.032 1.00 90.62 338 ALA A N 1
ATOM 2392 C CA . ALA A 1 338 ? -15.536 8.507 15.790 1.00 90.62 338 ALA A CA 1
ATOM 2393 C C . ALA A 1 338 ? -16.761 9.014 14.999 1.00 90.62 338 ALA A C 1
ATOM 2395 O O . ALA A 1 338 ? -17.890 8.570 15.237 1.00 90.62 338 ALA A O 1
ATOM 2396 N N . ALA A 1 339 ? -16.548 9.936 14.056 1.00 91.81 339 ALA A N 1
ATOM 2397 C CA . ALA A 1 339 ? -17.575 10.466 13.169 1.00 91.81 339 ALA A CA 1
ATOM 2398 C C . ALA A 1 339 ? -17.884 9.516 11.996 1.00 91.81 339 ALA A C 1
ATOM 2400 O O . ALA A 1 339 ? -18.932 9.659 11.366 1.00 91.81 339 ALA A O 1
ATOM 2401 N N . GLY A 1 340 ? -17.033 8.515 11.755 1.00 90.50 340 GLY A N 1
ATOM 2402 C CA . GLY A 1 340 ? -17.125 7.597 10.623 1.00 90.50 340 GLY A CA 1
ATOM 2403 C C . GLY A 1 340 ? -16.428 8.108 9.362 1.00 90.50 340 GLY A C 1
ATOM 2404 O O . GLY A 1 340 ? -16.690 7.575 8.288 1.00 90.50 340 GLY A O 1
ATOM 2405 N N . ALA A 1 341 ? -15.579 9.131 9.471 1.00 91.69 341 ALA A N 1
ATOM 2406 C CA . ALA A 1 341 ? -14.673 9.529 8.401 1.00 91.69 341 ALA A CA 1
ATOM 2407 C C . ALA A 1 341 ? -13.469 8.579 8.353 1.00 91.69 341 ALA A C 1
ATOM 2409 O O . ALA A 1 341 ? -13.104 7.996 9.376 1.00 91.69 341 ALA A O 1
ATOM 2410 N N . ARG A 1 342 ? -12.856 8.424 7.173 1.00 90.50 342 ARG A N 1
ATOM 2411 C CA . ARG A 1 342 ? -11.588 7.696 7.038 1.00 90.50 342 ARG A CA 1
ATOM 2412 C C . ARG A 1 342 ? -10.534 8.354 7.932 1.00 90.50 342 ARG A C 1
ATOM 2414 O O . ARG A 1 342 ? -10.495 9.576 8.042 1.00 90.50 342 ARG A O 1
ATOM 2421 N N . ALA A 1 343 ? -9.727 7.531 8.587 1.00 91.00 343 ALA A N 1
ATOM 2422 C CA . ALA A 1 343 ? -8.599 7.982 9.387 1.00 91.00 343 ALA A CA 1
ATOM 2423 C C . ALA A 1 343 ? -7.507 6.913 9.440 1.00 91.00 343 ALA A C 1
ATOM 2425 O O . ALA A 1 343 ? -7.793 5.719 9.298 1.00 91.00 343 ALA A O 1
ATOM 2426 N N . VAL A 1 344 ? -6.283 7.339 9.743 1.00 91.56 344 VAL A N 1
ATOM 2427 C CA . VAL A 1 344 ? -5.178 6.441 10.081 1.00 91.56 344 VAL A CA 1
ATOM 2428 C C . VAL A 1 344 ? -5.182 6.165 11.579 1.00 91.56 344 VAL A C 1
ATOM 2430 O O . VAL A 1 344 ? -5.242 7.074 12.412 1.00 91.56 344 VAL A O 1
ATOM 2433 N N . LEU A 1 345 ? -5.129 4.886 11.927 1.00 91.88 345 LEU A N 1
ATOM 2434 C CA . LEU A 1 345 ? -5.072 4.404 13.295 1.00 91.88 345 LEU A CA 1
ATOM 2435 C C . LEU A 1 345 ? -3.695 3.818 13.596 1.00 91.88 345 LEU A C 1
ATOM 2437 O O . LEU A 1 345 ? -3.226 2.923 12.900 1.00 91.88 345 LEU A O 1
ATOM 2441 N N . GLU A 1 346 ? -3.076 4.285 14.674 1.00 91.06 346 GLU A N 1
ATOM 2442 C CA . GLU A 1 346 ? -1.893 3.661 15.259 1.00 91.06 346 GLU A CA 1
ATOM 2443 C C . GLU A 1 346 ? -2.339 2.510 16.168 1.00 91.06 346 GLU A C 1
ATOM 2445 O O . GLU A 1 346 ? -3.081 2.726 17.133 1.00 91.06 346 GLU A O 1
ATOM 2450 N N . MET A 1 347 ? -1.903 1.286 15.862 1.00 88.94 347 MET A N 1
ATOM 2451 C CA . MET A 1 347 ? -2.283 0.087 16.613 1.00 88.94 347 MET A CA 1
ATOM 2452 C C . MET A 1 347 ? -1.314 -0.174 17.774 1.00 88.94 347 MET A C 1
ATOM 2454 O O . MET A 1 347 ? -0.122 -0.391 17.574 1.00 88.94 347 MET A O 1
ATOM 2458 N N . LEU A 1 348 ? -1.840 -0.238 18.997 1.00 84.88 348 LEU A N 1
ATOM 2459 C CA . LEU A 1 348 ? -1.056 -0.271 20.239 1.00 84.88 348 LEU A CA 1
ATOM 2460 C C . LEU A 1 348 ? -0.797 -1.712 20.725 1.00 84.88 348 LEU A C 1
ATOM 2462 O O . LEU A 1 348 ? -1.302 -2.121 21.773 1.00 84.88 348 LEU A O 1
ATOM 2466 N N . ASN A 1 349 ? -0.077 -2.522 19.938 1.00 68.12 349 ASN A N 1
ATOM 2467 C CA . ASN A 1 349 ? 0.141 -3.951 20.222 1.00 68.12 349 ASN A CA 1
ATOM 2468 C C . ASN A 1 349 ? 1.628 -4.261 20.544 1.00 68.12 349 ASN A C 1
ATOM 2470 O O . ASN A 1 349 ? 2.480 -3.949 19.716 1.00 68.12 349 ASN A O 1
ATOM 2474 N N . PRO A 1 350 ? 1.974 -4.934 21.668 1.00 59.38 350 PRO A N 1
ATOM 2475 C CA . PRO A 1 350 ? 1.084 -5.565 22.635 1.00 59.38 350 PRO A CA 1
ATOM 2476 C C . PRO A 1 350 ? 0.352 -4.543 23.498 1.00 59.38 350 PRO A C 1
ATOM 2478 O O . PRO A 1 350 ? 0.802 -3.422 23.682 1.00 59.38 350 PRO A O 1
ATOM 2481 N N . LEU A 1 351 ? -0.766 -5.007 24.044 1.00 62.59 351 LEU A N 1
ATOM 2482 C CA . LEU A 1 351 ? -1.785 -4.304 24.820 1.00 62.59 351 LEU A CA 1
ATOM 2483 C C . LEU A 1 351 ? -1.263 -3.727 26.160 1.00 62.59 351 LEU A C 1
ATOM 2485 O O . LEU A 1 351 ? -1.839 -3.991 27.208 1.00 62.59 351 LEU A O 1
ATOM 2489 N N . VAL A 1 352 ? -0.154 -2.987 26.153 1.00 63.12 352 VAL A N 1
ATOM 2490 C CA . VAL A 1 352 ? 0.491 -2.363 27.313 1.00 63.12 352 VAL A CA 1
ATOM 2491 C C . VAL A 1 352 ? 0.428 -0.857 27.142 1.00 63.12 352 VAL A C 1
ATOM 2493 O O . VAL A 1 352 ? 0.962 -0.303 26.190 1.00 63.12 352 VAL A O 1
ATOM 2496 N N . VAL A 1 353 ? -0.231 -0.215 28.092 1.00 67.50 353 VAL A N 1
ATOM 2497 C CA . VAL A 1 353 ? -0.428 1.229 28.132 1.00 67.50 353 VAL A CA 1
ATOM 2498 C C . VAL A 1 353 ? 0.401 1.775 29.289 1.00 67.50 353 VAL A C 1
ATOM 2500 O O . VAL A 1 353 ? 0.427 1.162 30.360 1.00 67.50 353 VAL A O 1
ATOM 2503 N N . ASP A 1 354 ? 1.082 2.900 29.085 1.00 70.75 354 ASP A N 1
ATOM 2504 C CA . ASP A 1 354 ? 1.764 3.648 30.145 1.00 70.75 354 ASP A CA 1
ATOM 2505 C C . ASP A 1 354 ? 1.402 5.127 30.032 1.00 70.75 354 ASP A C 1
ATOM 2507 O O . ASP A 1 354 ? 2.027 5.898 29.304 1.00 70.75 354 ASP A O 1
ATOM 2511 N N . THR A 1 355 ? 0.370 5.525 30.772 1.00 65.12 355 THR A N 1
ATOM 2512 C CA . THR A 1 355 ? -0.095 6.914 30.803 1.00 65.12 355 THR A CA 1
ATOM 2513 C C . THR A 1 355 ? 0.644 7.746 31.857 1.00 65.12 355 THR A C 1
ATOM 2515 O O . THR A 1 355 ? 0.382 8.946 32.015 1.00 65.12 355 THR A O 1
ATOM 2518 N N . GLY A 1 356 ? 1.545 7.135 32.637 1.00 71.94 356 GLY A N 1
ATOM 2519 C CA . GLY A 1 356 ? 2.118 7.737 33.835 1.00 71.94 356 GLY A CA 1
ATOM 2520 C C . GLY A 1 356 ? 1.037 8.189 34.830 1.00 71.94 356 GLY A C 1
ATOM 2521 O O . GLY A 1 356 ? 0.292 7.380 35.375 1.00 71.94 356 GLY A O 1
ATOM 2522 N N . ALA A 1 357 ? 0.979 9.498 35.103 1.00 68.00 357 ALA A N 1
ATOM 2523 C CA . ALA A 1 357 ? -0.050 10.123 35.951 1.00 68.00 357 ALA A CA 1
ATOM 2524 C C . ALA A 1 357 ? -1.199 10.765 35.144 1.00 68.00 357 ALA A C 1
ATOM 2526 O O . ALA A 1 357 ? -2.042 11.455 35.720 1.00 68.00 357 ALA A O 1
ATOM 2527 N N . GLY A 1 358 ? -1.181 10.620 33.818 1.00 82.38 358 GLY A N 1
ATOM 2528 C CA . GLY A 1 358 ? -2.175 11.173 32.905 1.00 82.38 358 GLY A CA 1
ATOM 2529 C C . GLY A 1 358 ? -3.291 10.189 32.571 1.00 82.38 358 GLY A C 1
ATOM 2530 O O . GLY A 1 358 ? -3.292 9.041 33.012 1.00 82.38 358 GLY A O 1
ATOM 2531 N N . VAL A 1 359 ? -4.229 10.655 31.751 1.00 84.31 359 VAL A N 1
ATOM 2532 C CA . VAL A 1 359 ? -5.257 9.825 31.119 1.00 84.31 359 VAL A CA 1
ATOM 2533 C C . VAL A 1 359 ? -4.910 9.699 29.641 1.00 84.31 359 VAL A C 1
ATOM 2535 O O . VAL A 1 359 ? -4.619 10.712 29.003 1.00 84.31 359 VAL A O 1
ATOM 2538 N N . GLU A 1 360 ? -4.943 8.484 29.104 1.00 86.00 360 GLU A N 1
ATOM 2539 C CA . GLU A 1 360 ? -4.773 8.225 27.675 1.00 86.00 360 GLU A CA 1
ATOM 2540 C C . GLU A 1 360 ? -6.106 7.810 27.057 1.00 86.00 360 GLU A C 1
ATOM 2542 O O . GLU A 1 360 ? -6.750 6.862 27.512 1.00 86.00 360 GLU A O 1
ATOM 2547 N N . ALA A 1 361 ? -6.513 8.541 26.020 1.00 88.75 361 ALA A N 1
ATOM 2548 C CA . ALA A 1 361 ? -7.693 8.232 25.232 1.00 88.75 361 ALA A CA 1
ATOM 2549 C C . ALA A 1 361 ? -7.299 7.288 24.093 1.00 88.75 361 ALA A C 1
ATOM 2551 O O . ALA A 1 361 ? -6.566 7.669 23.177 1.00 88.75 361 ALA A O 1
ATOM 2552 N N . VAL A 1 362 ? -7.807 6.063 24.141 1.00 90.38 362 VAL A N 1
ATOM 2553 C CA . VAL A 1 362 ? -7.619 5.054 23.095 1.00 90.38 362 VAL A CA 1
ATOM 2554 C C . VAL A 1 362 ? -8.975 4.532 22.641 1.00 90.38 362 VAL A C 1
ATOM 2556 O O . VAL A 1 362 ? -10.038 5.000 23.052 1.00 90.38 362 VAL A O 1
ATOM 2559 N N . ARG A 1 363 ? -8.966 3.566 21.736 1.00 91.56 363 ARG A N 1
ATOM 2560 C CA . ARG A 1 363 ? -10.166 3.006 21.148 1.00 91.56 363 ARG A CA 1
ATOM 2561 C C . ARG A 1 363 ? -10.019 1.517 20.946 1.00 91.56 363 ARG A C 1
ATOM 2563 O O . ARG A 1 363 ? -8.969 1.037 20.540 1.00 91.56 363 ARG A O 1
ATOM 2570 N N . ILE A 1 364 ? -11.111 0.804 21.167 1.00 92.00 364 ILE A N 1
ATOM 2571 C CA . ILE A 1 364 ? -11.219 -0.608 20.829 1.00 92.00 364 ILE A CA 1
ATOM 2572 C C . ILE A 1 364 ? -11.827 -0.716 19.445 1.00 92.00 364 ILE A C 1
ATOM 2574 O O . ILE A 1 364 ? -12.960 -0.274 19.247 1.00 92.00 364 ILE A O 1
ATOM 2578 N N . VAL A 1 365 ? -11.097 -1.313 18.512 1.00 93.44 365 VAL A N 1
ATOM 2579 C CA . VAL A 1 365 ? -11.538 -1.505 17.127 1.00 93.44 365 VAL A CA 1
ATOM 2580 C C . VAL A 1 365 ? -11.565 -2.989 16.768 1.00 93.44 365 VAL A C 1
ATOM 2582 O O . VAL A 1 365 ? -10.707 -3.743 17.233 1.00 93.44 365 VAL A O 1
ATOM 2585 N N . PRO A 1 366 ? -12.559 -3.453 15.993 1.00 93.12 366 PRO A N 1
ATOM 2586 C CA . PRO A 1 366 ? -12.565 -4.814 15.460 1.00 93.12 366 PRO A CA 1
ATOM 2587 C C . PRO A 1 366 ? -11.362 -5.018 14.537 1.00 93.12 366 PRO A C 1
ATOM 2589 O O . PRO A 1 366 ? -11.084 -4.170 13.691 1.00 93.12 366 PRO A O 1
ATOM 2592 N N . THR A 1 367 ? -10.663 -6.143 14.675 1.00 89.94 367 THR A N 1
ATOM 2593 C CA . THR A 1 367 ? -9.505 -6.470 13.837 1.00 89.94 367 THR A CA 1
ATOM 2594 C C . THR A 1 367 ? -9.623 -7.840 13.194 1.00 89.94 367 THR A C 1
ATOM 2596 O O . THR A 1 367 ? -10.187 -8.770 13.780 1.00 89.94 367 THR A O 1
ATOM 2599 N N . ASP A 1 368 ? -9.048 -7.991 12.005 1.00 85.38 368 ASP A N 1
ATOM 2600 C CA . ASP A 1 368 ? -8.850 -9.291 11.371 1.00 85.38 368 ASP A CA 1
ATOM 2601 C C . ASP A 1 368 ? -7.645 -10.039 11.978 1.00 85.38 368 ASP A C 1
ATOM 2603 O O . ASP A 1 368 ? -7.035 -9.609 12.962 1.00 85.38 368 ASP A O 1
ATOM 2607 N N . ARG A 1 369 ? -7.300 -11.196 11.401 1.00 81.44 369 ARG A N 1
ATOM 2608 C CA . ARG A 1 369 ? -6.181 -12.033 11.872 1.00 81.44 369 ARG A CA 1
ATOM 2609 C C . ARG A 1 369 ? -4.799 -11.405 11.675 1.00 81.44 369 ARG A C 1
ATOM 2611 O O . ARG A 1 369 ? -3.855 -11.880 12.295 1.00 81.44 369 ARG A O 1
ATOM 2618 N N . LEU A 1 370 ? -4.678 -10.396 10.815 1.00 77.50 370 LEU A N 1
ATOM 2619 C CA . LEU A 1 370 ? -3.441 -9.657 10.553 1.00 77.50 370 LEU A CA 1
ATOM 2620 C C . LEU A 1 370 ? -3.367 -8.353 11.367 1.00 77.50 370 LEU A C 1
ATOM 2622 O O . LEU A 1 370 ? -2.396 -7.605 11.256 1.00 77.50 370 LEU A O 1
ATOM 2626 N N . GLY A 1 371 ? -4.385 -8.070 12.186 1.00 84.12 371 GLY A N 1
ATOM 2627 C CA . GLY A 1 371 ? -4.474 -6.838 12.961 1.00 84.12 371 GLY A CA 1
ATOM 2628 C C . GLY A 1 371 ? -4.951 -5.630 12.152 1.00 84.12 371 GLY A C 1
ATOM 2629 O O . GLY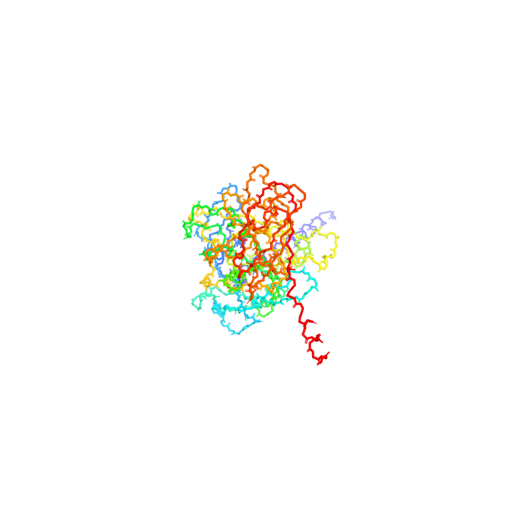 A 1 371 ? -4.833 -4.511 12.643 1.00 84.12 371 GLY A O 1
ATOM 2630 N N . ASN A 1 372 ? -5.482 -5.819 10.938 1.00 88.44 372 ASN A N 1
ATOM 2631 C CA . ASN A 1 372 ? -6.127 -4.740 10.186 1.00 88.44 372 ASN A CA 1
ATOM 2632 C C . ASN A 1 372 ? -7.503 -4.436 10.774 1.00 88.44 372 ASN A C 1
ATOM 2634 O O . ASN A 1 372 ? -8.179 -5.351 11.245 1.00 88.44 372 ASN A O 1
ATOM 2638 N N . VAL A 1 373 ? -7.951 -3.183 10.692 1.00 92.50 373 VAL A N 1
ATOM 2639 C CA . VAL A 1 373 ? -9.303 -2.794 11.116 1.00 92.50 373 VAL A CA 1
ATOM 2640 C C . VAL A 1 373 ? -10.330 -3.495 10.226 1.00 92.50 373 VAL A C 1
ATOM 2642 O O . VAL A 1 373 ? -10.308 -3.343 9.006 1.00 92.50 373 VAL A O 1
ATOM 2645 N N . ALA A 1 374 ? -11.220 -4.277 10.832 1.00 91.19 374 ALA A N 1
ATOM 2646 C CA . ALA A 1 374 ? -12.173 -5.146 10.145 1.00 91.19 374 ALA A CA 1
ATOM 2647 C C . ALA A 1 374 ? -13.605 -4.611 10.207 1.00 91.19 374 ALA A C 1
ATOM 2649 O O . ALA A 1 374 ? -14.034 -4.089 11.233 1.00 91.19 374 ALA A O 1
ATOM 2650 N N . THR A 1 375 ? -14.382 -4.799 9.140 1.00 91.19 375 THR A N 1
ATOM 2651 C CA . THR A 1 375 ? -15.800 -4.417 9.142 1.00 91.19 375 THR A CA 1
ATOM 2652 C C . THR A 1 375 ? -16.592 -5.259 10.132 1.00 91.19 375 THR A C 1
ATOM 2654 O O . THR A 1 375 ? -16.643 -6.490 10.034 1.00 91.19 375 THR A O 1
ATOM 2657 N N . LEU A 1 376 ? -17.258 -4.598 11.080 1.00 92.31 376 LEU A N 1
ATOM 2658 C CA . LEU A 1 376 ? -18.096 -5.278 12.062 1.00 92.31 376 LEU A CA 1
ATOM 2659 C C . LEU A 1 376 ? -19.511 -5.476 11.512 1.00 92.31 376 LEU A C 1
ATOM 2661 O O . LEU A 1 376 ? -20.326 -4.558 11.501 1.00 92.31 376 LEU A O 1
ATOM 2665 N N . GLY A 1 377 ? -19.819 -6.701 11.084 1.00 86.38 377 GLY A N 1
ATOM 2666 C CA . GLY A 1 377 ? -21.120 -7.024 10.485 1.00 86.38 377 GLY A CA 1
ATOM 2667 C C . GLY A 1 377 ? -22.309 -6.999 11.456 1.00 86.38 377 GLY A C 1
ATOM 2668 O O . GLY A 1 377 ? -23.445 -6.804 11.022 1.00 86.38 377 GLY A O 1
ATOM 2669 N N . THR A 1 378 ? -22.079 -7.198 12.758 1.00 88.56 378 THR A N 1
ATOM 2670 C CA . THR A 1 378 ? -23.128 -7.186 13.792 1.00 88.56 378 THR A CA 1
ATOM 2671 C C . THR A 1 378 ? -22.616 -6.593 15.105 1.00 88.56 378 THR A C 1
ATOM 2673 O O . THR A 1 378 ? -21.485 -6.904 15.493 1.00 88.56 378 THR A O 1
ATOM 2676 N N . PRO A 1 379 ? -23.444 -5.823 15.843 1.00 92.69 379 PRO A N 1
ATOM 2677 C CA . PRO A 1 379 ? -23.071 -5.325 17.162 1.00 92.69 379 PRO A CA 1
ATOM 2678 C C . PRO A 1 379 ? -22.580 -6.453 18.070 1.00 92.69 379 PRO A C 1
ATOM 2680 O O . PRO A 1 379 ? -23.230 -7.492 18.166 1.00 92.69 379 PRO A O 1
ATOM 2683 N N . THR A 1 380 ? -21.438 -6.256 18.721 1.00 90.88 380 THR A N 1
ATOM 2684 C CA . THR A 1 380 ? -20.742 -7.304 19.478 1.00 90.88 380 THR A CA 1
ATOM 2685 C C . THR A 1 380 ? -20.358 -6.797 20.860 1.00 90.88 380 THR A C 1
ATOM 2687 O O . THR A 1 380 ? -19.911 -5.662 21.015 1.00 90.88 380 THR A O 1
ATOM 2690 N N . LEU A 1 381 ? -20.532 -7.637 21.882 1.00 90.88 381 LEU A N 1
ATOM 2691 C CA . LEU A 1 381 ? -20.072 -7.326 23.232 1.00 90.88 381 LEU A CA 1
ATOM 2692 C C . LEU A 1 381 ? -18.586 -7.669 23.381 1.00 90.88 381 LEU A C 1
ATOM 2694 O O . LEU A 1 381 ? -18.152 -8.776 23.056 1.00 90.88 381 LEU A O 1
ATOM 2698 N N . ALA A 1 382 ? -17.825 -6.729 23.928 1.00 88.75 382 ALA A N 1
ATOM 2699 C CA . ALA A 1 382 ? -16.428 -6.899 24.293 1.00 88.75 382 ALA A CA 1
ATOM 2700 C C . ALA A 1 382 ? -16.269 -6.680 25.800 1.00 88.75 382 ALA A C 1
ATOM 2702 O O . ALA A 1 382 ? -16.792 -5.712 26.353 1.00 88.75 382 ALA A O 1
ATOM 2703 N N . THR A 1 383 ? -15.550 -7.572 26.475 1.00 90.69 383 THR A N 1
ATOM 2704 C CA . THR A 1 383 ? -15.159 -7.384 27.873 1.00 90.69 383 THR A CA 1
ATOM 2705 C C . THR A 1 383 ? -13.715 -6.918 27.939 1.00 90.69 383 THR A C 1
ATOM 2707 O O . THR A 1 383 ? -12.808 -7.587 27.449 1.00 90.69 383 THR A O 1
ATOM 2710 N N . LEU A 1 384 ? -13.511 -5.786 28.594 1.00 90.56 384 LEU A N 1
ATOM 2711 C CA . LEU A 1 384 ? -12.216 -5.241 28.947 1.00 90.56 384 LEU A CA 1
ATOM 2712 C C . LEU A 1 384 ? -11.804 -5.717 30.325 1.00 90.56 384 LEU A C 1
ATOM 2714 O O . LEU A 1 384 ? -12.631 -5.792 31.235 1.00 90.56 384 LEU A O 1
ATOM 2718 N N . ARG A 1 385 ? -10.516 -6.004 30.489 1.00 91.19 385 ARG A N 1
ATOM 2719 C CA . ARG A 1 385 ? -9.916 -6.272 31.797 1.00 91.19 385 ARG A CA 1
ATOM 2720 C C . ARG A 1 385 ? -8.597 -5.536 31.902 1.00 91.19 385 ARG A C 1
ATOM 2722 O O . ARG A 1 385 ? -7.667 -5.841 31.151 1.00 91.19 385 ARG A O 1
ATOM 2729 N N . ALA A 1 386 ? -8.525 -4.587 32.825 1.00 90.25 386 ALA A N 1
ATOM 2730 C CA . ALA A 1 386 ? -7.292 -3.892 33.143 1.00 90.25 386 ALA A CA 1
ATOM 2731 C C . ALA A 1 386 ? -6.429 -4.759 34.064 1.00 90.25 386 ALA A C 1
ATOM 2733 O O . ALA A 1 386 ? -6.890 -5.325 35.060 1.00 90.25 386 ALA A O 1
ATOM 2734 N N . GLY A 1 387 ? -5.163 -4.897 33.696 1.00 88.94 387 GLY A N 1
ATOM 2735 C CA . GLY A 1 387 ? -4.143 -5.546 34.496 1.00 88.94 387 GLY A CA 1
ATOM 2736 C C . GLY A 1 387 ? -3.716 -4.685 35.689 1.00 88.94 387 GLY A C 1
ATOM 2737 O O . GLY A 1 387 ? -4.136 -3.537 35.835 1.00 88.94 387 GLY A O 1
ATOM 2738 N N . PRO A 1 388 ? -2.853 -5.224 36.565 1.00 89.00 388 PRO A N 1
ATOM 2739 C CA . PRO A 1 388 ? -2.361 -4.487 37.723 1.00 89.00 388 PRO A CA 1
ATOM 2740 C C . PRO A 1 388 ? -1.705 -3.160 37.321 1.00 89.00 388 PRO A C 1
ATOM 2742 O O . PRO A 1 388 ? -0.814 -3.159 36.478 1.00 89.00 388 PRO A O 1
ATOM 2745 N N . GLY A 1 389 ? -2.110 -2.062 37.965 1.00 86.88 389 GLY A N 1
ATOM 2746 C CA . GLY A 1 389 ? -1.546 -0.725 37.734 1.00 86.88 389 GLY A CA 1
ATOM 2747 C C . GLY A 1 389 ? -2.272 0.115 36.680 1.00 86.88 389 GLY A C 1
ATOM 2748 O O . GLY A 1 389 ? -1.997 1.310 36.601 1.00 86.88 389 GLY A O 1
ATOM 2749 N N . LEU A 1 390 ? -3.224 -0.472 35.947 1.00 90.06 390 LEU A N 1
ATOM 2750 C CA . LEU A 1 390 ? -4.067 0.207 34.965 1.00 90.06 390 LEU A CA 1
ATOM 2751 C C . LEU A 1 390 ? -5.517 0.300 35.468 1.00 90.06 390 LEU A C 1
ATOM 2753 O O . LEU A 1 390 ? -6.012 -0.617 36.127 1.00 90.06 390 LEU A O 1
ATOM 2757 N N . ALA A 1 391 ? -6.200 1.393 35.143 1.00 90.94 391 ALA A N 1
ATOM 2758 C CA . ALA A 1 391 ? -7.607 1.625 35.448 1.00 90.94 391 ALA A CA 1
ATOM 2759 C C . ALA A 1 391 ? -8.367 2.101 34.204 1.00 90.94 391 ALA A C 1
ATOM 2761 O O . ALA A 1 391 ? -7.903 2.989 33.488 1.00 90.94 391 ALA A O 1
ATOM 2762 N N . ILE A 1 392 ? -9.556 1.543 33.983 1.00 91.75 392 ILE A N 1
ATOM 2763 C CA . ILE A 1 392 ? -10.525 2.018 32.993 1.00 91.75 392 ILE A CA 1
ATOM 2764 C C . ILE A 1 392 ? -11.305 3.164 33.644 1.00 91.75 392 ILE A C 1
ATOM 2766 O O . ILE A 1 392 ? -11.929 2.982 34.688 1.00 91.75 392 ILE A O 1
ATOM 2770 N N . ARG A 1 393 ? -11.206 4.367 33.076 1.00 91.81 393 ARG A N 1
ATOM 2771 C CA . ARG A 1 393 ? -11.864 5.584 33.585 1.00 91.81 393 ARG A CA 1
ATOM 2772 C C . ARG A 1 393 ? -13.170 5.888 32.881 1.00 91.81 393 ARG A C 1
ATOM 2774 O O . ARG A 1 393 ? -14.089 6.421 33.499 1.00 91.81 393 ARG A O 1
ATOM 2781 N N . ALA A 1 394 ? -13.228 5.581 31.595 1.00 91.38 394 ALA A N 1
ATOM 2782 C CA . ALA A 1 394 ? -14.435 5.683 30.804 1.00 91.38 394 ALA A CA 1
ATOM 2783 C C . ALA A 1 394 ? -14.385 4.658 29.662 1.00 91.38 394 ALA A C 1
ATOM 2785 O O . ALA A 1 394 ? -13.317 4.455 29.086 1.00 91.38 394 ALA A O 1
ATOM 2786 N N . PRO A 1 395 ? -15.518 4.044 29.290 1.00 88.75 395 PRO A N 1
ATOM 2787 C CA . PRO A 1 395 ? -16.772 4.002 30.049 1.00 88.75 395 PRO A CA 1
ATOM 2788 C C . PRO A 1 395 ? -16.564 3.296 31.400 1.00 88.75 395 PRO A C 1
ATOM 2790 O O . PRO A 1 395 ? -15.812 2.335 31.441 1.00 88.75 395 PRO A O 1
ATOM 2793 N N . ASP A 1 396 ? -17.201 3.778 32.473 1.00 85.38 396 ASP A N 1
ATOM 2794 C CA . ASP A 1 396 ? -17.190 3.144 33.807 1.00 85.38 396 ASP A CA 1
ATOM 2795 C C . ASP A 1 396 ? -18.640 3.011 34.302 1.00 85.38 396 ASP A C 1
ATOM 2797 O O . ASP A 1 396 ? -19.212 3.940 34.886 1.00 85.38 396 ASP A O 1
ATOM 2801 N N . ALA A 1 397 ? -19.306 1.925 33.912 1.00 82.94 397 ALA A N 1
ATOM 2802 C CA . ALA A 1 397 ? -20.751 1.779 34.094 1.00 82.94 397 ALA A CA 1
ATOM 2803 C C . ALA A 1 397 ? -21.114 1.193 35.463 1.00 82.94 397 ALA A C 1
ATOM 2805 O O . ALA A 1 397 ? -22.200 1.477 35.984 1.00 82.94 397 ALA A O 1
ATOM 2806 N N . ASP A 1 398 ? -20.236 0.369 36.032 1.00 84.69 398 ASP A N 1
ATOM 2807 C CA . ASP A 1 398 ? -20.464 -0.339 37.292 1.00 84.69 398 ASP A CA 1
ATOM 2808 C C . ASP A 1 398 ? -19.511 0.081 38.427 1.00 84.69 398 ASP A C 1
ATOM 2810 O O . ASP A 1 398 ? -19.621 -0.457 39.535 1.00 84.69 398 ASP A O 1
ATOM 2814 N N . ALA A 1 399 ? -18.688 1.114 38.202 1.00 88.31 399 ALA A N 1
ATOM 2815 C CA . ALA A 1 399 ? -17.671 1.613 39.127 1.00 88.31 399 ALA A CA 1
ATOM 2816 C C . ALA A 1 399 ? -16.546 0.597 39.412 1.00 88.31 399 ALA A C 1
ATOM 2818 O O . ALA A 1 399 ? -15.861 0.724 40.439 1.00 88.31 399 ALA A O 1
ATOM 2819 N N . ASP A 1 400 ? -16.362 -0.415 38.552 1.00 90.75 400 ASP A N 1
ATOM 2820 C CA . ASP A 1 400 ? -15.222 -1.333 38.572 1.00 90.75 400 ASP A CA 1
ATOM 2821 C C . ASP A 1 400 ? -14.153 -0.898 37.547 1.00 90.75 400 ASP A C 1
ATOM 2823 O O . ASP A 1 400 ? -14.173 -1.309 36.386 1.00 90.75 400 ASP A O 1
ATOM 2827 N N . PRO A 1 401 ? -13.105 -0.167 37.974 1.00 89.69 401 PRO A N 1
ATOM 2828 C CA . PRO A 1 401 ? -12.064 0.301 37.060 1.00 89.69 401 PRO A CA 1
ATOM 2829 C C . PRO A 1 401 ? -11.204 -0.837 36.493 1.00 89.69 401 PRO A C 1
ATOM 2831 O O . PRO A 1 401 ? -10.311 -0.591 35.680 1.00 89.69 401 PRO A O 1
ATOM 2834 N N . THR A 1 402 ? -11.395 -2.077 36.952 1.00 91.38 402 THR A N 1
ATOM 2835 C CA . THR A 1 402 ? -10.614 -3.234 36.507 1.00 91.38 402 THR A CA 1
ATOM 2836 C C . THR A 1 402 ? -11.295 -4.026 35.403 1.00 91.38 402 THR A C 1
ATOM 2838 O O . THR A 1 402 ? -10.634 -4.838 34.745 1.00 91.38 402 THR A O 1
ATOM 2841 N N . LYS A 1 403 ? -12.594 -3.818 35.173 1.00 92.44 403 LYS A N 1
ATOM 2842 C CA . LYS A 1 403 ? -13.352 -4.616 34.218 1.00 92.44 403 LYS A CA 1
ATOM 2843 C C . LYS A 1 403 ? -14.555 -3.859 33.688 1.00 92.44 403 LYS A C 1
ATOM 2845 O O . LYS A 1 403 ? -15.421 -3.479 34.450 1.00 92.44 403 LYS A O 1
ATOM 2850 N N . GLU A 1 404 ? -14.689 -3.830 32.368 1.00 92.25 404 GLU A N 1
ATOM 2851 C CA . GLU A 1 404 ? -15.828 -3.190 31.715 1.00 92.25 404 GLU A CA 1
ATOM 2852 C C . GLU A 1 404 ? -16.405 -4.051 30.601 1.00 92.25 404 GLU A C 1
ATOM 2854 O O . GLU A 1 404 ? -15.696 -4.838 29.975 1.00 92.25 404 GLU A O 1
ATOM 2859 N N . THR A 1 405 ? -17.712 -3.957 30.362 1.00 91.00 405 THR A N 1
ATOM 2860 C CA . THR A 1 405 ? -18.364 -4.663 29.246 1.00 91.00 405 THR A CA 1
ATOM 2861 C C . THR A 1 405 ? -19.018 -3.659 28.321 1.00 91.00 405 THR A C 1
ATOM 2863 O O . THR A 1 405 ? -19.986 -2.997 28.684 1.00 91.00 405 THR A O 1
ATOM 2866 N N . LEU A 1 406 ? -18.492 -3.577 27.104 1.00 90.94 406 LEU A N 1
ATOM 2867 C CA . LEU A 1 406 ? -18.866 -2.579 26.118 1.00 90.94 406 LEU A CA 1
ATOM 2868 C C . LEU A 1 406 ? -19.595 -3.228 24.950 1.00 90.94 406 LEU A C 1
ATOM 2870 O O . LEU A 1 406 ? -19.233 -4.312 24.494 1.00 90.94 406 LEU A O 1
ATOM 2874 N N . LEU A 1 407 ? -20.610 -2.538 24.438 1.00 91.94 407 LEU A N 1
ATOM 2875 C CA . LEU A 1 407 ? -21.238 -2.883 23.170 1.00 91.94 407 LEU A CA 1
ATOM 2876 C C . LEU A 1 407 ? -20.537 -2.121 22.047 1.00 91.94 407 LEU A C 1
ATOM 2878 O O . LEU A 1 407 ? -20.672 -0.902 21.947 1.00 91.94 407 LEU A O 1
ATOM 2882 N N . VAL A 1 408 ? -19.822 -2.844 21.190 1.00 92.81 408 VAL A N 1
ATOM 2883 C CA . VAL A 1 408 ? -19.243 -2.303 19.961 1.00 92.81 408 VAL A CA 1
ATOM 2884 C C . VAL A 1 408 ? -20.297 -2.403 18.868 1.00 92.81 408 VAL A C 1
ATOM 2886 O O . VAL A 1 408 ? -20.723 -3.497 18.503 1.00 92.81 408 VAL A O 1
ATOM 2889 N N . LEU A 1 409 ? -20.772 -1.254 18.393 1.00 93.25 409 LEU A N 1
ATOM 2890 C CA . LEU A 1 409 ? -21.895 -1.188 17.457 1.00 93.25 409 LEU A CA 1
ATOM 2891 C C . LEU A 1 409 ? -21.469 -1.423 16.008 1.00 93.25 409 LEU A C 1
ATOM 2893 O O . LEU A 1 409 ? -22.224 -2.030 15.252 1.00 93.25 409 LEU A O 1
ATOM 2897 N N . ASP A 1 410 ? -20.287 -0.935 15.639 1.00 94.12 410 ASP A N 1
ATOM 2898 C CA . ASP A 1 410 ? -19.776 -0.959 14.272 1.00 94.12 410 ASP A CA 1
ATOM 2899 C C . ASP A 1 410 ? -18.240 -0.843 14.225 1.00 94.12 410 ASP A C 1
ATOM 2901 O O . ASP A 1 410 ? -17.551 -0.825 15.249 1.00 94.12 410 ASP A O 1
ATOM 2905 N N . THR A 1 411 ? -17.721 -0.772 13.000 1.00 94.38 411 THR A N 1
ATOM 2906 C CA . THR A 1 411 ? -16.308 -0.667 12.622 1.00 94.38 411 THR A CA 1
ATOM 2907 C C . THR A 1 411 ? -15.571 0.505 13.276 1.00 94.38 411 THR A C 1
ATOM 2909 O O . THR A 1 411 ? -14.367 0.412 13.510 1.00 94.38 411 THR A O 1
ATOM 2912 N N . ARG A 1 412 ? -16.269 1.595 13.631 1.00 94.62 412 ARG A N 1
ATOM 2913 C CA . ARG A 1 412 ? -15.646 2.774 14.259 1.00 94.62 412 ARG A CA 1
ATOM 2914 C C . ARG A 1 412 ? -15.100 2.476 15.642 1.00 94.62 412 ARG A C 1
ATOM 2916 O O . ARG A 1 412 ? -14.317 3.278 16.137 1.00 94.62 412 ARG A O 1
ATOM 2923 N N . GLY A 1 413 ? -15.504 1.371 16.265 1.00 93.25 413 GLY A N 1
ATOM 2924 C CA . GLY A 1 413 ? -15.047 0.995 17.591 1.00 93.25 413 GLY A CA 1
ATOM 2925 C C . GLY A 1 413 ? -15.667 1.825 18.716 1.00 93.25 413 GLY A C 1
ATOM 2926 O O . GLY A 1 413 ? -16.642 2.554 18.528 1.00 93.25 413 GLY A O 1
ATOM 2927 N N . VAL A 1 414 ? -15.102 1.694 19.915 1.00 93.38 414 VAL A N 1
ATOM 2928 C CA . VAL A 1 414 ? -15.550 2.417 21.117 1.00 93.38 414 VAL A CA 1
ATOM 2929 C C . VAL A 1 414 ? -14.353 3.086 21.780 1.00 93.38 414 VAL A C 1
ATOM 2931 O O . VAL A 1 414 ? -13.339 2.434 22.019 1.00 93.38 414 VAL A O 1
ATOM 2934 N N . GLY A 1 415 ? -14.463 4.389 22.048 1.00 92.81 415 GLY A N 1
ATOM 2935 C CA . GLY A 1 415 ? -13.442 5.144 22.774 1.00 92.81 415 GLY A CA 1
ATOM 2936 C C . GLY A 1 415 ? -13.400 4.756 24.250 1.00 92.81 415 GLY A C 1
ATOM 2937 O O . GLY A 1 415 ? -14.452 4.540 24.857 1.00 92.81 415 GLY A O 1
ATOM 2938 N N . ILE A 1 416 ? -12.195 4.673 24.803 1.00 91.94 416 ILE A N 1
ATOM 2939 C CA . ILE A 1 416 ? -11.938 4.387 26.211 1.00 91.94 416 ILE A CA 1
ATOM 2940 C C . ILE A 1 416 ? -10.861 5.323 26.757 1.00 91.94 416 ILE A C 1
ATOM 2942 O O . ILE A 1 416 ? -9.897 5.644 26.065 1.00 91.94 416 ILE A O 1
ATOM 2946 N N . ASP A 1 417 ? -11.010 5.694 28.021 1.00 92.25 417 ASP A N 1
ATOM 2947 C CA . ASP A 1 417 ? -10.033 6.472 28.770 1.00 92.25 417 ASP A CA 1
ATOM 2948 C C . ASP A 1 417 ? -9.339 5.552 29.774 1.00 92.25 417 ASP A C 1
ATOM 2950 O O . ASP A 1 417 ? -9.995 4.895 30.593 1.00 92.25 417 ASP A O 1
ATOM 2954 N N . LEU A 1 418 ? -8.012 5.510 29.718 1.00 90.19 418 LEU A N 1
ATOM 2955 C CA . LEU A 1 418 ? -7.169 4.681 30.573 1.00 90.19 418 LEU A CA 1
ATOM 2956 C C . LEU A 1 418 ? -6.300 5.556 31.477 1.00 90.19 418 LEU A C 1
ATOM 2958 O O . LEU A 1 418 ? -5.835 6.613 31.063 1.00 90.19 418 LEU A O 1
ATOM 2962 N N . GLU A 1 419 ? -6.060 5.114 32.709 1.00 90.25 419 GLU A N 1
ATOM 2963 C CA . GLU A 1 419 ? -5.139 5.770 33.643 1.00 90.25 419 GLU A CA 1
ATOM 2964 C C . GLU A 1 419 ? -4.196 4.751 34.285 1.00 90.25 419 GLU A C 1
ATOM 2966 O O . GLU A 1 419 ? -4.622 3.683 34.730 1.00 90.25 419 GLU A O 1
ATOM 2971 N N . GLY A 1 420 ? -2.921 5.114 34.389 1.00 86.62 420 GLY A N 1
ATOM 2972 C CA . GLY A 1 420 ? -1.866 4.317 34.992 1.00 86.62 420 GLY A CA 1
ATOM 2973 C C . GLY A 1 420 ? -1.040 3.555 33.959 1.00 86.62 420 GLY A C 1
ATOM 2974 O O . GLY A 1 420 ? -0.969 3.918 32.788 1.00 86.62 420 GLY A O 1
ATOM 2975 N N . ALA A 1 421 ? -0.389 2.491 34.416 1.00 84.38 421 ALA A N 1
ATOM 2976 C CA . ALA A 1 421 ? 0.496 1.685 33.591 1.00 84.38 421 ALA A CA 1
ATOM 2977 C C . ALA A 1 421 ? 0.190 0.204 33.784 1.00 84.38 421 ALA A C 1
ATOM 2979 O O . ALA A 1 421 ? 0.171 -0.298 34.912 1.00 84.38 421 ALA A O 1
ATOM 2980 N N . GLY A 1 422 ? -0.032 -0.511 32.689 1.00 82.62 422 GLY A N 1
ATOM 2981 C CA . GLY A 1 422 ? -0.311 -1.937 32.734 1.00 82.62 422 GLY A CA 1
ATOM 2982 C C . GLY A 1 422 ? -0.858 -2.477 31.425 1.00 82.62 422 GLY A C 1
ATOM 2983 O O . GLY A 1 422 ? -1.071 -1.752 30.456 1.00 82.62 422 GLY A O 1
ATOM 2984 N N . ALA A 1 423 ? -1.082 -3.787 31.406 1.00 84.62 423 ALA A N 1
ATOM 2985 C CA . ALA A 1 423 ? -1.703 -4.431 30.264 1.00 84.62 423 ALA A CA 1
ATOM 2986 C C . ALA A 1 423 ? -3.224 -4.260 30.318 1.00 84.62 423 ALA A C 1
ATOM 2988 O O . ALA A 1 423 ? -3.819 -4.479 31.371 1.00 84.62 423 ALA A O 1
ATOM 2989 N N . LEU A 1 424 ? -3.867 -3.934 29.205 1.00 84.19 424 LEU A N 1
ATOM 2990 C CA . LEU A 1 424 ? -5.303 -4.148 29.043 1.00 84.19 424 LEU A CA 1
ATOM 2991 C C . LEU A 1 424 ? -5.497 -5.510 28.348 1.00 84.19 424 LEU A C 1
ATOM 2993 O O . LEU A 1 424 ? -4.582 -6.064 27.749 1.00 84.19 424 LEU A O 1
ATOM 2997 N N . SER A 1 425 ? -6.670 -6.117 28.447 1.00 84.06 425 SER A N 1
ATOM 2998 C CA . SER A 1 425 ? -7.041 -7.257 27.602 1.00 84.06 425 SER A CA 1
ATOM 2999 C C . SER A 1 425 ? -8.477 -7.091 27.147 1.00 84.06 425 SER A C 1
ATOM 3001 O O . SER A 1 425 ? -9.311 -6.590 27.904 1.00 84.06 425 SER A O 1
ATOM 3003 N N . VAL A 1 426 ? -8.744 -7.476 25.899 1.00 82.12 426 VAL A N 1
ATOM 3004 C CA . VAL A 1 426 ? -10.068 -7.388 25.287 1.00 82.12 426 VAL A CA 1
ATOM 3005 C C . VAL A 1 426 ? -10.505 -8.788 24.890 1.00 82.12 426 VAL A C 1
ATOM 3007 O O . VAL A 1 426 ? -9.894 -9.429 24.037 1.00 82.12 426 VAL A O 1
ATOM 3010 N N . GLU A 1 427 ? -11.562 -9.275 25.526 1.00 82.12 427 GLU A N 1
ATOM 3011 C CA . GLU A 1 427 ? -12.156 -10.574 25.242 1.00 82.12 427 GLU A CA 1
ATOM 3012 C C . GLU A 1 427 ? -13.470 -10.360 24.491 1.00 82.12 427 GLU A C 1
ATOM 3014 O O . GLU A 1 427 ? -14.371 -9.665 24.965 1.00 82.12 427 GLU A O 1
ATOM 3019 N N . LEU A 1 428 ? -13.598 -10.983 23.318 1.00 78.44 428 LEU A N 1
ATOM 3020 C CA . LEU A 1 428 ? -14.895 -11.155 22.671 1.00 78.44 428 LEU A CA 1
ATOM 3021 C C . LEU A 1 428 ? -15.792 -11.941 23.623 1.00 78.44 428 LEU A C 1
ATOM 3023 O O . LEU A 1 428 ? -15.432 -13.046 24.036 1.00 78.44 428 LEU A O 1
ATOM 3027 N N . VAL A 1 429 ? -16.964 -11.403 23.952 1.00 77.00 429 VAL A N 1
ATOM 3028 C CA . VAL A 1 429 ? -17.982 -12.202 24.627 1.00 77.00 429 VAL A CA 1
ATOM 3029 C C . VAL A 1 429 ? -18.591 -13.085 23.543 1.00 77.00 429 VAL A C 1
ATOM 3031 O O . VAL A 1 429 ? -19.258 -12.550 22.654 1.00 77.00 429 VAL A O 1
ATOM 3034 N N . PRO A 1 430 ? -18.349 -14.412 23.541 1.00 59.06 430 PRO A N 1
ATOM 3035 C CA . PRO A 1 430 ? -18.971 -15.268 22.550 1.00 59.06 430 PRO A CA 1
ATOM 3036 C C . PRO A 1 430 ? -20.484 -15.087 22.649 1.00 59.06 430 PRO A C 1
ATOM 3038 O O . PRO A 1 430 ? -21.032 -15.102 23.757 1.00 59.06 430 PRO A O 1
ATOM 3041 N N . GLU A 1 431 ? -21.138 -14.919 21.494 1.00 51.81 431 GLU A N 1
ATOM 3042 C CA . GLU A 1 431 ? -22.593 -15.026 21.370 1.00 51.81 431 GLU A CA 1
ATOM 3043 C C . GLU A 1 431 ? -23.051 -16.175 22.274 1.00 51.81 431 GLU A C 1
ATOM 3045 O O . GLU A 1 431 ? -22.459 -17.265 22.195 1.00 51.81 431 GLU A O 1
ATOM 3050 N N . PRO A 1 432 ? -24.026 -15.964 23.180 1.00 40.03 432 PRO A N 1
ATOM 3051 C CA . PRO A 1 432 ? -24.508 -17.038 24.023 1.00 40.03 432 PRO A CA 1
ATOM 3052 C C . PRO A 1 432 ? -24.935 -18.157 23.087 1.00 40.03 432 PRO A C 1
ATOM 3054 O O . PRO A 1 432 ? -25.899 -18.021 22.337 1.00 40.03 432 PRO A O 1
ATOM 3057 N N . SER A 1 433 ? -24.131 -19.222 23.085 1.00 39.84 433 SER A N 1
ATOM 3058 C CA . SER A 1 433 ? -24.285 -20.365 22.196 1.00 39.84 433 SER A CA 1
ATOM 3059 C C . SER A 1 433 ? -25.769 -20.683 22.057 1.00 39.84 433 SER A C 1
ATOM 3061 O O . SER A 1 433 ? -26.471 -20.776 23.071 1.00 39.84 433 SER A O 1
ATOM 3063 N N . ALA A 1 434 ? -26.241 -20.918 20.834 1.00 37.22 434 ALA A N 1
ATOM 3064 C CA . ALA A 1 434 ? -27.566 -21.461 20.535 1.00 37.22 434 ALA A CA 1
ATOM 3065 C C . ALA A 1 434 ? -27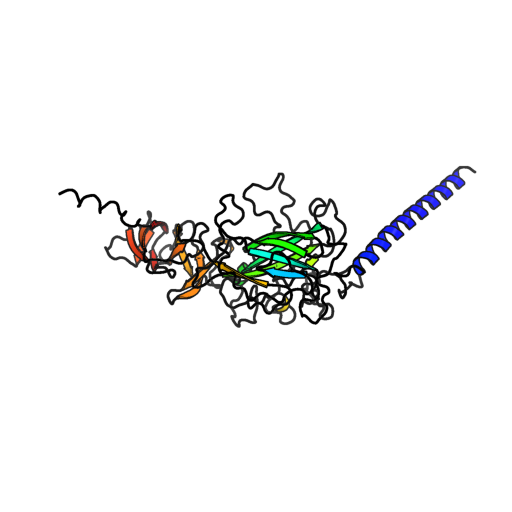.761 -22.904 21.082 1.00 37.22 434 ALA A C 1
ATOM 3067 O O . ALA A 1 434 ? -28.352 -23.765 20.441 1.00 37.22 434 ALA A O 1
ATOM 3068 N N . ILE A 1 435 ? -27.247 -23.183 22.282 1.00 35.44 435 ILE A N 1
ATOM 3069 C CA . ILE A 1 435 ? -27.306 -24.418 23.061 1.00 35.44 435 ILE A CA 1
ATOM 3070 C C . ILE A 1 435 ? -28.353 -24.290 24.193 1.00 35.44 435 ILE A C 1
ATOM 3072 O O . ILE A 1 435 ? -28.720 -25.283 24.811 1.00 35.44 435 ILE A O 1
ATOM 3076 N N . ALA A 1 436 ? -28.953 -23.112 24.415 1.00 36.31 436 ALA A N 1
ATOM 3077 C CA . ALA A 1 436 ? -30.026 -22.928 25.404 1.00 36.31 436 ALA A CA 1
ATOM 3078 C C . ALA A 1 436 ? -31.466 -23.065 24.849 1.00 36.31 436 ALA A C 1
ATOM 3080 O O . ALA A 1 436 ? -32.421 -22.743 25.552 1.00 36.31 436 ALA A O 1
ATOM 3081 N N . LEU A 1 437 ? -31.657 -23.577 23.624 1.00 34.00 437 LEU A N 1
ATOM 3082 C CA . LEU A 1 437 ? -32.987 -23.866 23.044 1.00 34.00 437 LEU A CA 1
ATOM 3083 C C . LEU A 1 437 ? -33.265 -25.367 22.830 1.00 34.00 437 LEU A C 1
ATOM 3085 O O . LEU A 1 437 ? -34.220 -25.730 22.150 1.00 34.00 437 LEU A O 1
ATOM 3089 N N . GLN A 1 438 ? -32.486 -26.254 23.463 1.00 34.22 438 GLN A N 1
ATOM 3090 C CA . GLN A 1 438 ? -32.814 -27.687 23.585 1.00 34.22 438 GLN A CA 1
ATOM 3091 C C . GLN A 1 438 ? -33.224 -28.127 25.001 1.00 34.22 438 GLN A C 1
ATOM 3093 O O . GLN A 1 438 ? -33.577 -29.286 25.196 1.00 34.22 438 GLN A O 1
ATOM 3098 N N . ALA A 1 439 ? -33.276 -27.213 25.976 1.00 36.50 439 ALA A N 1
ATOM 3099 C CA . ALA A 1 439 ? -33.745 -27.518 27.335 1.00 36.50 439 ALA A CA 1
ATOM 3100 C C . ALA A 1 439 ? -35.251 -27.244 27.565 1.00 36.50 439 ALA A C 1
ATOM 3102 O O . ALA A 1 439 ? -35.747 -27.470 28.663 1.00 36.50 439 ALA A O 1
ATOM 3103 N N . GLY A 1 440 ? -35.987 -26.771 26.548 1.00 35.34 440 GLY A N 1
ATOM 3104 C CA . GLY A 1 440 ? -37.407 -26.392 26.664 1.00 35.34 440 GLY A CA 1
ATOM 3105 C C . GLY A 1 440 ? -38.407 -27.240 25.866 1.00 35.34 440 GLY A C 1
ATOM 3106 O O . GLY A 1 440 ? -39.596 -26.951 25.914 1.00 35.34 440 GLY A O 1
ATOM 3107 N N . ALA A 1 441 ? -37.958 -28.265 25.131 1.00 35.44 441 ALA A N 1
ATOM 3108 C CA . ALA A 1 441 ? -38.824 -29.115 24.295 1.00 35.44 441 ALA A CA 1
ATOM 3109 C C . ALA A 1 441 ? -38.967 -30.564 24.812 1.00 35.44 441 ALA A C 1
ATOM 3111 O O . ALA A 1 441 ? -39.380 -31.454 24.072 1.00 35.44 441 ALA A O 1
ATOM 3112 N N . LEU A 1 442 ? -38.636 -30.797 26.085 1.00 42.06 442 LEU A N 1
ATOM 3113 C CA . LEU A 1 442 ? -38.985 -32.002 26.841 1.00 42.06 442 LEU A CA 1
ATOM 3114 C C . LEU A 1 442 ? -39.471 -31.578 28.235 1.00 42.06 442 LEU A C 1
ATOM 3116 O O . LEU A 1 442 ? -38.765 -31.736 29.228 1.00 42.06 442 LEU A O 1
ATOM 3120 N N . ALA A 1 443 ? -40.670 -31.000 28.279 1.00 38.06 443 ALA A N 1
ATOM 3121 C CA . ALA A 1 443 ? -41.497 -30.885 29.476 1.00 38.06 443 ALA A CA 1
ATOM 3122 C C . ALA A 1 443 ? -42.941 -31.231 29.107 1.00 38.06 443 ALA A C 1
ATOM 3124 O O . ALA A 1 443 ? -43.408 -30.716 28.063 1.00 38.06 443 ALA A O 1
#

Secondary structure (DSSP, 8-state):
-HHHHHHHHHHHHHHHHHHHHHHHHHHHHHHHTTSGGGTTPPBPTTT--BPP--BTSEEE--STT--EEEEEEB---EEEEES-S---SBPPPP-----TTB----SSSTT--S--EEEEEEEB---SSSTT-BB---TTTTT-EEEEEEEEESSSSSEESS-SSS--S--STTHHHHSS-SEEEEEE-BTTEEEEEE--S--B-TTSPEEEEEEEEEE-SEE-TTSGGGTSEES-EEES--SSEEP--TTTS--TT-SSSPPTTS--S----EEE---TT-TTTHHHHPEETTS--SS-EEEEEB--S--EEEEEEE--TTT--GGG-PPEEEEE-TTS-EEEEEE--SSEEEEEEEEEEEEEEEE-TTS-B----S-EEEEEEE-TTEEEEES-SSS-TTEEEEEE-STT-EEEEEEEEEEEEEEE-----TTTTSSSS--

Radius of gyration: 27.41 Å; chains: 1; bounding box: 110×54×72 Å

pLDDT: mean 73.87, std 18.12, range [29.0, 95.06]